Protein 3JR1 (pdb70)

Nearest PDB structures (foldseek):
  3jr1-assembly2_B  TM=1.001E+00  e=1.357E-54  Histophilus somni 129PT
  8ue1-assembly1_A  TM=8.310E-01  e=9.533E-19  Homo sapiens
  9cx8-assembly1_B  TM=8.118E-01  e=1.066E-18  Homo sapiens
  9cxw-assembly1_B  TM=7.838E-01  e=2.459E-18  Homo sapiens
  9cxn-assembly1_B  TM=7.786E-01  e=5.365E-18  Homo sapiens

Organism: Histophilus somni (strain 129Pt) (NCBI:txid205914)

InterPro domains:
  IPR011009 Protein kinase-like domain superfamily [SSF56112] (48-307)
  IPR016477 Fructosamine/Ketosamine-3-kinase [PF03881] (42-330)
  IPR016477 Fructosamine/Ketosamine-3-kinase [PIRSF006221] (42-331)
  IPR016477 Fructosamine/Ketosamine-3-kinase [PTHR12149] (59-331)

Structure (mmCIF, N/CA/C/O backbone):
data_3JR1
#
_entry.id   3JR1
#
_cell.length_a   137.308
_cell.length_b   85.627
_cell.length_c   99.009
_cell.angle_alpha   90.000
_cell.angle_beta   132.920
_cell.angle_gamma   90.000
#
_symmetry.space_group_name_H-M   'C 1 2 1'
#
loop_
_entity.id
_entity.type
_entity.pdbx_description
1 polymer 'Putative fructosamine-3-kinase'
2 non-polymer 'UNKNOWN LIGAND'
3 non-polymer 1,2-ETHANEDIOL
4 water water
#
loop_
_atom_site.group_PDB
_atom_site.id
_atom_site.type_symbol
_atom_site.label_atom_id
_atom_site.label_alt_id
_atom_site.label_comp_id
_atom_site.label_asym_id
_atom_site.label_entity_id
_atom_site.label_seq_id
_atom_site.pdbx_PDB_ins_code
_atom_site.Cartn_x
_atom_site.Cartn_y
_atom_site.Cartn_z
_atom_site.occupancy
_atom_site.B_iso_or_equiv
_atom_site.auth_seq_id
_atom_site.auth_comp_id
_atom_site.auth_asym_id
_atom_site.auth_atom_id
_atom_site.pdbx_PDB_model_num
ATOM 1 N N . ASN A 1 14 ? 79.130 32.099 10.839 1.00 37.51 -5 ASN A N 1
ATOM 2 C CA . ASN A 1 14 ? 77.978 33.044 10.950 1.00 37.61 -5 ASN A CA 1
ATOM 3 C C . ASN A 1 14 ? 77.847 33.580 12.389 1.00 37.78 -5 ASN A C 1
ATOM 4 O O . ASN A 1 14 ? 76.905 33.232 13.110 1.00 37.85 -5 ASN A O 1
ATOM 6 N N . LEU A 1 15 ? 78.799 34.440 12.772 1.00 37.50 -4 LEU A N 1
ATOM 7 C CA . LEU A 1 15 ? 78.905 35.033 14.125 1.00 37.50 -4 LEU A CA 1
ATOM 8 C C . LEU A 1 15 ? 77.602 35.628 14.695 1.00 37.76 -4 LEU A C 1
ATOM 9 O O . LEU A 1 15 ? 77.217 35.314 15.825 1.00 37.85 -4 LEU A O 1
ATOM 14 N N . TYR A 1 16 ? 76.937 36.488 13.921 1.00 38.07 -3 TYR A N 1
ATOM 15 C CA . TYR A 1 16 ? 75.676 37.143 14.356 1.00 38.87 -3 TYR A CA 1
ATOM 16 C C . TYR A 1 16 ? 74.548 36.133 14.551 1.00 38.52 -3 TYR A C 1
ATOM 17 O O . TYR A 1 16 ? 73.667 36.314 15.386 1.00 38.59 -3 TYR A O 1
ATOM 26 N N . PHE A 1 17 ? 74.599 35.059 13.771 1.00 38.83 -2 PHE A N 1
ATOM 27 C CA . PHE A 1 17 ? 73.599 34.009 13.821 1.00 38.70 -2 PHE A CA 1
ATOM 28 C C . PHE A 1 17 ? 73.705 33.289 15.183 1.00 36.21 -2 PHE A C 1
ATOM 29 O O . PHE A 1 17 ? 72.690 32.968 15.805 1.00 36.18 -2 PHE A O 1
ATOM 37 N N . GLN A 1 18 ? 74.931 33.057 15.649 1.00 33.68 -1 GLN A N 1
ATOM 38 C CA . GLN A 1 18 ? 75.127 32.460 16.962 1.00 32.16 -1 GLN A CA 1
ATOM 39 C C . GLN A 1 18 ? 74.546 33.365 18.072 1.00 30.13 -1 GLN A C 1
ATOM 40 O O . GLN A 1 18 ? 73.892 32.878 18.992 1.00 29.23 -1 GLN A O 1
ATOM 43 N N . GLY A 1 19 ? 74.735 34.678 17.955 1.00 28.51 0 GLY A N 1
ATOM 44 C CA . GLY A 1 19 ? 74.202 35.624 18.944 1.00 26.96 0 GLY A CA 1
ATOM 45 C C . GLY A 1 19 ? 72.694 35.588 18.987 1.00 27.40 0 GLY A C 1
ATOM 46 O O . GLY A 1 19 ? 72.059 35.712 20.057 1.00 27.69 0 GLY A O 1
ATOM 55 N N . TRP A 1 21 ? 70.744 32.973 18.267 1.00 22.75 2 TRP A N 1
ATOM 56 C CA . TRP A 1 21 ? 70.234 31.784 18.975 1.00 21.26 2 TRP A CA 1
ATOM 57 C C . TRP A 1 21 ? 70.322 31.974 20.491 1.00 20.60 2 TRP A C 1
ATOM 58 O O . TRP A 1 21 ? 69.381 31.588 21.223 1.00 21.15 2 TRP A O 1
ATOM 69 N N . LYS A 1 22 ? 71.407 32.610 20.948 1.00 19.12 3 LYS A N 1
ATOM 70 C CA . LYS A 1 22 ? 71.607 32.894 22.385 1.00 19.66 3 LYS A CA 1
ATOM 71 C C . LYS A 1 22 ? 70.484 33.776 22.935 1.00 17.79 3 LYS A C 1
ATOM 72 O O . LYS A 1 22 ? 69.904 33.465 23.985 1.00 15.87 3 LYS A O 1
ATOM 78 N N . SER A 1 23 ? 70.144 34.839 22.198 1.00 17.48 4 SER A N 1
ATOM 79 C CA . SER A 1 23 ? 69.061 35.735 22.611 1.00 17.20 4 SER A CA 1
ATOM 80 C C . SER A 1 23 ? 67.716 34.998 22.665 1.00 17.64 4 SER A C 1
ATOM 81 O O . SER A 1 23 ? 66.904 35.245 23.573 1.00 16.74 4 SER A O 1
ATOM 84 N N . ILE A 1 24 ? 67.483 34.100 21.695 1.00 18.64 5 ILE A N 1
ATOM 85 C CA . ILE A 1 24 ? 66.246 33.290 21.650 1.00 18.81 5 ILE A CA 1
ATOM 86 C C . ILE A 1 24 ? 66.199 32.361 22.875 1.00 18.08 5 ILE A C 1
ATOM 87 O O . ILE A 1 24 ? 65.173 32.279 23.570 1.00 16.93 5 ILE A O 1
ATOM 92 N N . SER A 1 25 ? 67.315 31.694 23.175 1.00 18.43 6 SER A N 1
ATOM 93 C CA . SER A 1 25 ? 67.360 30.841 24.364 1.00 19.41 6 SER A CA 1
ATOM 94 C C . SER A 1 25 ? 67.003 31.638 25.633 1.00 20.14 6 SER A C 1
ATOM 95 O O . SER A 1 25 ? 66.211 31.186 26.485 1.00 20.69 6 SER A O 1
ATOM 98 N N . GLN A 1 26 ? 67.561 32.842 25.726 1.00 19.87 7 GLN A N 1
ATOM 99 C CA . GLN A 1 26 ? 67.309 33.736 26.839 1.00 20.91 7 GLN A CA 1
ATOM 100 C C . GLN A 1 26 ? 65.863 34.147 26.972 1.00 22.61 7 GLN A C 1
ATOM 101 O O . GLN A 1 26 ? 65.332 34.152 28.093 1.00 23.36 7 GLN A O 1
ATOM 107 N N . VAL A 1 27 ? 65.211 34.506 25.854 1.00 22.21 8 VAL A N 1
ATOM 108 C CA . VAL A 1 27 ? 63.784 34.881 25.910 1.00 20.97 8 VAL A CA 1
ATOM 109 C C . VAL A 1 27 ? 62.945 33.662 26.290 1.00 20.80 8 VAL A C 1
ATOM 110 O O . VAL A 1 27 ? 61.986 33.765 27.071 1.00 20.84 8 VAL A O 1
ATOM 114 N N . LEU A 1 28 ? 63.313 32.503 25.751 1.00 21.20 9 LEU A N 1
ATOM 115 C CA . LEU A 1 28 ? 62.590 31.259 26.060 1.00 21.60 9 LEU A CA 1
ATOM 116 C C . LEU A 1 28 ? 62.807 30.835 27.523 1.00 22.63 9 LEU A C 1
ATOM 117 O O . LEU A 1 28 ? 61.911 30.265 28.143 1.00 22.22 9 LEU A O 1
ATOM 122 N N . ALA A 1 29 ? 63.982 31.145 28.079 1.00 23.83 10 ALA A N 1
ATOM 123 C CA . ALA A 1 29 ? 64.273 30.824 29.476 1.00 24.52 10 ALA A CA 1
ATOM 124 C C . ALA A 1 29 ? 63.359 31.601 30.407 1.00 25.60 10 ALA A C 1
ATOM 125 O O . ALA A 1 29 ? 62.813 31.030 31.341 1.00 26.35 10 ALA A O 1
ATOM 127 N N . GLU A 1 30 ? 63.203 32.895 30.145 1.00 27.39 11 GLU A N 1
ATOM 128 C CA A GLU A 1 30 ? 62.336 33.763 30.950 0.50 28.48 11 GLU A CA 1
ATOM 129 C CA B GLU A 1 30 ? 62.329 33.757 30.953 0.50 28.59 11 GLU A CA 1
ATOM 130 C C . GLU A 1 30 ? 60.913 33.209 30.885 1.00 28.88 11 GLU A C 1
ATOM 131 O O . GLU A 1 30 ? 60.235 33.123 31.889 1.00 30.60 11 GLU A O 1
ATOM 142 N N . GLN A 1 31 ? 60.481 32.839 29.681 1.00 30.00 12 GLN A N 1
ATOM 143 C CA . GLN A 1 31 ? 59.129 32.330 29.447 1.00 30.55 12 GLN A CA 1
ATOM 144 C C . GLN A 1 31 ? 58.826 31.039 30.175 1.00 29.94 12 GLN A C 1
ATOM 145 O O . GLN A 1 31 ? 57.842 30.959 30.893 1.00 29.74 12 GLN A O 1
ATOM 151 N N . PHE A 1 32 ? 59.659 30.030 29.974 1.00 29.72 13 PHE A N 1
ATOM 152 C CA . PHE A 1 32 ? 59.392 28.732 30.568 1.00 30.71 13 PHE A CA 1
ATOM 153 C C . PHE A 1 32 ? 59.912 28.548 32.001 1.00 32.28 13 PHE A C 1
ATOM 154 O O . PHE A 1 32 ? 59.484 27.635 32.702 1.00 32.44 13 PHE A O 1
ATOM 162 N N . GLY A 1 33 ? 60.836 29.397 32.436 1.00 33.28 14 GLY A N 1
ATOM 163 C CA . GLY A 1 33 ? 61.368 29.291 33.793 1.00 33.75 14 GLY A CA 1
ATOM 164 C C . GLY A 1 33 ? 62.727 28.628 33.855 1.00 32.88 14 GLY A C 1
ATOM 165 O O . GLY A 1 33 ? 63.570 29.033 34.639 1.00 34.20 14 GLY A O 1
ATOM 166 N N . ALA A 1 34 ? 62.941 27.607 33.046 1.00 31.67 15 ALA A N 1
ATOM 167 C CA . ALA A 1 34 ? 64.234 26.947 32.994 1.00 31.04 15 ALA A CA 1
ATOM 168 C C . ALA A 1 34 ? 64.868 27.377 31.697 1.00 30.10 15 ALA A C 1
ATOM 169 O O . ALA A 1 34 ? 64.162 27.721 30.761 1.00 31.84 15 ALA A O 1
ATOM 171 N N . TYR A 1 35 ? 66.193 27.384 31.643 1.00 28.18 16 TYR A N 1
ATOM 172 C CA . TYR A 1 35 ? 66.900 27.749 30.436 1.00 26.78 16 TYR A CA 1
ATOM 173 C C . TYR A 1 35 ? 66.550 26.768 29.316 1.00 26.36 16 TYR A C 1
ATOM 174 O O . TYR A 1 35 ? 66.376 25.566 29.558 1.00 25.87 16 TYR A O 1
ATOM 183 N N . TYR A 1 36 ? 66.473 27.301 28.099 1.00 25.48 17 TYR A N 1
ATOM 184 C CA . TYR A 1 36 ? 66.121 26.558 26.895 1.00 24.61 17 TYR A CA 1
ATOM 185 C C . TYR A 1 36 ? 67.362 26.168 26.101 1.00 25.12 17 TYR A C 1
ATOM 186 O O . TYR A 1 36 ? 67.903 26.977 25.343 1.00 25.23 17 TYR A O 1
ATOM 195 N N . PHE A 1 37 ? 67.827 24.936 26.291 1.00 25.32 18 PHE A N 1
ATOM 196 C CA . PHE A 1 37 ? 68.967 24.430 25.546 1.00 25.47 18 PHE A CA 1
ATOM 197 C C . PHE A 1 37 ? 68.487 23.897 24.183 1.00 25.32 18 PHE A C 1
ATOM 198 O O . PHE A 1 37 ? 67.850 22.844 24.107 1.00 25.78 18 PHE A O 1
ATOM 206 N N . ILE A 1 38 ? 68.798 24.630 23.119 1.00 24.78 19 ILE A N 1
ATOM 207 C CA . ILE A 1 38 ? 68.431 24.256 21.755 1.00 24.37 19 ILE A CA 1
ATOM 208 C C . ILE A 1 38 ? 69.154 22.974 21.336 1.00 25.75 19 ILE A C 1
ATOM 209 O O . ILE A 1 38 ? 70.379 22.941 21.292 1.00 26.50 19 ILE A O 1
ATOM 214 N N . LYS A 1 39 ? 68.407 21.920 21.021 1.00 26.79 20 LYS A N 1
ATOM 215 C CA . LYS A 1 39 ? 69.025 20.645 20.607 1.00 26.56 20 LYS A CA 1
ATOM 216 C C . LYS A 1 39 ? 68.900 20.344 19.110 1.00 25.89 20 LYS A C 1
ATOM 217 O O . LYS A 1 39 ? 69.782 19.713 18.541 1.00 25.27 20 LYS A O 1
ATOM 223 N N . HIS A 1 40 ? 67.809 20.775 18.478 1.00 25.96 21 HIS A N 1
ATOM 224 C CA A HIS A 1 40 ? 67.611 20.581 17.037 0.50 25.51 21 HIS A CA 1
ATOM 225 C CA B HIS A 1 40 ? 67.653 20.611 17.031 0.50 26.01 21 HIS A CA 1
ATOM 226 C C . HIS A 1 40 ? 67.044 21.878 16.436 1.00 25.85 21 HIS A C 1
ATOM 227 O O . HIS A 1 40 ? 66.226 22.554 17.063 1.00 24.25 21 HIS A O 1
ATOM 240 N N . LYS A 1 41 ? 67.480 22.218 15.230 1.00 27.90 22 LYS A N 1
ATOM 241 C CA . LYS A 1 41 ? 66.990 23.400 14.542 1.00 30.10 22 LYS A CA 1
ATOM 242 C C . LYS A 1 41 ? 66.850 23.084 13.044 1.00 30.76 22 LYS A C 1
ATOM 243 O O . LYS A 1 41 ? 67.734 22.455 12.465 1.00 30.39 22 LYS A O 1
ATOM 249 N N . GLU A 1 42 ? 65.703 23.475 12.464 1.00 31.04 23 GLU A N 1
ATOM 250 C CA . GLU A 1 42 ? 65.363 23.240 11.045 1.00 31.36 23 GLU A CA 1
ATOM 251 C C . GLU A 1 42 ? 64.775 24.498 10.382 1.00 30.26 23 GLU A C 1
ATOM 252 O O . GLU A 1 42 ? 63.778 25.041 10.848 1.00 28.93 23 GLU A O 1
ATOM 258 N N . LYS A 1 43 ? 65.382 24.925 9.283 1.00 30.31 24 LYS A N 1
ATOM 259 C CA . LYS A 1 43 ? 64.910 26.072 8.504 1.00 31.60 24 LYS A CA 1
ATOM 260 C C . LYS A 1 43 ? 63.849 25.637 7.481 1.00 32.27 24 LYS A C 1
ATOM 261 O O . LYS A 1 43 ? 64.137 24.848 6.604 1.00 32.23 24 LYS A O 1
ATOM 267 N N . LEU A 1 44 ? 62.630 26.153 7.600 1.00 34.03 25 LEU A N 1
ATOM 268 C CA . LEU A 1 44 ? 61.545 25.837 6.671 1.00 34.98 25 LEU A CA 1
ATOM 269 C C . LEU A 1 44 ? 61.560 26.815 5.505 1.00 37.24 25 LEU A C 1
ATOM 270 O O . LEU A 1 44 ? 62.089 27.914 5.621 1.00 37.89 25 LEU A O 1
ATOM 275 N N . TYR A 1 45 ? 60.977 26.417 4.376 1.00 40.41 26 TYR A N 1
ATOM 276 C CA . TYR A 1 45 ? 60.901 27.297 3.199 1.00 42.39 26 TYR A CA 1
ATOM 277 C C . TYR A 1 45 ? 59.904 28.446 3.430 1.00 42.70 26 TYR A C 1
ATOM 278 O O . TYR A 1 45 ? 58.902 28.283 4.130 1.00 41.68 26 TYR A O 1
ATOM 287 N N . SER A 1 46 ? 60.216 29.604 2.844 1.00 44.05 27 SER A N 1
ATOM 288 C CA . SER A 1 46 ? 59.346 30.790 2.876 1.00 45.25 27 SER A CA 1
ATOM 289 C C . SER A 1 46 ? 59.570 31.647 1.623 1.00 45.90 27 SER A C 1
ATOM 290 O O . SER A 1 46 ? 60.715 31.896 1.219 1.00 45.62 27 SER A O 1
ATOM 293 N N . GLY A 1 47 ? 58.475 32.068 0.996 1.00 46.71 28 GLY A N 1
ATOM 294 C CA . GLY A 1 47 ? 58.546 33.015 -0.122 1.00 46.76 28 GLY A CA 1
ATOM 295 C C . GLY A 1 47 ? 58.644 34.396 0.504 1.00 46.72 28 GLY A C 1
ATOM 296 O O . GLY A 1 47 ? 59.239 35.322 -0.058 1.00 46.93 28 GLY A O 1
ATOM 297 N N . GLU A 1 48 ? 58.086 34.488 1.710 1.00 45.94 29 GLU A N 1
ATOM 298 C CA . GLU A 1 48 ? 58.020 35.705 2.508 1.00 45.40 29 GLU A CA 1
ATOM 299 C C . GLU A 1 48 ? 59.401 36.304 2.864 1.00 44.40 29 GLU A C 1
ATOM 300 O O . GLU A 1 48 ? 60.444 35.637 2.742 1.00 45.84 29 GLU A O 1
ATOM 319 N N . ASN A 1 50 ? 60.505 37.070 5.778 1.00 35.38 31 ASN A N 1
ATOM 320 C CA . ASN A 1 50 ? 60.996 36.442 7.000 1.00 32.45 31 ASN A CA 1
ATOM 321 C C . ASN A 1 50 ? 61.530 35.040 6.785 1.00 31.03 31 ASN A C 1
ATOM 322 O O . ASN A 1 50 ? 61.022 34.309 5.927 1.00 31.60 31 ASN A O 1
ATOM 327 N N . GLU A 1 51 ? 62.566 34.685 7.550 1.00 29.49 32 GLU A N 1
ATOM 328 C CA . GLU A 1 51 ? 63.094 33.315 7.592 1.00 27.81 32 GLU A CA 1
ATOM 329 C C . GLU A 1 51 ? 62.258 32.624 8.635 1.00 26.06 32 GLU A C 1
ATOM 330 O O . GLU A 1 51 ? 61.885 33.239 9.637 1.00 24.52 32 GLU A O 1
ATOM 336 N N . ILE A 1 52 ? 61.987 31.346 8.405 1.00 24.98 33 ILE A N 1
ATOM 337 C CA . ILE A 1 52 ? 61.167 30.550 9.300 1.00 24.94 33 ILE A CA 1
ATOM 338 C C . ILE A 1 52 ? 61.957 29.321 9.729 1.00 24.19 33 ILE A C 1
ATOM 339 O O . ILE A 1 52 ? 62.580 28.640 8.888 1.00 22.86 33 ILE A O 1
ATOM 344 N N . TRP A 1 53 ? 61.950 29.071 11.045 1.00 23.75 34 TRP A N 1
ATOM 345 C CA . TRP A 1 53 ? 62.642 27.922 11.630 1.00 22.84 34 TRP A CA 1
ATOM 346 C C . TRP A 1 53 ? 61.782 27.199 12.656 1.00 21.60 34 TRP A C 1
ATOM 347 O O . TRP A 1 53 ? 60.878 27.778 13.259 1.00 19.96 34 TRP A O 1
ATOM 358 N N . LEU A 1 54 ? 62.069 25.912 12.816 1.00 22.96 35 LEU A N 1
ATOM 359 C CA . LEU A 1 54 ? 61.490 25.090 13.884 1.00 23.63 35 LEU A CA 1
ATOM 360 C C . LEU A 1 54 ? 62.693 24.699 14.723 1.00 21.87 35 LEU A C 1
ATOM 361 O O . LEU A 1 54 ? 63.746 24.350 14.172 1.00 22.98 35 LEU A O 1
ATOM 366 N N . ILE A 1 55 ? 62.554 24.789 16.040 1.00 19.92 36 ILE A N 1
ATOM 367 C CA . ILE A 1 55 ? 63.626 24.403 16.944 1.00 18.63 36 ILE A CA 1
ATOM 368 C C . ILE A 1 55 ? 63.021 23.683 18.107 1.00 18.62 36 ILE A C 1
ATOM 369 O O . ILE A 1 55 ? 61.853 23.909 18.445 1.00 17.65 36 ILE A O 1
ATOM 374 N N . ASN A 1 56 ? 63.805 22.808 18.726 1.00 20.01 37 ASN A N 1
ATOM 375 C CA . ASN A 1 56 ? 63.364 22.209 19.971 1.00 20.89 37 ASN A CA 1
ATOM 376 C C . ASN A 1 56 ? 64.531 21.828 20.910 1.00 20.91 37 ASN A C 1
ATOM 377 O O . ASN A 1 56 ? 65.706 21.765 20.500 1.00 17.41 37 ASN A O 1
ATOM 382 N N . ASP A 1 57 ? 64.144 21.577 22.167 1.00 22.34 38 ASP A N 1
ATOM 383 C CA . ASP A 1 57 ? 65.031 21.216 23.268 1.00 23.88 38 ASP A CA 1
ATOM 384 C C . ASP A 1 57 ? 64.791 19.775 23.765 1.00 25.97 38 ASP A C 1
ATOM 385 O O . ASP A 1 57 ? 65.124 19.454 24.925 1.00 26.13 38 ASP A O 1
ATOM 390 N N . GLU A 1 58 ? 64.193 18.938 22.902 1.00 27.58 39 GLU A N 1
ATOM 391 C CA . GLU A 1 58 ? 63.819 17.521 23.187 1.00 28.60 39 GLU A CA 1
ATOM 392 C C . GLU A 1 58 ? 62.475 17.359 23.916 1.00 29.87 39 GLU A C 1
ATOM 393 O O . GLU A 1 58 ? 62.054 16.258 24.219 1.00 31.75 39 GLU A O 1
ATOM 399 N N . VAL A 1 59 ? 61.790 18.450 24.196 1.00 30.91 40 VAL A N 1
ATOM 400 C CA . VAL A 1 59 ? 60.463 18.373 24.803 1.00 31.54 40 VAL A CA 1
ATOM 401 C C . VAL A 1 59 ? 59.506 19.387 24.165 1.00 32.22 40 VAL A C 1
ATOM 402 O O . VAL A 1 59 ? 58.456 18.999 23.683 1.00 32.92 40 VAL A O 1
ATOM 406 N N . GLN A 1 60 ? 59.897 20.664 24.145 1.00 31.77 41 GLN A N 1
ATOM 407 C CA . GLN A 1 60 ? 59.074 21.764 23.638 1.00 31.59 41 GLN A CA 1
ATOM 408 C C . GLN A 1 60 ? 59.576 22.260 22.264 1.00 28.96 41 GLN A C 1
ATOM 409 O O . GLN A 1 60 ? 60.737 22.674 22.135 1.00 28.36 41 GLN A O 1
ATOM 415 N N . THR A 1 61 ? 58.718 22.209 21.241 1.00 26.34 42 THR A N 1
ATOM 416 C CA . THR A 1 61 ? 59.074 22.724 19.916 1.00 24.03 42 THR A CA 1
ATOM 417 C C . THR A 1 61 ? 58.619 24.162 19.823 1.00 21.17 42 THR A C 1
ATOM 418 O O . THR A 1 61 ? 57.573 24.528 20.377 1.00 19.91 42 THR A O 1
ATOM 422 N N . VAL A 1 62 ? 59.418 24.982 19.158 1.00 19.56 43 VAL A N 1
ATOM 423 C CA . VAL A 1 62 ? 59.082 26.387 18.982 1.00 19.95 43 VAL A CA 1
ATOM 424 C C . VAL A 1 62 ? 59.206 26.793 17.505 1.00 19.92 43 VAL A C 1
ATOM 425 O O . VAL A 1 62 ? 60.155 26.380 16.809 1.00 18.90 43 VAL A O 1
ATOM 429 N N . PHE A 1 63 ? 58.232 27.601 17.063 1.00 20.04 44 PHE A N 1
ATOM 430 C CA . PHE A 1 63 ? 58.138 28.156 15.706 1.00 20.17 44 PHE A CA 1
ATOM 431 C C . PHE A 1 63 ? 58.710 29.561 15.777 1.00 18.73 44 PHE A C 1
ATOM 432 O O . PHE A 1 63 ? 58.223 30.384 16.542 1.00 17.41 4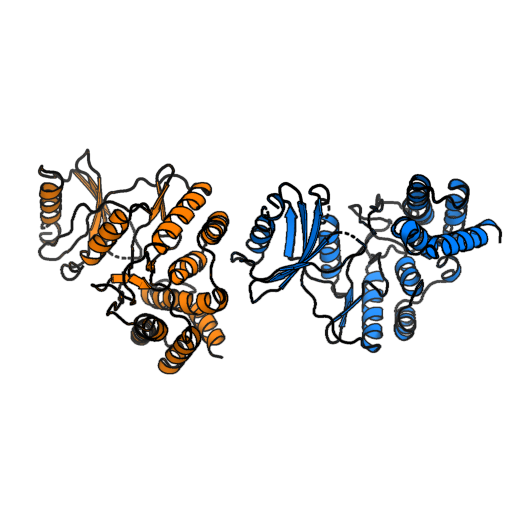4 PHE A O 1
ATOM 440 N N . VAL A 1 64 ? 59.702 29.826 14.939 1.00 19.16 45 VAL A N 1
ATOM 441 C CA . VAL A 1 64 ? 60.467 31.049 14.969 1.00 20.00 45 VAL A CA 1
ATOM 442 C C . VAL A 1 64 ? 60.449 31.842 13.663 1.00 20.83 45 VAL A C 1
ATOM 443 O O . VAL A 1 64 ? 60.873 31.322 12.625 1.00 20.85 45 VAL A O 1
ATOM 447 N N . LYS A 1 65 ? 59.982 33.091 13.713 1.00 20.90 46 LYS A N 1
ATOM 448 C CA . LYS A 1 65 ? 60.090 34.006 12.563 1.00 21.16 46 LYS A CA 1
ATOM 449 C C . LYS A 1 65 ? 61.262 34.934 12.869 1.00 20.69 46 LYS A C 1
ATOM 450 O O . LYS A 1 65 ? 61.342 35.491 13.967 1.00 20.31 46 LYS A O 1
ATOM 456 N N . ILE A 1 66 ? 62.134 35.120 11.885 1.00 20.99 47 ILE A N 1
ATOM 457 C CA . ILE A 1 66 ? 63.352 35.913 12.000 1.00 21.28 47 ILE A CA 1
ATOM 458 C C . ILE A 1 66 ? 63.477 36.952 10.872 1.00 22.31 47 ILE A C 1
ATOM 459 O O . ILE A 1 66 ? 63.023 36.710 9.760 1.00 23.07 47 ILE A O 1
ATOM 464 N N . ASN A 1 67 ? 64.089 38.100 11.156 1.00 22.29 48 ASN A N 1
ATOM 465 C CA . ASN A 1 67 ? 64.373 39.117 10.129 1.00 22.48 48 ASN A CA 1
ATOM 466 C C . ASN A 1 67 ? 65.477 40.000 10.712 1.00 22.68 48 ASN A C 1
ATOM 467 O O . ASN A 1 67 ? 66.036 39.634 11.756 1.00 21.71 48 ASN A O 1
ATOM 472 N N . GLU A 1 68 ? 65.806 41.131 10.066 1.00 23.89 49 GLU A N 1
ATOM 473 C CA . GLU A 1 68 ? 66.842 42.058 10.569 1.00 23.88 49 GLU A CA 1
ATOM 474 C C . GLU A 1 68 ? 66.421 42.672 11.910 1.00 24.46 49 GLU A C 1
ATOM 475 O O . GLU A 1 68 ? 65.258 42.570 12.321 1.00 24.29 49 GLU A O 1
ATOM 478 N N . ARG A 1 69 ? 67.366 43.291 12.610 1.00 25.65 50 ARG A N 1
ATOM 479 C CA . ARG A 1 69 ? 67.080 43.837 13.953 1.00 25.25 50 ARG A CA 1
ATOM 480 C C . ARG A 1 69 ? 65.965 44.877 13.972 1.00 24.05 50 ARG A C 1
ATOM 481 O O . ARG A 1 69 ? 65.130 44.893 14.882 1.00 23.06 50 ARG A O 1
ATOM 489 N N . SER A 1 70 ? 65.941 45.742 12.966 1.00 24.09 51 SER A N 1
ATOM 490 C CA . SER A 1 70 ? 64.924 46.798 12.916 1.00 25.15 51 SER A CA 1
ATOM 491 C C . SER A 1 70 ? 63.460 46.331 12.793 1.00 24.77 51 SER A C 1
ATOM 492 O O . SER A 1 70 ? 62.547 47.141 13.014 1.00 25.01 51 SER A O 1
ATOM 495 N N . TYR A 1 71 ? 63.227 45.043 12.493 1.00 23.83 52 TYR A N 1
ATOM 496 C CA . TYR A 1 71 ? 61.849 44.495 12.419 1.00 23.27 52 TYR A CA 1
ATOM 497 C C . TYR A 1 71 ? 61.258 44.097 13.779 1.00 21.73 52 TYR A C 1
ATOM 498 O O . TYR A 1 71 ? 60.229 43.435 13.838 1.00 20.62 52 TYR A O 1
ATOM 507 N N . ARG A 1 72 ? 61.888 44.510 14.872 1.00 22.19 53 ARG A N 1
ATOM 508 C CA . ARG A 1 72 ? 61.395 44.160 16.203 1.00 22.27 53 ARG A CA 1
ATOM 509 C C . ARG A 1 72 ? 60.025 44.772 16.440 1.00 21.99 53 ARG A C 1
ATOM 510 O O . ARG A 1 72 ? 59.150 44.155 17.045 1.00 20.90 53 ARG A O 1
ATOM 518 N N . SER A 1 73 ? 59.833 45.997 15.975 1.00 22.28 54 SER A N 1
ATOM 519 C CA . SER A 1 73 ? 58.529 46.631 16.138 1.00 22.71 54 SER A CA 1
ATOM 520 C C . SER A 1 73 ? 57.399 45.840 15.421 1.00 20.70 54 SER A C 1
ATOM 521 O O . SER A 1 73 ? 56.314 45.646 15.980 1.00 19.22 54 SER A O 1
ATOM 532 N N . PHE A 1 75 ? 57.404 42.603 14.747 1.00 16.86 56 PHE A N 1
ATOM 533 C CA . PHE A 1 75 ? 57.197 41.383 15.550 1.00 15.93 56 PHE A CA 1
ATOM 534 C C . PHE A 1 75 ? 56.450 41.687 16.843 1.00 15.46 56 PHE A C 1
ATOM 535 O O . PHE A 1 75 ? 55.580 40.934 17.246 1.00 15.85 56 PHE A O 1
ATOM 543 N N . ARG A 1 76 ? 56.731 42.826 17.451 1.00 17.23 57 ARG A N 1
ATOM 544 C CA . ARG A 1 76 ? 55.962 43.235 18.614 1.00 17.09 57 ARG A CA 1
ATOM 545 C C . ARG A 1 76 ? 54.484 43.363 18.228 1.00 18.78 57 ARG A C 1
ATOM 546 O O . ARG A 1 76 ? 53.610 42.808 18.913 1.00 21.96 57 ARG A O 1
ATOM 554 N N . ALA A 1 77 ? 54.193 44.096 17.155 1.00 18.80 58 ALA A N 1
ATOM 555 C CA . ALA A 1 77 ? 52.801 44.273 16.698 1.00 19.68 58 ALA A CA 1
ATOM 556 C C . ALA A 1 77 ? 52.093 42.920 16.454 1.00 19.47 58 ALA A C 1
ATOM 557 O O . ALA A 1 77 ? 50.950 42.714 16.893 1.00 18.85 58 ALA A O 1
ATOM 559 N N . GLU A 1 78 ? 52.793 41.994 15.808 1.00 19.13 59 GLU A N 1
ATOM 560 C CA . GLU A 1 78 ? 52.232 40.689 15.525 1.00 21.02 59 GLU A CA 1
ATOM 561 C C . GLU A 1 78 ? 51.863 39.963 16.815 1.00 22.40 59 GLU A C 1
ATOM 562 O O . GLU A 1 78 ? 50.797 39.364 16.899 1.00 22.79 59 GLU A O 1
ATOM 568 N N . ALA A 1 79 ? 52.733 40.050 17.825 1.00 23.48 60 ALA A N 1
ATOM 569 C CA . ALA A 1 79 ? 52.495 39.403 19.117 1.00 22.76 60 ALA A CA 1
ATOM 570 C C . ALA A 1 79 ? 51.293 40.022 19.845 1.00 22.59 60 ALA A C 1
ATOM 571 O O . ALA A 1 79 ? 50.474 39.298 20.447 1.00 24.09 60 ALA A O 1
ATOM 573 N N . ASP A 1 80 ? 51.181 41.349 19.797 1.00 21.16 61 ASP A N 1
ATOM 574 C CA . ASP A 1 80 ? 50.045 42.029 20.434 1.00 21.50 61 ASP A CA 1
ATOM 575 C C . ASP A 1 80 ? 48.728 41.643 19.759 1.00 20.69 61 ASP A C 1
ATOM 576 O O . ASP A 1 80 ? 47.704 41.540 20.414 1.00 21.84 61 ASP A O 1
ATOM 581 N N . GLN A 1 81 ? 48.760 41.416 18.451 1.00 20.79 62 GLN A N 1
ATOM 582 C CA . GLN A 1 81 ? 47.544 40.993 17.709 1.00 20.24 62 GLN A CA 1
ATOM 583 C C . GLN A 1 81 ? 47.126 39.596 18.145 1.00 19.12 62 GLN A C 1
ATOM 584 O O . GLN A 1 81 ? 45.947 39.392 18.496 1.00 18.53 62 GLN A O 1
ATOM 590 N N . LEU A 1 82 ? 48.082 38.646 18.158 1.00 18.22 63 LEU A N 1
ATOM 591 C CA . LEU A 1 82 ? 47.793 37.266 18.606 1.00 17.74 63 LEU A CA 1
ATOM 592 C C . LEU A 1 82 ? 47.224 37.289 20.017 1.00 19.28 63 LEU A C 1
ATOM 593 O O . LEU A 1 82 ? 46.265 36.572 20.304 1.00 20.36 63 LEU A O 1
ATOM 598 N N . ALA A 1 83 ? 47.788 38.144 20.884 1.00 20.55 64 ALA A N 1
ATOM 599 C CA . ALA A 1 83 ? 47.314 38.281 22.261 1.00 21.54 64 ALA A CA 1
ATOM 600 C C . ALA A 1 83 ? 45.887 38.784 22.331 1.00 22.69 64 ALA A C 1
ATOM 601 O O . ALA A 1 83 ? 45.054 38.162 22.985 1.00 23.44 64 ALA A O 1
ATOM 603 N N . LEU A 1 84 ? 45.596 39.904 21.657 1.00 23.15 65 LEU A N 1
ATOM 604 C CA . LEU A 1 84 ? 44.242 40.474 21.711 1.00 23.56 65 LEU A CA 1
ATOM 605 C C . LEU A 1 84 ? 43.213 39.510 21.081 1.00 23.52 65 LEU A C 1
ATOM 606 O O . LEU A 1 84 ? 42.088 39.382 21.579 1.00 23.47 65 LEU A O 1
ATOM 611 N N . LEU A 1 85 ? 43.607 38.819 20.007 1.00 23.72 66 LEU A N 1
ATOM 612 C CA . LEU A 1 85 ? 42.718 37.819 19.367 1.00 23.10 66 LEU A CA 1
ATOM 613 C C . LEU A 1 85 ? 42.465 36.656 20.344 1.00 24.11 66 LEU A C 1
ATOM 614 O O . LEU A 1 85 ? 41.312 36.276 20.568 1.00 25.50 66 LEU A O 1
ATOM 619 N N . ALA A 1 86 ? 43.525 36.121 20.952 1.00 24.11 67 ALA A N 1
ATOM 620 C CA . ALA A 1 86 ? 43.358 35.048 21.951 1.00 24.64 67 ALA A CA 1
ATOM 621 C C . ALA A 1 86 ? 42.437 35.489 23.069 1.00 25.17 67 ALA A C 1
ATOM 622 O O . ALA A 1 86 ? 41.559 34.742 23.457 1.00 25.22 67 ALA A O 1
ATOM 624 N N . LYS A 1 87 ? 42.600 36.707 23.576 1.00 26.77 68 LYS A N 1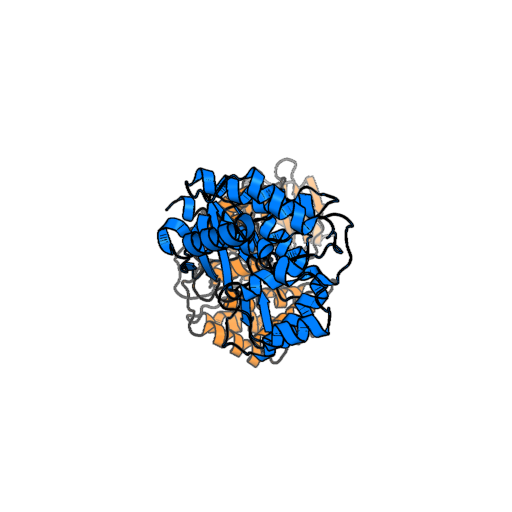
ATOM 625 C CA . LYS A 1 87 ? 41.710 37.170 24.670 1.00 29.08 68 LYS A CA 1
ATOM 626 C C . LYS A 1 87 ? 40.204 37.248 24.344 1.00 28.26 68 LYS A C 1
ATOM 627 O O . LYS A 1 87 ? 39.407 37.280 25.270 1.00 29.33 68 LYS A O 1
ATOM 631 N N . THR A 1 88 ? 39.801 37.288 23.070 1.00 27.86 69 THR A N 1
ATOM 632 C CA . THR A 1 88 ? 38.346 37.350 22.752 1.00 26.94 69 THR A CA 1
ATOM 633 C C . THR A 1 88 ? 37.606 36.017 22.979 1.00 27.00 69 THR A C 1
ATOM 634 O O . THR A 1 88 ? 36.385 36.003 22.966 1.00 28.27 69 THR A O 1
ATOM 638 N N . ASN A 1 89 ? 38.345 34.928 23.207 1.00 26.17 70 ASN A N 1
ATOM 639 C CA A ASN A 1 89 ? 37.761 33.605 23.447 0.50 26.65 70 ASN A CA 1
ATOM 640 C CA B ASN A 1 89 ? 37.766 33.603 23.436 0.50 26.91 70 ASN A CA 1
ATOM 641 C C . ASN A 1 89 ? 36.833 33.176 22.303 1.00 26.68 70 ASN A C 1
ATOM 642 O O . ASN A 1 89 ? 35.733 32.648 22.539 1.00 24.80 70 ASN A O 1
ATOM 651 N N . SER A 1 90 ? 37.298 33.419 21.074 1.00 25.95 71 SER A N 1
ATOM 652 C CA . SER A 1 90 ? 36.556 33.096 19.858 1.00 25.31 71 SER A CA 1
ATOM 653 C C . SER A 1 90 ? 37.451 32.256 18.966 1.00 23.72 71 SER A C 1
ATOM 654 O O . SER A 1 90 ? 37.471 31.049 19.110 1.00 24.87 71 SER A O 1
ATOM 657 N N . ILE A 1 91 ? 38.210 32.865 18.070 1.00 22.55 72 ILE A N 1
ATOM 658 C CA . ILE A 1 91 ? 39.017 32.052 17.160 1.00 22.65 72 ILE A CA 1
ATOM 659 C C . ILE A 1 91 ? 40.245 31.468 17.834 1.00 22.97 72 ILE A C 1
ATOM 660 O O . ILE A 1 91 ? 40.752 32.035 18.804 1.00 23.67 72 ILE A O 1
ATOM 665 N N . ASN A 1 92 ? 40.716 30.344 17.298 1.00 22.27 73 ASN A N 1
ATOM 666 C CA . ASN A 1 92 ? 41.898 29.669 17.789 1.00 21.78 73 ASN A CA 1
ATOM 667 C C . ASN A 1 92 ? 43.129 30.308 17.151 1.00 22.69 73 ASN A C 1
ATOM 668 O O . ASN A 1 92 ? 43.252 30.336 15.930 1.00 22.38 73 ASN A O 1
ATOM 673 N N . VAL A 1 93 ? 44.028 30.845 17.972 1.00 23.66 74 VAL A N 1
ATOM 674 C CA . VAL A 1 93 ? 45.282 31.420 17.460 1.00 23.58 74 VAL A CA 1
ATOM 675 C C . VAL A 1 93 ? 46.474 30.765 18.170 1.00 22.41 74 VAL A C 1
ATOM 676 O O . VAL A 1 93 ? 46.315 30.182 19.241 1.00 22.09 74 VAL A O 1
ATOM 680 N N . PRO A 1 94 ? 47.651 30.775 17.533 1.00 22.44 75 PRO A N 1
ATOM 681 C CA . PRO A 1 94 ? 48.817 30.196 18.198 1.00 23.44 75 PRO A CA 1
ATOM 682 C C . PRO A 1 94 ? 49.297 31.056 19.380 1.00 23.79 75 PRO A C 1
ATOM 683 O O . PRO A 1 94 ? 49.198 32.293 19.326 1.00 23.89 75 PRO A O 1
ATOM 687 N N . LEU A 1 95 ? 49.766 30.399 20.445 1.00 23.67 76 LEU A N 1
ATOM 688 C CA . LEU A 1 95 ? 50.305 31.112 21.615 1.00 23.01 76 LEU A CA 1
ATOM 689 C C . LEU A 1 95 ? 51.626 31.797 21.247 1.00 21.92 76 LEU A C 1
ATOM 690 O O . LEU A 1 95 ? 52.335 31.363 20.310 1.00 20.38 76 LEU A O 1
ATOM 695 N N . VAL A 1 96 ? 51.916 32.892 21.961 1.00 21.75 77 VAL A N 1
ATOM 696 C CA . VAL A 1 96 ? 53.160 33.643 21.796 1.00 20.43 77 VAL A CA 1
ATOM 697 C C . VAL A 1 96 ? 54.087 33.304 22.959 1.00 19.73 77 VAL A C 1
ATOM 698 O O . VAL A 1 96 ? 53.666 33.360 24.113 1.00 19.00 77 VAL A O 1
ATOM 702 N N . TYR A 1 97 ? 55.330 32.933 22.657 1.00 19.40 78 TYR A N 1
ATOM 703 C CA . TYR A 1 97 ? 56.341 32.675 23.698 1.00 21.30 78 TYR A CA 1
ATOM 704 C C . TYR A 1 97 ? 57.181 33.939 23.952 1.00 23.26 78 TYR A C 1
ATOM 705 O O . TYR A 1 97 ? 57.709 34.126 25.062 1.00 23.61 78 TYR A O 1
ATOM 714 N N . GLY A 1 98 ? 57.278 34.813 22.947 1.00 23.19 79 GLY A N 1
ATOM 715 C CA . GLY A 1 98 ? 57.917 36.119 23.131 1.00 22.74 79 GLY A CA 1
ATOM 716 C C . GLY A 1 98 ? 58.485 36.732 21.877 1.00 21.96 79 GLY A C 1
ATOM 717 O O . GLY A 1 98 ? 58.326 36.187 20.768 1.00 21.03 79 GLY A O 1
ATOM 718 N N . ILE A 1 99 ? 59.112 37.894 22.065 1.00 21.06 80 ILE A N 1
ATOM 719 C CA . ILE A 1 99 ? 59.826 38.588 20.997 1.00 21.15 80 ILE A CA 1
ATOM 720 C C . ILE A 1 99 ? 61.197 38.955 21.528 1.00 20.77 80 ILE A C 1
ATOM 721 O O . ILE A 1 99 ? 61.466 38.811 22.714 1.00 19.90 80 ILE A O 1
ATOM 726 N N . GLY A 1 100 ? 62.070 39.430 20.653 1.00 21.07 81 GLY A N 1
ATOM 727 C CA . GLY A 1 100 ? 63.388 39.828 21.092 1.00 21.21 81 GLY A CA 1
ATOM 728 C C . GLY A 1 100 ? 64.239 40.184 19.915 1.00 22.03 81 GLY A C 1
ATOM 729 O O . GLY A 1 100 ? 63.759 40.224 18.782 1.00 23.80 81 GLY A O 1
ATOM 730 N N . ASN A 1 101 ? 65.503 40.477 20.187 1.00 21.21 82 ASN A N 1
ATOM 731 C CA . ASN A 1 101 ? 66.444 40.775 19.148 1.00 20.16 82 ASN A CA 1
ATOM 732 C C . ASN A 1 101 ? 67.851 40.452 19.614 1.00 20.21 82 ASN A C 1
ATOM 733 O O . ASN A 1 101 ? 68.068 40.096 20.744 1.00 20.85 82 ASN A O 1
ATOM 738 N N . SER A 1 102 ? 68.790 40.569 18.696 1.00 20.95 83 SER A N 1
ATOM 739 C CA . SER A 1 102 ? 70.179 40.319 18.932 1.00 20.93 83 SER A CA 1
ATOM 740 C C . SER A 1 102 ? 70.871 41.433 18.176 1.00 20.58 83 SER A C 1
ATOM 741 O O . SER A 1 102 ? 70.209 42.362 17.720 1.00 19.91 83 SER A O 1
ATOM 744 N N . GLN A 1 103 ? 72.187 41.351 18.043 1.00 21.18 84 GLN A N 1
ATOM 745 C CA . GLN A 1 103 ? 72.933 42.386 17.358 1.00 21.75 84 GLN A CA 1
ATOM 746 C C . GLN A 1 103 ? 72.343 42.615 15.965 1.00 24.00 84 GLN A C 1
ATOM 747 O O . GLN A 1 103 ? 71.908 43.726 15.659 1.00 24.55 84 GLN A O 1
ATOM 753 N N . GLY A 1 104 ? 72.280 41.555 15.156 1.00 24.43 85 GLY A N 1
ATOM 754 C CA . GLY A 1 104 ? 71.790 41.664 13.776 1.00 23.90 85 GLY A CA 1
ATOM 755 C C . GLY A 1 104 ? 70.412 41.119 13.419 1.00 23.48 85 GLY A C 1
ATOM 756 O O . GLY A 1 104 ? 70.066 41.106 12.243 1.00 24.90 85 GLY A O 1
ATOM 757 N N . HIS A 1 105 ? 69.610 40.688 14.394 1.00 21.98 86 HIS A N 1
ATOM 758 C CA . HIS A 1 105 ? 68.292 40.104 14.084 1.00 20.94 86 HIS A CA 1
ATOM 759 C C . HIS A 1 105 ? 67.250 40.422 15.135 1.00 21.19 86 HIS A C 1
ATOM 760 O O . HIS A 1 105 ? 67.604 40.811 16.257 1.00 22.43 86 HIS A O 1
ATOM 767 N N . SER A 1 106 ? 65.979 40.278 14.737 1.00 19.12 87 SER A N 1
ATOM 768 C CA . SER A 1 106 ? 64.810 40.382 15.609 1.00 17.86 87 SER A CA 1
ATOM 769 C C . SER A 1 106 ? 64.009 39.131 15.317 1.00 16.29 87 SER A C 1
ATOM 770 O O . SER A 1 106 ? 64.231 38.507 14.292 1.00 15.51 87 SER A O 1
ATOM 773 N N . PHE A 1 107 ? 63.062 38.772 16.181 1.00 16.21 88 PHE A N 1
ATOM 774 C CA . PHE A 1 107 ? 62.341 37.534 15.989 1.00 17.13 88 PHE A CA 1
ATOM 775 C C . PHE A 1 107 ? 61.048 37.456 16.767 1.00 17.74 88 PHE A C 1
ATOM 776 O O . PHE A 1 107 ? 60.848 38.205 17.699 1.00 19.68 88 PHE A O 1
ATOM 784 N N . LEU A 1 108 ? 60.182 36.521 16.375 1.00 17.78 89 LEU A N 1
ATOM 785 C CA . LEU A 1 108 ? 58.917 36.236 17.060 1.00 17.18 89 LEU A CA 1
ATOM 786 C C . LEU A 1 108 ? 58.945 34.730 17.326 1.00 17.16 89 LEU A C 1
ATOM 787 O O . LEU A 1 108 ? 59.388 33.963 16.484 1.00 16.36 89 LEU A O 1
ATOM 792 N N . LEU A 1 109 ? 58.481 34.317 18.499 1.00 19.15 90 LEU A N 1
ATOM 793 C CA . LEU A 1 109 ? 58.548 32.922 18.919 1.00 19.81 90 LEU A CA 1
ATOM 794 C C . LEU A 1 109 ? 57.167 32.481 19.276 1.00 19.76 90 LEU A C 1
ATOM 795 O O . LEU A 1 109 ? 56.556 33.031 20.180 1.00 18.78 90 LEU A O 1
ATOM 800 N N . LEU A 1 110 ? 56.681 31.459 18.578 1.00 20.88 91 LEU A N 1
ATOM 801 C CA . LEU A 1 110 ? 55.320 31.012 18.767 1.00 20.70 91 LEU A CA 1
ATOM 802 C C . LEU A 1 110 ? 55.225 29.517 18.963 1.00 21.30 91 LEU A C 1
ATOM 803 O O . LEU A 1 110 ? 56.164 28.764 18.661 1.00 20.29 91 LEU A O 1
ATOM 808 N N . GLU A 1 111 ? 54.053 29.120 19.452 1.00 21.90 92 GLU A N 1
ATOM 809 C CA . GLU A 1 111 ? 53.657 27.727 19.565 1.00 23.02 92 GLU A CA 1
ATOM 810 C C . GLU A 1 111 ? 53.823 27.068 18.208 1.00 23.84 92 GLU A C 1
ATOM 811 O O . GLU A 1 111 ? 53.466 27.676 17.184 1.00 25.66 92 GLU A O 1
ATOM 817 N N . ALA A 1 112 ? 54.395 25.863 18.182 1.00 23.79 93 ALA A N 1
ATOM 818 C CA . ALA A 1 112 ? 54.515 25.086 16.938 1.00 25.23 93 ALA A CA 1
ATOM 819 C C . ALA A 1 112 ? 53.275 24.193 16.829 1.00 25.83 93 ALA A C 1
ATOM 820 O O . ALA A 1 112 ? 53.145 23.214 17.549 1.00 26.61 93 ALA A O 1
ATOM 822 N N . LEU A 1 113 ? 52.354 24.544 15.945 1.00 27.01 94 LEU A N 1
ATOM 823 C CA . LEU A 1 113 ? 51.107 23.781 15.778 1.00 27.28 94 LEU A CA 1
ATOM 824 C C . LEU A 1 113 ? 51.306 22.526 14.916 1.00 27.39 94 LEU A C 1
ATOM 825 O O . LEU A 1 113 ? 52.016 22.576 13.913 1.00 26.51 94 LEU A O 1
ATOM 830 N N . ASN A 1 114 ? 50.696 21.404 15.308 1.00 28.75 95 ASN A N 1
ATOM 831 C CA . ASN A 1 114 ? 50.784 20.167 14.499 1.00 31.14 95 ASN A CA 1
ATOM 832 C C . ASN A 1 114 ? 49.660 20.101 13.447 1.00 30.52 95 ASN A C 1
ATOM 833 O O . ASN A 1 114 ? 48.505 19.896 13.794 1.00 29.37 95 ASN A O 1
ATOM 838 N N . LYS A 1 115 ? 50.021 20.298 12.176 1.00 31.51 96 LYS A N 1
ATOM 839 C CA . LYS A 1 115 ? 49.061 20.330 11.076 1.00 32.84 96 LYS A CA 1
ATOM 840 C C . LYS A 1 115 ? 48.589 18.931 10.737 1.00 33.29 96 LYS A C 1
ATOM 841 O O . LYS A 1 115 ? 49.415 18.097 10.391 1.00 33.26 96 LYS A O 1
ATOM 843 N N . SER A 1 116 ? 47.277 18.680 10.839 1.00 33.99 97 SER A N 1
ATOM 844 C CA . SER A 1 116 ? 46.683 17.371 10.479 1.00 34.06 97 SER A CA 1
ATOM 845 C C . SER A 1 116 ? 45.768 17.500 9.252 1.00 34.17 97 SER A C 1
ATOM 846 O O . SER A 1 116 ? 45.488 18.614 8.800 1.00 35.00 97 SER A O 1
ATOM 849 N N . LYS A 1 117 ? 45.348 16.358 8.697 1.00 33.84 98 LYS A N 1
ATOM 850 C CA . LYS A 1 117 ? 44.497 16.325 7.503 1.00 32.85 98 LYS A CA 1
ATOM 851 C C . LYS A 1 117 ? 43.228 17.174 7.660 1.00 31.87 98 LYS A C 1
ATOM 852 O O . LYS A 1 117 ? 42.527 17.071 8.657 1.00 31.32 98 LYS A O 1
ATOM 854 N N . ASN A 1 118 ? 42.935 17.990 6.656 1.00 32.03 99 ASN A N 1
ATOM 855 C CA . ASN A 1 118 ? 41.750 18.872 6.663 1.00 32.14 99 ASN A CA 1
ATOM 856 C C . ASN A 1 118 ? 40.367 18.197 6.837 1.00 30.84 99 ASN A C 1
ATOM 857 O O . ASN A 1 118 ? 40.140 17.072 6.354 1.00 31.55 99 ASN A O 1
ATOM 862 N N . LYS A 1 119 ? 39.492 18.870 7.599 1.00 28.44 100 LYS A N 1
ATOM 863 C CA . LYS A 1 119 ? 38.113 18.428 7.872 1.00 26.86 100 LYS A CA 1
ATOM 864 C C . LYS A 1 119 ? 37.188 19.577 7.485 1.00 25.78 100 LYS A C 1
ATOM 865 O O . LYS A 1 119 ? 37.230 20.657 8.079 1.00 25.73 100 LYS A O 1
ATOM 869 N N . GLN A 1 120 ? 36.352 19.336 6.486 1.00 24.34 101 GLN A N 1
ATOM 870 C CA . GLN A 1 120 ? 35.430 20.337 5.992 1.00 22.78 101 GLN A CA 1
ATOM 871 C C . GLN A 1 120 ? 34.530 20.853 7.099 1.00 21.60 101 GLN A C 1
ATOM 872 O O . GLN A 1 120 ? 34.244 22.046 7.143 1.00 21.15 101 GLN A O 1
ATOM 878 N N . SER A 1 121 ? 34.082 19.959 7.978 1.00 20.84 102 SER A N 1
ATOM 879 C CA . SER A 1 121 ? 33.197 20.332 9.081 1.00 21.29 102 SER A CA 1
ATOM 880 C C . SER A 1 121 ? 33.857 21.290 10.074 1.00 21.59 102 SER A C 1
ATOM 881 O O . SER A 1 121 ? 33.162 22.010 10.776 1.00 20.71 102 SER A O 1
ATOM 884 N N . SER A 1 122 ? 35.190 21.301 10.146 1.00 22.45 103 SER A N 1
ATOM 885 C CA . SER A 1 122 ? 35.862 22.250 11.039 1.00 23.74 103 SER A CA 1
ATOM 886 C C . SER A 1 122 ? 35.542 23.696 10.617 1.00 23.84 103 SER A C 1
ATOM 887 O O . SER A 1 122 ? 35.569 24.605 11.452 1.00 24.47 103 SER A O 1
ATOM 890 N N . PHE A 1 123 ? 35.210 23.905 9.342 1.00 23.00 104 PHE A N 1
ATOM 891 C CA . PHE A 1 123 ? 34.814 25.235 8.886 1.00 23.21 104 PHE A CA 1
ATOM 892 C C . PHE A 1 123 ? 33.423 25.714 9.343 1.00 22.92 104 PHE A C 1
ATOM 893 O O . PHE A 1 123 ? 33.163 26.905 9.289 1.00 23.73 104 PHE A O 1
ATOM 901 N N . THR A 1 124 ? 32.532 24.821 9.771 1.00 22.24 105 THR A N 1
ATOM 902 C CA . THR A 1 124 ? 31.230 25.251 10.291 1.00 22.00 105 THR A CA 1
ATOM 903 C C . THR A 1 124 ? 31.456 25.939 11.626 1.00 22.14 105 THR A C 1
ATOM 904 O O . THR A 1 124 ? 30.913 27.014 11.882 1.00 21.92 105 THR A O 1
ATOM 908 N N . ILE A 1 125 ? 32.285 25.312 12.459 1.00 22.71 106 ILE A N 1
ATOM 909 C CA . ILE A 1 125 ? 32.639 25.841 13.776 1.00 22.57 106 ILE A CA 1
ATOM 910 C C . ILE A 1 125 ? 33.432 27.148 13.626 1.00 22.79 106 ILE A C 1
ATOM 911 O O . ILE A 1 125 ? 33.151 28.115 14.316 1.00 23.57 106 ILE A O 1
ATOM 916 N N . PHE A 1 126 ? 34.375 27.176 12.691 1.00 22.46 107 PHE A N 1
ATOM 917 C CA . PHE A 1 126 ? 35.194 28.357 12.414 1.00 23.15 107 PHE A CA 1
ATOM 918 C C . PHE A 1 126 ? 34.335 29.578 12.064 1.00 24.09 107 PHE A C 1
ATOM 919 O O . PHE A 1 126 ? 34.616 30.696 12.541 1.00 23.74 107 PHE A O 1
ATOM 927 N N . ALA A 1 127 ? 33.289 29.361 11.257 1.00 24.13 108 ALA A N 1
ATOM 928 C CA . ALA A 1 127 ? 32.346 30.436 10.884 1.00 24.15 108 ALA 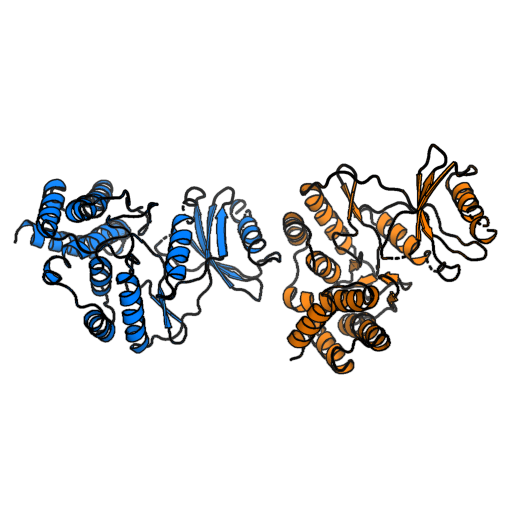A CA 1
ATOM 929 C C . ALA A 1 127 ? 31.630 30.944 12.117 1.00 24.13 108 ALA A C 1
ATOM 930 O O . ALA A 1 127 ? 31.351 32.129 12.203 1.00 25.02 108 ALA A O 1
ATOM 932 N N . GLU A 1 128 ? 31.337 30.058 13.069 1.00 24.06 109 GLU A N 1
ATOM 933 C CA . GLU A 1 128 ? 30.714 30.486 14.337 1.00 24.74 109 GLU A CA 1
ATOM 934 C C . GLU A 1 128 ? 31.692 31.346 15.149 1.00 23.14 109 GLU A C 1
ATOM 935 O O . GLU A 1 128 ? 31.285 32.307 15.798 1.00 22.84 109 GLU A O 1
ATOM 941 N N . LYS A 1 129 ? 32.975 31.011 15.101 1.00 22.46 110 LYS A N 1
ATOM 942 C CA . LYS A 1 129 ? 33.967 31.800 15.827 1.00 23.38 110 LYS A CA 1
ATOM 943 C C . LYS A 1 129 ? 34.227 33.124 15.109 1.00 22.33 110 LYS A C 1
ATOM 944 O O . LYS A 1 129 ? 34.309 34.171 15.777 1.00 23.38 110 LYS A O 1
ATOM 950 N N . ILE A 1 130 ? 34.365 33.094 13.779 1.00 20.29 111 ILE A N 1
ATOM 951 C CA . ILE A 1 130 ? 34.543 34.346 13.027 1.00 20.34 111 ILE A CA 1
ATOM 952 C C . ILE A 1 130 ? 33.368 35.278 13.280 1.00 20.68 111 ILE A C 1
ATOM 953 O O . ILE A 1 130 ? 33.579 36.461 13.546 1.00 19.99 111 ILE A O 1
ATOM 958 N N . ALA A 1 131 ? 32.152 34.729 13.269 1.00 21.54 112 ALA A N 1
ATOM 959 C CA . ALA A 1 131 ? 30.948 35.506 13.583 1.00 21.64 112 ALA A CA 1
ATOM 960 C C . ALA A 1 131 ? 31.066 36.166 14.955 1.00 22.40 112 ALA A C 1
ATOM 961 O O . ALA A 1 131 ? 30.928 37.394 15.078 1.00 23.78 112 ALA A O 1
ATOM 963 N N . GLN A 1 132 ? 31.317 35.346 15.973 1.00 22.14 113 GLN A N 1
ATOM 964 C CA . GLN A 1 132 ? 31.470 35.812 17.351 1.00 20.89 113 GLN A CA 1
ATOM 965 C C . GLN A 1 132 ? 32.479 36.954 17.436 1.00 20.03 113 GLN A C 1
ATOM 966 O O . GLN A 1 132 ? 32.192 37.969 18.080 1.00 18.56 113 GLN A O 1
ATOM 972 N N . LEU A 1 133 ? 33.639 36.777 16.792 1.00 20.21 114 LEU A N 1
ATOM 973 C CA . LEU A 1 133 ? 34.678 37.814 16.709 1.00 20.51 114 LEU A CA 1
ATOM 974 C C . LEU A 1 133 ? 34.123 39.138 16.140 1.00 22.53 114 LEU A C 1
ATOM 975 O O . LEU A 1 133 ? 34.334 40.203 16.719 1.00 23.42 114 LEU A O 1
ATOM 980 N N . HIS A 1 134 ? 33.415 39.060 15.011 1.00 22.97 115 HIS A N 1
ATOM 981 C CA . HIS A 1 134 ? 32.848 40.244 14.370 1.00 22.76 115 HIS A CA 1
ATOM 982 C C . HIS A 1 134 ? 31.698 40.890 15.174 1.00 24.17 115 HIS A C 1
ATOM 983 O O . HIS A 1 134 ? 31.420 42.085 15.014 1.00 24.01 115 HIS A O 1
ATOM 990 N N . GLN A 1 135 ? 31.028 40.102 16.014 1.00 25.01 116 GLN A N 1
ATOM 991 C CA . GLN A 1 135 ? 29.929 40.603 16.849 1.00 25.61 116 GLN A CA 1
ATOM 992 C C . GLN A 1 135 ? 30.395 41.434 18.051 1.00 26.19 116 GLN A C 1
ATOM 993 O O . GLN A 1 135 ? 29.638 42.239 18.567 1.00 26.38 116 GLN A O 1
ATOM 999 N N . ILE A 1 136 ? 31.636 41.259 18.480 1.00 28.00 117 ILE A N 1
ATOM 1000 C CA . ILE A 1 136 ? 32.183 42.020 19.621 1.00 29.13 117 ILE A CA 1
ATOM 1001 C C . ILE A 1 136 ? 32.026 43.545 19.394 1.00 31.00 117 ILE A C 1
ATOM 1002 O O . ILE A 1 136 ? 32.492 44.073 18.372 1.00 31.95 117 ILE A O 1
ATOM 1007 N N . GLN A 1 137 ? 31.341 44.221 20.317 1.00 30.94 118 GLN A N 1
ATOM 1008 C CA . GLN A 1 137 ? 31.185 45.667 20.262 1.00 32.61 118 GLN A CA 1
ATOM 1009 C C . GLN A 1 137 ? 32.367 46.328 20.961 1.00 32.70 118 GLN A C 1
ATOM 1010 O O . GLN A 1 137 ? 32.683 45.977 22.097 1.00 32.79 118 GLN A O 1
ATOM 1016 N N . GLY A 1 138 ? 33.011 47.281 20.297 1.00 31.84 119 GLY A N 1
ATOM 1017 C CA . GLY A 1 138 ? 34.129 48.012 20.898 1.00 30.75 119 GLY A CA 1
ATOM 1018 C C . GLY A 1 138 ? 34.035 49.503 20.626 1.00 29.48 119 GLY A C 1
ATOM 1019 O O . GLY A 1 138 ? 33.052 50.140 20.985 1.00 29.71 119 GLY A O 1
ATOM 1020 N N . PRO A 1 139 ? 35.043 50.069 19.965 1.00 29.26 120 PRO A N 1
ATOM 1021 C CA . PRO A 1 139 ? 35.029 51.498 19.686 1.00 29.29 120 PRO A CA 1
ATOM 1022 C C . PRO A 1 139 ? 33.995 51.919 18.632 1.00 30.07 120 PRO A C 1
ATOM 1023 O O . PRO A 1 139 ? 33.415 51.069 17.958 1.00 29.97 120 PRO A O 1
ATOM 1027 N N . ASP A 1 140 ? 33.764 53.224 18.518 1.00 30.57 121 ASP A N 1
ATOM 1028 C CA . ASP A 1 140 ? 32.851 53.785 17.512 1.00 30.88 121 ASP A CA 1
ATOM 1029 C C . ASP A 1 140 ? 33.637 54.411 16.342 1.00 29.93 121 ASP A C 1
ATOM 1030 O O . ASP A 1 140 ? 33.095 55.193 15.581 1.00 31.92 121 ASP A O 1
ATOM 1035 N N . LYS A 1 141 ? 34.907 54.048 16.207 1.00 28.18 122 LYS A N 1
ATOM 1036 C CA . LYS A 1 141 ? 35.753 54.536 15.134 1.00 28.05 122 LYS A CA 1
ATOM 1037 C C . LYS A 1 141 ? 36.491 53.370 14.522 1.00 25.35 122 LYS A C 1
ATOM 1038 O O . LYS A 1 141 ? 36.572 52.304 15.108 1.00 24.64 122 LYS A O 1
ATOM 1044 N N . TYR A 1 142 ? 37.042 53.597 13.347 1.00 24.82 123 TYR A N 1
ATOM 1045 C CA . TYR A 1 142 ? 37.768 52.568 12.607 1.00 24.94 123 TYR A CA 1
ATOM 1046 C C . TYR A 1 142 ? 39.249 52.808 12.796 1.00 25.29 123 TYR A C 1
ATOM 1047 O O . TYR A 1 142 ? 39.673 53.967 12.844 1.00 26.52 123 TYR A O 1
ATOM 1056 N N . GLY A 1 143 ? 40.006 51.707 12.910 1.00 24.45 124 GLY A N 1
ATOM 1057 C CA . GLY A 1 143 ? 41.457 51.705 13.124 1.00 24.13 124 GLY A CA 1
ATOM 1058 C C . GLY A 1 143 ? 41.892 50.798 14.285 1.00 23.76 124 GLY A C 1
ATOM 1059 O O . GLY A 1 143 ? 41.233 49.791 14.580 1.00 22.84 124 GLY A O 1
ATOM 1060 N N . LEU A 1 144 ? 43.004 51.169 14.934 1.00 23.01 125 LEU A N 1
ATOM 1061 C CA . LEU A 1 144 ? 43.586 50.431 16.060 1.00 22.39 125 LEU A CA 1
ATOM 1062 C C . LEU A 1 144 ? 44.662 51.341 16.698 1.00 23.92 125 LEU A C 1
ATOM 1063 O O . LEU A 1 144 ? 45.245 52.197 16.019 1.00 23.74 125 LEU A O 1
ATOM 1068 N N . ASP A 1 145 ? 44.976 51.097 17.973 1.00 25.03 126 ASP A N 1
ATOM 1069 C CA . ASP A 1 145 ? 45.998 51.882 18.710 1.00 23.71 126 ASP A CA 1
ATOM 1070 C C . ASP A 1 145 ? 47.399 51.761 18.139 1.00 22.36 126 ASP A C 1
ATOM 1071 O O . ASP A 1 145 ? 48.224 52.625 18.401 1.00 23.95 126 ASP A O 1
ATOM 1076 N N . PHE A 1 146 ? 47.685 50.708 17.380 1.00 20.24 127 PHE A N 1
ATOM 1077 C CA . PHE A 1 146 ? 48.993 50.597 16.721 1.00 19.43 127 PHE A CA 1
ATOM 1078 C C . PHE A 1 146 ? 48.830 50.170 15.279 1.00 18.52 127 PHE A C 1
ATOM 1079 O O . PHE A 1 146 ? 47.793 49.674 14.894 1.00 18.97 127 PHE A O 1
ATOM 1087 N N . ASP A 1 147 ? 49.878 50.356 14.503 1.00 19.64 128 ASP A N 1
ATOM 1088 C CA . ASP A 1 147 ? 49.889 49.986 13.112 1.00 21.87 128 ASP A CA 1
ATOM 1089 C C . ASP A 1 147 ? 50.243 48.520 12.965 1.00 24.22 128 ASP A C 1
ATOM 1090 O O . ASP A 1 147 ? 51.239 48.084 13.522 1.00 25.95 128 ASP A O 1
ATOM 1095 N N . THR A 1 148 ? 49.401 47.772 12.231 1.00 25.02 129 THR A N 1
ATOM 1096 C CA . THR A 1 148 ? 49.586 46.343 11.954 1.00 24.43 129 THR A CA 1
ATOM 1097 C C . THR A 1 148 ? 50.114 46.129 10.529 1.00 24.00 129 THR A C 1
ATOM 1098 O O . THR A 1 148 ? 50.016 47.010 9.673 1.00 23.90 129 THR A O 1
ATOM 1102 N N . TRP A 1 149 ? 50.641 44.943 10.267 1.00 23.31 130 TRP A N 1
ATOM 1103 C CA . TRP A 1 149 ? 51.283 44.659 8.978 1.00 24.22 130 TRP A CA 1
ATOM 1104 C C . TRP A 1 149 ? 50.545 43.611 8.155 1.00 24.25 130 TRP A C 1
ATOM 1105 O O . TRP A 1 149 ? 49.911 42.721 8.712 1.00 24.54 130 TRP A O 1
ATOM 1116 N N . LEU A 1 150 ? 50.622 43.757 6.837 1.00 23.63 131 LEU A N 1
ATOM 1117 C CA . LEU A 1 150 ? 50.052 42.813 5.875 1.00 23.98 131 LEU A CA 1
ATOM 1118 C C . LEU A 1 150 ? 51.173 42.612 4.882 1.00 24.30 131 LEU A C 1
ATOM 1119 O O . LEU A 1 150 ? 51.384 43.427 3.989 1.00 23.43 131 LEU A O 1
ATOM 1124 N N . GLY A 1 151 ? 51.921 41.532 5.065 1.00 25.45 132 GLY A N 1
ATOM 1125 C CA . GLY A 1 151 ? 53.090 41.271 4.241 1.00 25.26 132 GLY A CA 1
ATOM 1126 C C . GLY A 1 151 ? 54.129 42.275 4.677 1.00 25.85 132 GLY A C 1
ATOM 1127 O O . GLY A 1 151 ? 54.121 42.698 5.836 1.00 25.25 132 GLY A O 1
ATOM 1128 N N . PRO A 1 152 ? 54.989 42.721 3.746 1.00 27.07 133 PRO A N 1
ATOM 1129 C CA . PRO A 1 152 ? 56.029 43.675 4.082 1.00 28.06 133 PRO A CA 1
ATOM 1130 C C . PRO A 1 152 ? 55.588 45.135 4.228 1.00 30.24 133 PRO A C 1
ATOM 1131 O O . PRO A 1 152 ? 56.449 46.000 4.388 1.00 32.31 133 PRO A O 1
ATOM 1135 N N . ILE A 1 153 ? 54.287 45.426 4.228 1.00 31.10 134 ILE A N 1
ATOM 1136 C CA . ILE A 1 153 ? 53.833 46.817 4.331 1.00 31.61 134 ILE A CA 1
ATOM 1137 C C . ILE A 1 153 ? 52.963 47.005 5.589 1.00 29.72 134 ILE A C 1
ATOM 1138 O O . ILE A 1 153 ? 52.075 46.191 5.866 1.00 30.73 134 ILE A O 1
ATOM 1143 N N . TYR A 1 154 ? 53.225 48.052 6.364 1.00 27.26 135 TYR A N 1
ATOM 1144 C CA . TYR A 1 154 ? 52.375 48.330 7.529 1.00 25.56 135 TYR A CA 1
ATOM 1145 C C . TYR A 1 154 ? 51.103 49.059 7.084 1.00 23.99 135 TYR A C 1
ATOM 1146 O O . TYR A 1 154 ? 51.093 49.708 6.058 1.00 23.25 135 TYR A O 1
ATOM 1155 N N . GLN A 1 155 ? 50.038 48.898 7.859 1.00 22.67 136 GLN A N 1
ATOM 1156 C CA . GLN A 1 155 ? 48.725 49.446 7.561 1.00 22.03 136 GLN A CA 1
ATOM 1157 C C . GLN A 1 155 ? 48.467 50.641 8.474 1.00 21.62 136 GLN A C 1
ATOM 1158 O O . GLN A 1 155 ? 48.456 50.483 9.685 1.00 19.71 136 GLN A O 1
ATOM 1164 N N . PRO A 1 156 ? 48.270 51.844 7.904 1.00 22.41 137 PRO A N 1
ATOM 1165 C CA . PRO A 1 156 ? 47.971 52.953 8.818 1.00 21.06 137 PRO A CA 1
ATOM 1166 C C . PRO A 1 156 ? 46.656 52.717 9.541 1.00 20.70 137 PRO A C 1
ATOM 1167 O O . PRO A 1 156 ? 45.647 52.424 8.915 1.00 20.92 137 PRO A O 1
ATOM 1171 N N . ASN A 1 157 ? 46.687 52.822 10.856 1.00 20.34 138 ASN A N 1
ATOM 1172 C CA . ASN A 1 157 ? 45.525 52.582 11.684 1.00 20.77 138 ASN A CA 1
ATOM 1173 C C . ASN A 1 157 ? 45.039 53.782 12.514 1.00 20.07 138 ASN A C 1
ATOM 1174 O O . ASN A 1 157 ? 44.225 53.599 13.417 1.00 19.50 138 ASN A O 1
ATOM 1179 N N . ASP A 1 158 ? 45.506 54.996 12.206 1.00 20.41 139 ASP A N 1
ATOM 1180 C CA . ASP A 1 158 ? 45.019 56.209 12.937 1.00 21.30 139 ASP A CA 1
ATOM 1181 C C . ASP A 1 158 ? 43.496 56.233 12.907 1.00 21.21 139 ASP A C 1
ATOM 1182 O O . ASP A 1 158 ? 42.891 56.029 11.853 1.00 21.48 139 ASP A O 1
ATOM 1187 N N . TRP A 1 159 ? 42.881 56.463 14.061 1.00 20.65 140 TRP A N 1
ATOM 1188 C CA . TRP A 1 159 ? 41.418 56.371 14.175 1.00 21.85 140 TRP A CA 1
ATOM 1189 C C . TRP A 1 159 ? 40.645 57.388 13.321 1.00 22.53 140 TRP A C 1
ATOM 1190 O O . TRP A 1 159 ? 41.037 58.525 13.226 1.00 22.63 140 TRP A O 1
ATOM 1201 N N . GLN A 1 160 ? 39.548 56.950 12.706 1.00 24.55 141 GLN A N 1
ATOM 1202 C CA . GLN A 1 160 ? 38.712 57.782 11.801 1.00 24.78 141 GLN A CA 1
ATOM 1203 C C . GLN A 1 160 ? 37.253 57.463 12.058 1.00 24.11 141 GLN A C 1
ATOM 1204 O O . GLN A 1 160 ? 36.915 56.275 12.245 1.00 24.32 141 GLN A O 1
ATOM 1210 N N . THR A 1 161 ? 36.386 58.478 12.057 1.00 22.93 142 THR A N 1
ATOM 1211 C CA . THR A 1 161 ? 34.941 58.221 12.241 1.00 23.20 142 THR A CA 1
ATOM 1212 C C . THR A 1 161 ? 34.272 57.758 10.923 1.00 21.55 142 THR A C 1
ATOM 1213 O O . THR A 1 161 ? 33.295 57.030 10.958 1.00 19.92 142 THR A O 1
ATOM 1217 N N . SER A 1 162 ? 34.814 58.185 9.781 1.00 21.62 143 SER A N 1
ATOM 1218 C CA . SER A 1 162 ? 34.295 57.822 8.458 1.00 21.62 143 SER A CA 1
ATOM 1219 C C . SER A 1 162 ? 35.009 56.610 7.813 1.00 21.23 143 SER A C 1
ATOM 1220 O O . SER A 1 162 ? 36.190 56.695 7.454 1.00 19.89 143 SER A O 1
ATOM 1223 N N . TRP A 1 163 ? 34.284 55.501 7.665 1.00 21.09 144 TRP A N 1
ATOM 1224 C CA . TRP A 1 163 ? 34.816 54.285 6.998 1.00 20.83 144 TRP A CA 1
ATOM 1225 C C . TRP A 1 163 ? 35.215 54.588 5.553 1.00 19.53 144 TRP A C 1
ATOM 1226 O O . TRP A 1 163 ? 36.259 54.173 5.078 1.00 19.85 144 TRP A O 1
ATOM 1237 N N . ALA A 1 164 ? 34.363 55.343 4.875 1.00 19.37 145 ALA A N 1
ATOM 1238 C CA . ALA A 1 164 ? 34.592 55.779 3.518 1.00 18.33 145 ALA A CA 1
ATOM 1239 C C . ALA A 1 164 ? 35.997 56.324 3.392 1.00 18.26 145 ALA A C 1
ATOM 1240 O O . ALA A 1 164 ? 36.749 55.898 2.553 1.00 18.87 145 ALA A O 1
ATOM 1242 N N . LYS A 1 165 ? 36.345 57.251 4.266 1.00 18.41 146 LYS A N 1
ATOM 1243 C CA . LYS A 1 165 ? 37.665 57.854 4.290 1.00 19.03 146 LYS A CA 1
ATOM 1244 C C . LYS A 1 165 ? 38.775 56.883 4.692 1.00 18.43 146 LYS A C 1
ATOM 1245 O O . LYS A 1 165 ? 39.850 56.855 4.057 1.00 15.39 146 LYS A O 1
ATOM 1251 N N . PHE A 1 166 ? 38.519 56.137 5.775 1.00 18.60 147 PHE A N 1
ATOM 1252 C CA . PHE A 1 166 ? 39.488 55.196 6.293 1.00 19.54 147 PHE A CA 1
AT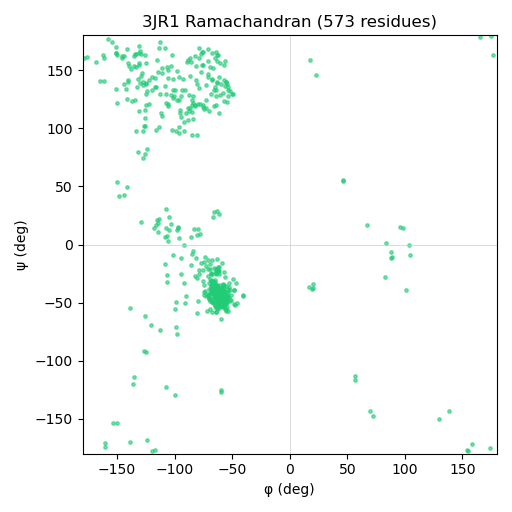OM 1253 C C . PHE A 1 166 ? 39.871 54.167 5.215 1.00 21.37 147 PHE A C 1
ATOM 1254 O O . PHE A 1 166 ? 41.059 54.016 4.922 1.00 22.54 147 PHE A O 1
ATOM 1262 N N . PHE A 1 167 ? 38.898 53.502 4.591 1.00 20.91 148 PHE A N 1
ATOM 1263 C CA . PHE A 1 167 ? 39.257 52.466 3.613 1.00 20.82 148 PHE A CA 1
ATOM 1264 C C . PHE A 1 167 ? 39.845 53.039 2.319 1.00 20.79 148 PHE A C 1
ATOM 1265 O O . PHE A 1 167 ? 40.814 52.526 1.772 1.00 20.14 148 PHE A O 1
ATOM 1273 N N . SER A 1 168 ? 39.214 54.101 1.847 1.00 20.68 149 SER A N 1
ATOM 1274 C CA . SER A 1 168 ? 39.601 54.838 0.661 1.00 20.37 149 SER A CA 1
ATOM 1275 C C . SER A 1 168 ? 41.069 55.263 0.675 1.00 19.39 149 SER A C 1
ATOM 1276 O O . SER A 1 168 ? 41.793 55.046 -0.292 1.00 19.56 149 SER A O 1
ATOM 1279 N N . GLU A 1 169 ? 41.508 55.852 1.784 1.00 19.00 150 GLU A N 1
ATOM 1280 C CA . GLU A 1 169 ? 42.880 56.418 1.902 1.00 19.10 150 GLU A CA 1
ATOM 1281 C C . GLU A 1 169 ? 43.913 55.529 2.618 1.00 18.05 150 GLU A C 1
ATOM 1282 O O . GLU A 1 169 ? 45.022 55.336 2.103 1.00 16.93 150 GLU A O 1
ATOM 1288 N N . ASN A 1 170 ? 43.555 55.006 3.792 1.00 18.87 151 ASN A N 1
ATOM 1289 C CA . ASN A 1 170 ? 44.468 54.143 4.587 1.00 20.63 151 ASN A CA 1
ATOM 1290 C C . ASN A 1 170 ? 44.652 52.734 4.047 1.00 21.62 151 ASN A C 1
ATOM 1291 O O . ASN A 1 170 ? 45.574 52.034 4.473 1.00 21.72 151 ASN A O 1
ATOM 1296 N N . ARG A 1 171 ? 43.771 52.311 3.137 1.00 21.49 152 ARG A N 1
ATOM 1297 C CA . ARG A 1 171 ? 43.895 50.993 2.511 1.00 20.49 152 ARG A CA 1
ATOM 1298 C C . ARG A 1 171 ? 44.218 51.108 1.034 1.00 18.85 152 ARG A C 1
ATOM 1299 O O . ARG A 1 171 ? 45.363 50.897 0.631 1.00 16.83 152 ARG A O 1
ATOM 1307 N N . ILE A 1 172 ? 43.224 51.508 0.245 1.00 20.01 153 ILE A N 1
ATOM 1308 C CA . ILE A 1 172 ? 43.372 51.616 -1.220 1.00 19.66 153 ILE A CA 1
ATOM 1309 C C . ILE A 1 172 ? 44.429 52.626 -1.635 1.00 19.02 153 ILE A C 1
ATOM 1310 O O . ILE A 1 172 ? 45.379 52.276 -2.347 1.00 20.76 153 ILE A O 1
ATOM 1315 N N . GLY A 1 173 ? 44.302 53.867 -1.185 1.00 17.61 154 GLY A N 1
ATOM 1316 C CA . GLY A 1 173 ? 45.275 54.883 -1.591 1.00 16.56 154 GLY A CA 1
ATOM 1317 C C . GLY A 1 173 ? 46.682 54.535 -1.154 1.00 16.32 154 GLY A C 1
ATOM 1318 O O . GLY A 1 173 ? 47.636 54.725 -1.909 1.00 16.46 154 GLY A O 1
ATOM 1319 N N . TRP A 1 174 ? 46.810 54.039 0.081 1.00 16.00 155 TRP A N 1
ATOM 1320 C CA . TRP A 1 174 ? 48.105 53.660 0.646 1.00 16.66 155 TRP A CA 1
ATOM 1321 C C . TRP A 1 174 ? 48.734 52.592 -0.231 1.00 17.76 155 TRP A C 1
ATOM 1322 O O . TRP A 1 174 ? 49.857 52.783 -0.730 1.00 16.50 155 TRP A O 1
ATOM 1333 N N . GLN A 1 175 ? 48.007 51.497 -0.484 1.00 17.49 156 GLN A N 1
ATOM 1334 C CA . GLN A 1 175 ? 48.565 50.449 -1.350 1.00 18.74 156 GLN A CA 1
ATOM 1335 C C . GLN A 1 175 ? 48.865 50.885 -2.779 1.00 18.20 156 GLN A C 1
ATOM 1336 O O . GLN A 1 175 ? 49.849 50.419 -3.362 1.00 17.81 156 GLN A O 1
ATOM 1342 N N . LEU A 1 176 ? 48.014 51.734 -3.361 1.00 18.17 157 LEU A N 1
ATOM 1343 C CA . LEU A 1 176 ? 48.255 52.229 -4.739 1.00 17.76 157 LEU A CA 1
ATOM 1344 C C . LEU A 1 176 ? 49.588 52.972 -4.831 1.00 17.20 157 LEU A C 1
ATOM 1345 O O . LEU A 1 176 ? 50.359 52.782 -5.767 1.00 16.81 157 LEU A O 1
ATOM 1350 N N . GLN A 1 177 ? 49.865 53.788 -3.821 1.00 17.54 158 GLN A N 1
ATOM 1351 C CA . GLN A 1 177 ? 51.113 54.537 -3.747 1.00 17.34 158 GLN A CA 1
ATOM 1352 C C . GLN A 1 177 ? 52.317 53.624 -3.625 1.00 17.75 158 GLN A C 1
ATOM 1353 O O . GLN A 1 177 ? 53.334 53.813 -4.326 1.00 18.27 158 GLN A O 1
ATOM 1359 N N . ILE A 1 178 ? 52.208 52.621 -2.758 1.00 17.05 159 ILE A N 1
ATOM 1360 C CA . ILE A 1 178 ? 53.277 51.640 -2.615 1.00 18.05 159 ILE A CA 1
ATOM 1361 C C . ILE A 1 178 ? 53.512 50.937 -3.967 1.00 19.23 159 ILE A C 1
ATOM 1362 O O . ILE A 1 178 ? 54.645 50.812 -4.424 1.00 20.05 159 ILE A O 1
ATOM 1367 N N . CYS A 1 179 ? 52.440 50.511 -4.628 1.00 19.97 160 CYS A N 1
ATOM 1368 C CA . CYS A 1 179 ? 52.577 49.902 -5.942 1.00 20.20 160 CYS A CA 1
ATOM 1369 C C . CYS A 1 179 ? 53.243 50.860 -6.935 1.00 19.93 160 CYS A C 1
ATOM 1370 O O . CYS A 1 179 ? 54.129 50.444 -7.669 1.00 17.32 160 CYS A O 1
ATOM 1373 N N . LYS A 1 180 ? 52.844 52.134 -6.944 1.00 20.62 161 LYS A N 1
ATOM 1374 C CA . LYS A 1 180 ? 53.431 53.086 -7.903 1.00 22.13 161 LYS A CA 1
ATOM 1375 C C . LYS A 1 180 ? 54.941 53.132 -7.736 1.00 24.15 161 LYS A C 1
ATOM 1376 O O . LYS A 1 180 ? 55.677 53.106 -8.730 1.00 23.77 161 LYS A O 1
ATOM 1380 N N . GLU A 1 181 ? 55.400 53.141 -6.483 1.00 27.02 162 GLU A N 1
ATOM 1381 C CA . GLU A 1 181 ? 56.831 53.190 -6.195 1.00 28.84 162 GLU A CA 1
ATOM 1382 C C . GLU A 1 181 ? 57.570 52.012 -6.826 1.00 29.18 162 GLU A C 1
ATOM 1383 O O . GLU A 1 181 ? 58.713 52.170 -7.239 1.00 29.03 162 GLU A O 1
ATOM 1389 N N . LYS A 1 182 ? 56.927 50.845 -6.903 1.00 29.83 163 LYS A N 1
ATOM 1390 C CA . LYS A 1 182 ? 57.533 49.683 -7.576 1.00 30.14 163 LYS A CA 1
ATOM 1391 C C . LYS A 1 182 ? 57.316 49.669 -9.091 1.00 29.24 163 LYS A C 1
ATOM 1392 O O . LYS A 1 182 ? 57.911 48.853 -9.792 1.00 29.10 163 LYS A O 1
ATOM 1396 N N . GLY A 1 183 ? 56.495 50.581 -9.605 1.00 28.18 164 GLY A N 1
ATOM 1397 C CA . GLY A 1 183 ? 56.236 50.646 -11.041 1.00 28.06 164 GLY A CA 1
ATOM 1398 C C . GLY A 1 183 ? 54.985 49.921 -11.488 1.00 26.92 164 GLY A C 1
ATOM 1399 O O . GLY A 1 183 ? 54.805 49.674 -12.681 1.00 27.88 164 GLY A O 1
ATOM 1400 N N . LEU A 1 184 ? 54.122 49.586 -10.538 1.00 24.64 165 LEU A N 1
ATOM 1401 C CA . LEU A 1 184 ? 52.856 48.955 -10.833 1.00 23.71 165 LEU A CA 1
ATOM 1402 C C . LEU A 1 184 ? 51.824 50.082 -10.881 1.00 23.86 165 LEU A C 1
ATOM 1403 O O . LEU A 1 184 ? 51.334 50.538 -9.835 1.00 23.42 165 LEU A O 1
ATOM 1408 N N . ILE A 1 185 ? 51.540 50.570 -12.094 1.00 23.91 166 ILE A N 1
ATOM 1409 C CA . ILE A 1 185 ? 50.597 51.676 -12.294 1.00 23.88 166 ILE A CA 1
ATOM 1410 C C . ILE A 1 185 ? 49.311 51.163 -12.917 1.00 23.81 166 ILE A C 1
ATOM 1411 O O . ILE A 1 185 ? 49.332 50.573 -13.986 1.00 22.24 166 ILE A O 1
ATOM 1416 N N . PHE A 1 186 ? 48.192 51.389 -12.236 1.00 24.35 167 PHE A N 1
ATOM 1417 C CA . PHE A 1 186 ? 46.888 50.921 -12.705 1.00 25.10 167 PHE A CA 1
ATOM 1418 C C . PHE A 1 186 ? 45.943 52.007 -13.215 1.00 24.90 167 PHE A C 1
ATOM 1419 O O . PHE A 1 186 ? 44.988 51.696 -13.916 1.00 25.04 167 PHE A O 1
ATOM 1427 N N . GLY A 1 187 ? 46.227 53.267 -12.881 1.00 24.66 168 GLY A N 1
ATOM 1428 C CA . GLY A 1 187 ? 45.377 54.407 -13.239 1.00 24.43 168 GLY A CA 1
ATOM 1429 C C . GLY A 1 187 ? 45.637 55.595 -12.313 1.00 23.86 168 GLY A C 1
ATOM 1430 O O . GLY A 1 187 ? 46.575 55.574 -11.538 1.00 24.29 168 GLY A O 1
ATOM 1431 N N . ASN A 1 188 ? 44.815 56.633 -12.412 1.00 22.70 169 ASN A N 1
ATOM 1432 C CA . ASN A 1 188 ? 44.937 57.835 -11.580 1.00 21.54 169 ASN A CA 1
ATOM 1433 C C . ASN A 1 188 ? 44.478 57.452 -10.192 1.00 20.72 169 ASN A C 1
ATOM 1434 O O . ASN A 1 188 ? 43.349 56.977 -10.021 1.00 20.17 169 ASN A O 1
ATOM 1439 N N . ILE A 1 189 ? 45.356 57.675 -9.210 1.00 19.97 170 ILE A N 1
ATOM 1440 C CA . ILE A 1 189 ? 45.132 57.276 -7.819 1.00 18.25 170 ILE A CA 1
ATOM 1441 C C . ILE A 1 189 ? 44.007 58.035 -7.138 1.00 18.81 170 ILE A C 1
ATOM 1442 O O . ILE A 1 189 ? 43.203 57.442 -6.416 1.00 18.91 170 ILE A O 1
ATOM 1447 N N . ASP A 1 190 ? 43.928 59.334 -7.385 1.00 19.93 171 ASP A N 1
ATOM 1448 C CA . ASP A 1 190 ? 42.847 60.149 -6.821 1.00 21.44 171 ASP A CA 1
ATOM 1449 C C . ASP A 1 190 ? 41.488 59.685 -7.319 1.00 21.16 171 ASP A C 1
ATOM 1450 O O . ASP A 1 190 ? 40.528 59.585 -6.546 1.00 21.53 171 ASP A O 1
ATOM 1455 N N . LEU A 1 191 ? 41.412 59.389 -8.608 1.00 20.83 172 LEU A N 1
ATOM 1456 C CA . LEU A 1 191 ? 40.180 58.906 -9.205 1.00 20.72 172 LEU A CA 1
ATOM 1457 C C . LEU A 1 191 ? 39.776 57.612 -8.530 1.00 19.85 172 LEU A C 1
ATOM 1458 O O . LEU A 1 191 ? 38.656 57.496 -8.032 1.00 20.44 172 LEU A O 1
ATOM 1463 N N . ILE A 1 192 ? 40.704 56.660 -8.424 1.00 18.52 173 ILE A N 1
ATOM 1464 C CA . ILE A 1 192 ? 40.370 55.384 -7.780 1.00 17.19 173 ILE A CA 1
ATOM 1465 C C . ILE A 1 192 ? 39.909 55.575 -6.333 1.00 16.81 173 ILE A C 1
ATOM 1466 O O . ILE A 1 192 ? 38.908 54.989 -5.921 1.00 17.26 173 ILE A O 1
ATOM 1471 N N . VAL A 1 193 ? 40.645 56.393 -5.574 1.00 17.34 174 VAL A N 1
ATOM 1472 C CA . VAL A 1 193 ? 40.328 56.696 -4.167 1.00 17.11 174 VAL A CA 1
ATOM 1473 C C . VAL A 1 193 ? 38.908 57.300 -4.030 1.00 17.36 174 VAL A C 1
ATOM 1474 O O . VAL A 1 193 ? 38.079 56.819 -3.250 1.00 18.69 174 VAL A O 1
ATOM 1478 N N . GLN A 1 194 ? 38.625 58.313 -4.839 1.00 17.15 175 GLN A N 1
ATOM 1479 C CA . GLN A 1 194 ? 37.294 58.950 -4.903 1.00 17.31 175 GLN A CA 1
ATOM 1480 C C . GLN A 1 194 ? 36.167 57.953 -5.292 1.00 17.32 175 GLN A C 1
ATOM 1481 O O . GLN A 1 194 ? 35.098 57.914 -4.649 1.00 15.14 175 GLN A O 1
ATOM 1487 N N . ILE A 1 195 ? 36.414 57.120 -6.309 1.00 18.06 176 ILE A N 1
ATOM 1488 C CA . ILE A 1 195 ? 35.411 56.117 -6.716 1.00 19.47 176 ILE A CA 1
ATOM 1489 C C . ILE A 1 195 ? 35.139 55.138 -5.562 1.00 19.65 176 ILE A C 1
ATOM 1490 O O . ILE A 1 195 ? 33.973 54.858 -5.247 1.00 19.34 176 ILE A O 1
ATOM 1495 N N . VAL A 1 196 ? 36.209 54.682 -4.888 1.00 19.61 177 VAL A N 1
ATOM 1496 C CA . VAL A 1 196 ? 36.061 53.769 -3.743 1.00 17.48 177 VAL A CA 1
ATOM 1497 C C . VAL A 1 196 ? 35.347 54.501 -2.601 1.00 17.31 177 VAL A C 1
ATOM 1498 O O . VAL A 1 196 ? 34.474 53.923 -1.935 1.00 18.14 177 VAL A O 1
ATOM 1502 N N . ALA A 1 197 ? 35.683 55.777 -2.403 1.00 16.26 178 ALA A N 1
ATOM 1503 C CA . ALA A 1 197 ? 35.024 56.586 -1.368 1.00 16.31 178 ALA A CA 1
ATOM 1504 C C . ALA A 1 197 ? 33.531 56.791 -1.688 1.00 16.58 178 ALA A C 1
ATOM 1505 O O . ALA A 1 197 ? 32.690 56.663 -0.805 1.00 17.62 178 ALA A O 1
ATOM 1507 N N . ASP A 1 198 ? 33.186 57.089 -2.942 1.00 18.61 179 ASP A N 1
ATOM 1508 C CA . ASP A 1 198 ? 31.753 57.193 -3.337 1.00 19.42 179 ASP A CA 1
ATOM 1509 C C . ASP A 1 198 ? 30.983 55.903 -2.984 1.00 18.94 179 ASP A C 1
ATOM 1510 O O . ASP A 1 198 ? 29.926 55.945 -2.355 1.00 17.85 179 ASP A O 1
ATOM 1515 N N . THR A 1 199 ? 31.533 54.751 -3.345 1.00 19.44 180 THR A N 1
ATOM 1516 C CA . THR A 1 199 ? 30.850 53.487 -3.068 1.00 20.45 180 THR A CA 1
ATOM 1517 C C . THR A 1 199 ? 30.553 53.281 -1.570 1.00 21.88 180 THR A C 1
ATOM 1518 O O . THR A 1 199 ? 29.501 52.734 -1.197 1.00 22.44 180 THR A O 1
ATOM 1522 N N . LEU A 1 200 ? 31.474 53.723 -0.711 1.00 22.45 181 LEU A N 1
ATOM 1523 C CA . LEU A 1 200 ? 31.315 53.583 0.756 1.00 22.33 181 LEU A CA 1
ATOM 1524 C C . LEU A 1 200 ? 30.656 54.782 1.436 1.00 22.32 181 LEU A C 1
ATOM 1525 O O . LEU A 1 200 ? 30.427 54.768 2.653 1.00 20.77 181 LEU A O 1
ATOM 1530 N N . SER A 1 201 ? 30.333 55.785 0.625 1.00 22.97 182 SER A N 1
ATOM 1531 C CA . SER A 1 201 ? 29.686 57.030 1.030 1.00 24.04 182 SER A CA 1
ATOM 1532 C C . SER A 1 201 ? 28.557 56.952 2.073 1.00 23.11 182 SER A C 1
ATOM 1533 O O . SER A 1 201 ? 28.488 57.784 2.969 1.00 23.86 182 SER A O 1
ATOM 1536 N N . LYS A 1 202 ? 27.655 55.993 1.946 1.00 22.69 183 LYS A N 1
ATOM 1537 C CA . LYS A 1 202 ? 26.566 55.830 2.931 1.00 23.21 183 LYS A CA 1
ATOM 1538 C C . LYS A 1 202 ? 26.797 54.591 3.817 1.00 23.62 183 LYS A C 1
ATOM 1539 O O . LYS A 1 202 ? 25.899 54.142 4.531 1.00 24.32 183 LYS A O 1
ATOM 1542 N N . HIS A 1 203 ? 28.010 54.049 3.798 1.00 23.30 184 HIS A N 1
ATOM 1543 C CA . HIS A 1 203 ? 28.288 52.845 4.551 1.00 22.78 184 HIS A CA 1
ATOM 1544 C C . HIS A 1 203 ? 29.269 53.097 5.704 1.00 21.84 184 HIS A C 1
ATOM 1545 O O . HIS A 1 203 ? 30.476 53.235 5.476 1.00 20.32 184 HIS A O 1
ATOM 1552 N N . ASN A 1 204 ? 28.709 53.205 6.921 1.00 21.01 185 ASN A N 1
ATOM 1553 C CA . ASN A 1 204 ? 29.460 53.330 8.190 1.00 21.16 185 ASN A CA 1
ATOM 1554 C C . ASN A 1 204 ? 28.996 52.228 9.140 1.00 20.44 185 ASN A C 1
ATOM 1555 O O . ASN A 1 204 ? 28.222 52.468 10.067 1.00 21.04 185 ASN A O 1
ATOM 1560 N N . PRO A 1 205 ? 29.479 51.010 8.918 1.00 19.74 186 PRO A N 1
ATOM 1561 C CA . PRO A 1 205 ? 29.019 49.881 9.727 1.00 19.93 186 PRO A CA 1
ATOM 1562 C C . PRO A 1 205 ? 29.620 49.854 11.122 1.00 20.58 186 PRO A C 1
ATOM 1563 O O . PRO A 1 205 ? 30.593 50.569 11.374 1.00 20.76 186 PRO A O 1
ATOM 1567 N N . LYS A 1 206 ? 29.034 49.035 12.004 1.00 21.88 187 LYS A N 1
ATOM 1568 C CA . LYS A 1 206 ? 29.563 48.799 13.345 1.00 23.75 187 LYS A CA 1
ATOM 1569 C C . LYS A 1 206 ? 31.009 48.371 13.174 1.00 24.12 187 LYS A C 1
ATOM 1570 O O . LYS A 1 206 ? 31.288 47.473 12.384 1.00 22.97 187 LYS A O 1
ATOM 1576 N N . PRO A 1 207 ? 31.935 49.033 13.878 1.00 24.75 188 PRO A N 1
ATOM 1577 C CA . PRO A 1 207 ? 33.311 48.562 13.718 1.00 24.56 188 PRO A CA 1
ATOM 1578 C C . PRO A 1 207 ? 33.489 47.146 14.287 1.00 24.17 188 PRO A C 1
ATOM 1579 O O . PRO A 1 207 ? 33.040 46.839 15.382 1.00 24.14 188 PRO A O 1
ATOM 1583 N N . SER A 1 208 ? 34.125 46.280 13.521 1.00 23.85 189 SER A N 1
ATOM 1584 C CA . SER A 1 208 ? 34.370 44.926 13.962 1.00 23.06 189 SER A CA 1
ATOM 1585 C C . SER A 1 208 ? 35.848 44.666 14.011 1.00 21.39 189 SER A C 1
ATOM 1586 O O . SER A 1 208 ? 36.576 45.150 13.170 1.00 20.67 189 SER A O 1
ATOM 1589 N N . ILE A 1 209 ? 36.288 43.883 14.984 1.00 20.74 190 ILE A N 1
ATOM 1590 C CA . ILE A 1 209 ? 37.685 43.505 15.031 1.00 21.14 190 ILE A CA 1
ATOM 1591 C C . ILE A 1 209 ? 37.912 42.439 13.943 1.00 21.86 190 ILE A C 1
ATOM 1592 O O . ILE A 1 209 ? 37.298 41.383 13.940 1.00 23.18 190 ILE A O 1
ATOM 1597 N N . LEU A 1 210 ? 38.774 42.765 12.997 1.00 21.42 191 LEU A N 1
ATOM 1598 C CA A LEU A 1 210 ? 39.081 41.902 11.871 0.50 20.88 191 LEU A CA 1
ATOM 1599 C CA B LEU A 1 210 ? 39.064 41.900 11.886 0.50 20.25 191 LEU A CA 1
ATOM 1600 C C . LEU A 1 210 ? 40.345 41.105 12.104 1.00 21.07 191 LEU A C 1
ATOM 1601 O O . LEU A 1 210 ? 41.285 41.599 12.713 1.00 21.35 191 LEU A O 1
ATOM 1610 N N . HIS A 1 211 ? 40.379 39.872 11.600 1.00 20.41 192 HIS A N 1
ATOM 1611 C CA . HIS A 1 211 ? 41.610 39.126 11.610 1.00 19.90 192 HIS A CA 1
ATOM 1612 C C . HIS A 1 211 ? 42.504 39.947 10.685 1.00 19.92 192 HIS A C 1
ATOM 1613 O O . HIS A 1 211 ? 43.684 40.164 10.966 1.00 22.02 192 HIS A O 1
ATOM 1620 N N . GLY A 1 212 ? 41.946 40.385 9.558 1.00 19.54 193 GLY A N 1
ATOM 1621 C CA . GLY A 1 212 ? 42.693 41.200 8.588 1.00 19.06 193 GLY A CA 1
ATOM 1622 C C . GLY A 1 212 ? 43.505 40.483 7.509 1.00 18.58 193 GLY A C 1
ATOM 1623 O O . GLY A 1 212 ? 43.965 41.120 6.568 1.00 18.31 193 GLY A O 1
ATOM 1624 N N . ASN A 1 213 ? 43.702 39.174 7.632 1.00 18.50 194 ASN A N 1
ATOM 1625 C CA . ASN A 1 213 ? 44.454 38.422 6.634 1.00 19.05 194 ASN A CA 1
ATOM 1626 C C . ASN A 1 213 ? 43.802 37.039 6.495 1.00 20.40 194 ASN A C 1
ATOM 1627 O O . ASN A 1 213 ? 44.477 36.016 6.371 1.00 20.63 194 ASN A O 1
ATOM 1632 N N . LEU A 1 214 ? 42.470 37.037 6.478 1.00 20.69 195 LEU A N 1
ATOM 1633 C CA . LEU A 1 214 ? 41.689 35.807 6.494 1.00 21.91 195 LEU A CA 1
ATOM 1634 C C . LEU A 1 214 ? 41.546 35.120 5.144 1.00 23.86 195 LEU A C 1
ATOM 1635 O O . LEU A 1 214 ? 40.672 35.465 4.345 1.00 23.72 195 LEU A O 1
ATOM 1640 N N . TRP A 1 215 ? 42.433 34.170 4.880 1.00 24.01 196 TRP A N 1
ATOM 1641 C CA . TRP A 1 215 ? 42.309 33.340 3.705 1.00 23.89 196 TRP A CA 1
ATOM 1642 C C . TRP A 1 215 ? 42.932 31.982 3.970 1.00 23.92 196 TRP A C 1
ATOM 1643 O O . TRP A 1 215 ? 43.697 31.810 4.924 1.00 23.98 196 TRP A O 1
ATOM 1654 N N . ILE A 1 216 ? 42.602 31.037 3.102 1.00 22.63 197 ILE A N 1
ATOM 1655 C CA . ILE A 1 216 ? 42.953 29.639 3.296 1.00 22.07 197 ILE A CA 1
ATOM 1656 C C . ILE A 1 216 ? 44.421 29.362 3.672 1.00 22.91 197 ILE A C 1
ATOM 1657 O O . ILE A 1 216 ? 44.672 28.521 4.525 1.00 21.64 197 ILE A O 1
ATOM 1662 N N . GLU A 1 217 ? 45.374 30.077 3.084 1.00 24.61 198 GLU A N 1
ATOM 1663 C CA . GLU A 1 217 ? 46.780 29.829 3.419 1.00 26.42 198 GLU A CA 1
ATOM 1664 C C . GLU A 1 217 ? 47.151 30.138 4.880 1.00 25.80 198 GLU A C 1
ATOM 1665 O O . GLU A 1 217 ? 48.136 29.602 5.364 1.00 27.28 198 GLU A O 1
ATOM 1671 N N . ASN A 1 218 ? 46.377 30.976 5.568 1.00 22.81 199 ASN A N 1
ATOM 1672 C CA . ASN A 1 218 ? 46.620 31.265 6.967 1.00 21.49 199 ASN A CA 1
ATOM 1673 C C . ASN A 1 218 ? 45.751 30.413 7.883 1.00 21.55 199 ASN A C 1
ATOM 1674 O O . ASN A 1 218 ? 45.604 30.719 9.058 1.00 21.99 199 ASN A O 1
ATOM 1679 N N . CYS A 1 219 ? 45.144 29.360 7.369 1.00 21.22 200 CYS A N 1
ATOM 1680 C CA . CYS A 1 219 ? 44.399 28.473 8.246 1.00 21.51 200 CYS A CA 1
ATOM 1681 C C . CYS A 1 219 ? 45.223 27.222 8.422 1.00 21.13 200 CYS A C 1
ATOM 1682 O O . CYS A 1 219 ? 46.012 26.883 7.560 1.00 20.33 200 CYS A O 1
ATOM 1685 N N . ILE A 1 220 ? 45.088 26.584 9.575 1.00 22.45 201 ILE A N 1
ATOM 1686 C CA . ILE A 1 220 ? 45.784 25.336 9.857 1.00 23.34 201 ILE A CA 1
ATOM 1687 C C . ILE A 1 220 ? 44.846 24.455 10.630 1.00 21.66 201 ILE A C 1
ATOM 1688 O O . ILE A 1 220 ? 44.312 24.862 11.665 1.00 20.05 201 ILE A O 1
ATOM 1693 N N . GLN A 1 221 ? 44.640 23.251 10.103 1.00 21.69 202 GLN A N 1
ATOM 1694 C CA . GLN A 1 221 ? 43.824 22.253 10.755 1.00 21.90 202 GLN A CA 1
ATOM 1695 C C . GLN A 1 221 ? 44.681 21.591 11.849 1.00 22.87 202 GLN A C 1
ATOM 1696 O O . GLN A 1 221 ? 45.752 21.016 11.552 1.00 22.64 202 GLN A O 1
ATOM 1702 N N . VAL A 1 222 ? 44.216 21.675 13.096 1.00 23.78 203 VAL A N 1
ATOM 1703 C CA . VAL A 1 222 ? 44.890 21.039 14.244 1.00 24.25 203 VAL A CA 1
ATOM 1704 C C . VAL A 1 222 ? 43.879 20.176 14.977 1.00 24.91 203 VAL A C 1
ATOM 1705 O O . VAL A 1 222 ? 43.038 20.675 15.727 1.00 23.72 203 VAL A O 1
ATOM 1709 N N . ASP A 1 223 ? 43.975 18.872 14.743 1.00 27.51 204 ASP A N 1
ATOM 1710 C CA . ASP A 1 223 ? 43.011 17.912 15.256 1.00 29.01 204 ASP A CA 1
ATOM 1711 C C . ASP A 1 223 ? 41.591 18.305 14.781 1.00 28.14 204 ASP A C 1
ATOM 1712 O O . ASP A 1 223 ? 41.378 18.338 13.581 1.00 27.74 204 ASP A O 1
ATOM 1717 N N . ASP A 1 224 ? 40.658 18.652 15.671 1.00 28.34 205 ASP A N 1
ATOM 1718 C CA . ASP A 1 224 ? 39.284 18.952 15.256 1.00 29.75 205 ASP A CA 1
ATOM 1719 C C . ASP A 1 224 ? 38.973 20.456 15.100 1.00 29.01 205 ASP A C 1
ATOM 1720 O O . ASP A 1 224 ? 37.816 20.839 14.965 1.00 29.21 205 ASP A O 1
ATOM 1725 N N . LYS A 1 225 ? 39.989 21.311 15.092 1.00 27.88 206 LYS A N 1
ATOM 1726 C CA . LYS A 1 225 ? 39.767 22.744 15.021 1.00 26.51 206 LYS A CA 1
ATOM 1727 C C . LYS A 1 225 ? 40.673 23.413 13.996 1.00 25.13 206 LYS A C 1
ATOM 1728 O O . LYS A 1 225 ? 41.771 22.929 13.701 1.00 23.37 206 LYS A O 1
ATOM 1734 N N . ILE A 1 226 ? 40.191 24.535 13.466 1.00 24.21 207 ILE A N 1
ATOM 1735 C CA . ILE A 1 226 ? 40.960 25.376 12.566 1.00 23.04 207 ILE A CA 1
ATOM 1736 C C . ILE A 1 226 ? 41.639 26.464 13.419 1.00 22.60 207 ILE A C 1
ATOM 1737 O O . ILE A 1 226 ? 41.024 27.063 14.306 1.00 21.17 207 ILE A O 1
ATOM 1742 N N . PHE A 1 227 ? 42.923 26.670 13.173 1.00 22.51 208 PHE A N 1
ATOM 1743 C CA . PHE A 1 227 ? 43.680 27.745 13.811 1.00 23.69 208 PHE A CA 1
ATOM 1744 C C . PHE A 1 227 ? 44.001 28.739 12.707 1.00 23.78 208 PHE A C 1
ATOM 1745 O O . PHE A 1 227 ? 44.190 28.321 11.546 1.00 22.62 208 PHE A O 1
ATOM 1753 N N . VAL A 1 228 ? 44.077 30.028 13.041 1.00 23.33 209 VAL A N 1
ATOM 1754 C CA . VAL A 1 228 ? 44.431 31.035 12.025 1.00 23.73 209 VAL A CA 1
ATOM 1755 C C . VAL A 1 228 ? 45.645 31.847 12.491 1.00 23.42 209 VAL A C 1
ATOM 1756 O O . VAL A 1 228 ? 45.722 32.200 13.660 1.00 25.52 209 VAL A O 1
ATOM 1760 N N . CYS A 1 229 ? 46.573 32.117 11.571 1.00 23.53 210 CYS A N 1
ATOM 1761 C CA . CYS A 1 229 ? 47.861 32.802 11.811 1.00 25.56 210 CYS A CA 1
ATOM 1762 C C . CYS A 1 229 ? 48.015 34.101 11.008 1.00 24.53 210 CYS A C 1
ATOM 1763 O O . CYS A 1 229 ? 47.122 34.474 10.249 1.00 23.78 210 CYS A O 1
ATOM 1766 N N . ASN A 1 230 ? 49.188 34.732 11.154 1.00 23.45 211 ASN A N 1
ATOM 1767 C CA . ASN A 1 230 ? 49.598 35.941 10.425 1.00 22.91 211 ASN A CA 1
ATOM 1768 C C . ASN A 1 230 ? 48.550 37.068 10.351 1.00 20.56 211 ASN A C 1
ATOM 1769 O O . ASN A 1 230 ? 48.209 37.535 9.280 1.00 20.07 211 ASN A O 1
ATOM 1774 N N . PRO A 1 231 ? 48.047 37.516 11.500 1.00 19.67 212 PRO A N 1
ATOM 1775 C CA . PRO A 1 231 ? 47.039 38.576 11.525 1.00 19.36 212 PRO A CA 1
ATOM 1776 C C . PRO A 1 231 ? 47.485 39.955 10.981 1.00 18.36 212 PRO A C 1
ATOM 1777 O O . PRO A 1 231 ? 48.676 40.245 10.865 1.00 16.41 212 PRO A O 1
ATOM 1781 N N . ALA A 1 232 ? 46.495 40.747 10.575 1.00 19.02 213 ALA A N 1
ATOM 1782 C CA . ALA A 1 232 ? 46.708 42.113 10.084 1.00 19.39 213 ALA A CA 1
ATOM 1783 C C . ALA A 1 232 ? 45.549 42.924 10.632 1.00 20.89 213 ALA A C 1
ATOM 1784 O O . ALA A 1 232 ? 44.898 43.672 9.901 1.00 22.70 213 ALA A O 1
ATOM 1786 N N . CYS A 1 233 ? 45.312 42.780 11.936 1.00 20.21 214 CYS A N 1
ATOM 1787 C CA . CYS A 1 233 ? 44.166 43.368 12.585 1.00 21.67 214 CYS A CA 1
ATOM 1788 C C . CYS A 1 233 ? 43.946 44.880 12.476 1.00 21.11 214 CYS A C 1
ATOM 1789 O O . CYS A 1 233 ? 44.865 45.668 12.233 1.00 20.20 214 CYS A O 1
ATOM 1792 N N . TYR A 1 234 ? 42.675 45.216 12.682 1.00 21.03 215 TYR A N 1
ATOM 1793 C CA . TYR A 1 234 ? 42.167 46.555 12.812 1.00 22.22 215 TYR A CA 1
ATOM 1794 C C . TYR A 1 234 ? 40.673 46.464 12.957 1.00 22.51 215 TYR A C 1
ATOM 1795 O O . TYR A 1 234 ? 40.078 45.423 12.674 1.00 23.12 215 TYR A O 1
ATOM 1804 N N . TRP A 1 235 ? 40.092 47.558 13.438 1.00 22.18 216 TRP A N 1
ATOM 1805 C CA . TRP A 1 235 ? 38.660 47.675 13.596 1.00 22.46 216 TRP A CA 1
ATOM 1806 C C . TRP A 1 235 ? 38.138 48.262 12.269 1.00 22.63 216 TRP A C 1
ATOM 1807 O O . TRP A 1 235 ? 38.451 49.407 11.908 1.00 19.97 216 TRP A O 1
ATOM 1818 N N . GLY A 1 236 ? 37.367 47.463 11.532 1.00 24.10 217 GLY A N 1
ATOM 1819 C CA . GLY A 1 236 ? 36.825 47.884 10.213 1.00 24.73 217 GLY A CA 1
ATOM 1820 C C . GLY A 1 236 ? 35.486 47.221 9.894 1.00 24.66 217 GLY A C 1
ATOM 1821 O O . GLY A 1 236 ? 34.724 46.882 10.809 1.00 24.22 217 GLY A O 1
ATOM 1822 N N . ASP A 1 237 ? 35.193 47.077 8.596 1.00 24.04 218 ASP A N 1
ATOM 1823 C CA . ASP A 1 237 ? 33.972 46.413 8.117 1.00 23.58 218 ASP A CA 1
ATOM 1824 C C . ASP A 1 237 ? 34.268 44.905 8.104 1.00 22.35 218 ASP A C 1
ATOM 1825 O O . ASP A 1 237 ? 35.234 44.448 7.463 1.00 21.81 218 ASP A O 1
ATOM 1830 N N . ARG A 1 238 ? 33.453 44.155 8.839 1.00 20.47 219 ARG A N 1
ATOM 1831 C CA . ARG A 1 238 ? 33.565 42.695 8.886 1.00 21.20 219 ARG A CA 1
ATOM 1832 C C . ARG A 1 238 ? 33.641 42.061 7.509 1.00 21.45 219 ARG A C 1
ATOM 1833 O O . ARG A 1 238 ? 34.283 41.029 7.347 1.00 21.27 219 ARG A O 1
ATOM 1841 N N . GLU A 1 239 ? 33.010 42.713 6.525 1.00 21.19 220 GLU A N 1
ATOM 1842 C CA . GLU A 1 239 ? 32.929 42.232 5.152 1.00 20.05 220 GLU A CA 1
ATOM 1843 C C . GLU A 1 239 ? 34.280 42.105 4.469 1.00 19.34 220 GLU A C 1
ATOM 1844 O O . GLU A 1 239 ? 34.400 41.352 3.507 1.00 18.35 220 GLU A O 1
ATOM 1850 N N . CYS A 1 240 ? 35.291 42.829 4.952 1.00 19.35 221 CYS A N 1
ATOM 1851 C CA . CYS A 1 240 ? 36.641 42.721 4.391 1.00 19.91 221 CYS A CA 1
ATOM 1852 C C . CYS A 1 240 ? 37.234 41.336 4.601 1.00 19.42 221 CYS A C 1
ATOM 1853 O O . CYS A 1 240 ? 37.931 40.815 3.706 1.00 18.92 221 CYS A O 1
ATOM 1856 N N . ASP A 1 241 ? 36.985 40.776 5.792 1.00 19.18 222 ASP A N 1
ATOM 1857 C CA . ASP A 1 241 ? 37.424 39.416 6.145 1.00 20.40 222 ASP A CA 1
ATOM 1858 C C . ASP A 1 241 ? 36.698 38.425 5.214 1.00 19.93 222 ASP A C 1
ATOM 1859 O O . ASP A 1 241 ? 37.343 37.602 4.535 1.00 19.74 222 ASP A O 1
ATOM 1864 N N . ILE A 1 242 ? 35.366 38.514 5.187 1.00 18.05 223 ILE A N 1
ATOM 1865 C CA . ILE A 1 242 ? 34.576 37.613 4.362 1.00 17.96 223 ILE A CA 1
ATOM 1866 C C . ILE A 1 242 ? 35.021 37.697 2.897 1.00 17.68 223 ILE A C 1
ATOM 1867 O O . ILE A 1 242 ? 35.286 36.669 2.268 1.00 16.47 223 ILE A O 1
ATOM 1872 N N . ALA A 1 243 ? 35.159 38.926 2.402 1.00 17.55 224 ALA A N 1
ATOM 1873 C CA . ALA A 1 243 ? 35.586 39.191 1.029 1.00 17.97 224 ALA A CA 1
ATOM 1874 C C . ALA A 1 243 ? 36.902 38.537 0.675 1.00 18.60 224 ALA A C 1
ATOM 1875 O O . ALA A 1 243 ? 37.023 37.880 -0.363 1.00 19.98 224 ALA A O 1
ATOM 1877 N N . PHE A 1 244 ? 37.903 38.731 1.519 1.00 19.04 225 PHE A N 1
ATOM 1878 C CA . PHE A 1 244 ? 39.218 38.179 1.233 1.00 18.90 225 PHE A CA 1
ATOM 1879 C C . PHE A 1 244 ? 39.208 36.645 1.220 1.00 17.42 225 PHE A C 1
ATOM 1880 O O . PHE A 1 244 ? 39.887 36.034 0.378 1.00 15.39 225 PHE A O 1
ATOM 1888 N N . SER A 1 245 ? 38.417 36.040 2.111 1.00 17.14 226 SER A N 1
ATOM 1889 C CA . SER A 1 245 ? 38.356 34.570 2.224 1.00 18.35 226 SER A CA 1
ATOM 1890 C C . SER A 1 245 ? 37.844 33.873 0.970 1.00 20.41 226 SER A C 1
ATOM 1891 O O . SER A 1 245 ? 38.106 32.676 0.787 1.00 20.43 226 SER A O 1
ATOM 1894 N N . SER A 1 246 ? 37.107 34.603 0.124 1.00 21.26 227 SER A N 1
ATOM 1895 C CA . SER A 1 246 ? 36.578 34.039 -1.129 1.00 22.17 227 SER A CA 1
ATOM 1896 C C . SER A 1 246 ? 37.335 34.541 -2.363 1.00 22.05 227 SER A C 1
ATOM 1897 O O . SER A 1 246 ? 36.991 34.166 -3.467 1.00 22.02 227 SER A O 1
ATOM 1900 N N . LEU A 1 247 ? 38.381 35.348 -2.181 1.00 22.08 228 LEU A N 1
ATOM 1901 C CA . LEU A 1 247 ? 39.100 35.926 -3.317 1.00 22.44 228 LEU A CA 1
ATOM 1902 C C . LEU A 1 247 ? 39.780 34.888 -4.173 1.00 23.37 228 LEU A C 1
ATOM 1903 O O . LEU A 1 247 ? 39.490 34.808 -5.363 1.00 24.71 228 LEU A O 1
ATOM 1908 N N . PHE A 1 248 ? 40.670 34.095 -3.587 1.00 24.34 229 PHE A N 1
ATOM 1909 C CA . PHE A 1 248 ? 41.367 33.044 -4.334 1.00 25.09 229 PHE A CA 1
ATOM 1910 C C . PHE A 1 248 ? 40.673 31.708 -4.042 1.00 26.05 229 PHE A C 1
ATOM 1911 O O . PHE A 1 248 ? 39.466 31.649 -4.218 1.00 27.71 229 PHE A O 1
ATOM 1919 N N . GLU A 1 249 ? 41.382 30.645 -3.655 1.00 25.87 230 GLU A N 1
ATOM 1920 C CA . GLU A 1 249 ? 40.716 29.392 -3.293 1.00 26.46 230 GLU A CA 1
ATOM 1921 C C . GLU A 1 249 ? 39.839 29.740 -2.103 1.00 24.97 230 GLU A C 1
ATOM 1922 O O . GLU A 1 249 ? 40.357 30.052 -1.040 1.00 25.71 230 GLU A O 1
ATOM 1928 N N . PRO A 1 250 ? 38.517 29.688 -2.265 1.00 23.63 231 PRO A N 1
ATOM 1929 C CA . PRO A 1 250 ? 37.663 30.090 -1.159 1.00 23.56 231 PRO A CA 1
ATOM 1930 C C . PRO A 1 250 ? 37.516 29.042 -0.091 1.00 23.26 231 PRO A C 1
ATOM 1931 O O . PRO A 1 250 ? 37.891 27.910 -0.293 1.00 24.15 231 PRO A O 1
ATOM 1935 N N . PHE A 1 251 ? 36.945 29.434 1.037 1.00 23.91 232 PHE A N 1
ATOM 1936 C CA . PHE A 1 251 ? 36.638 28.506 2.106 1.00 23.78 232 PHE A CA 1
ATOM 1937 C C . PHE A 1 251 ? 35.494 27.674 1.590 1.00 23.25 232 PHE A C 1
ATOM 1938 O O . PHE A 1 251 ? 34.779 28.112 0.725 1.00 22.79 232 PHE A O 1
ATOM 1946 N N . PRO A 1 252 ? 35.291 26.481 2.147 1.00 23.98 233 PRO A N 1
ATOM 1947 C CA . PRO A 1 252 ? 34.145 25.722 1.676 1.00 23.50 233 PRO A CA 1
ATOM 1948 C C . PRO A 1 252 ? 32.807 26.429 1.939 1.00 22.09 233 PRO A C 1
ATOM 1949 O O . PRO A 1 252 ? 32.715 27.336 2.762 1.00 22.67 233 PRO A O 1
ATOM 1953 N N . THR A 1 253 ? 31.796 25.953 1.235 1.00 19.78 234 THR A N 1
ATOM 1954 C CA . THR A 1 253 ? 30.433 26.451 1.286 1.00 19.77 234 THR A CA 1
ATOM 1955 C C . THR A 1 253 ? 29.778 26.534 2.663 1.00 18.97 234 THR A C 1
ATOM 1956 O O . THR A 1 253 ? 29.039 27.493 2.921 1.00 18.04 234 THR A O 1
ATOM 1960 N N . ASN A 1 254 ? 30.012 25.534 3.518 1.00 17.38 235 ASN A N 1
ATOM 1961 C CA . ASN A 1 254 ? 29.394 25.522 4.842 1.00 17.71 235 ASN A CA 1
ATOM 1962 C C . ASN A 1 254 ? 29.845 26.697 5.736 1.00 19.33 235 ASN A C 1
ATOM 1963 O O . ASN A 1 254 ? 29.091 27.130 6.618 1.00 20.68 235 ASN A O 1
ATOM 1968 N N . PHE A 1 255 ? 31.027 27.254 5.468 1.00 19.14 236 PHE A N 1
ATOM 1969 C CA . PHE A 1 255 ? 31.490 28.423 6.200 1.00 20.57 236 PHE A CA 1
ATOM 1970 C C . PHE A 1 255 ? 30.577 29.613 5.919 1.00 19.88 236 PHE A C 1
ATOM 1971 O O . PHE A 1 255 ? 30.055 30.231 6.847 1.00 20.15 236 PHE A O 1
ATOM 1979 N N . TYR A 1 256 ? 30.363 29.908 4.639 1.00 19.51 237 TYR A N 1
ATOM 1980 C CA . TYR A 1 256 ? 29.559 31.075 4.251 1.00 18.27 237 TYR A CA 1
ATOM 1981 C C . TYR A 1 256 ? 28.120 30.897 4.667 1.00 19.38 237 TYR A C 1
ATOM 1982 O O . TYR A 1 256 ? 27.505 31.829 5.172 1.00 18.82 237 TYR A O 1
ATOM 1991 N N . GLN A 1 257 ? 27.608 29.684 4.501 1.00 20.99 238 GLN A N 1
ATOM 1992 C CA . GLN A 1 257 ? 26.246 29.359 4.912 1.00 23.16 238 GLN A CA 1
ATOM 1993 C C . GLN A 1 257 ? 26.048 29.693 6.376 1.00 22.53 238 GLN A C 1
ATOM 1994 O O . GLN A 1 257 ? 25.192 30.488 6.723 1.00 23.75 238 GLN A O 1
ATOM 2000 N N . ARG A 1 258 ? 26.869 29.101 7.227 1.00 23.18 239 ARG A N 1
ATOM 2001 C CA . ARG A 1 258 ? 26.729 29.266 8.671 1.00 23.43 239 ARG A CA 1
ATOM 2002 C C . ARG A 1 258 ? 27.027 30.701 9.153 1.00 23.99 239 ARG A C 1
ATOM 2003 O O . ARG A 1 258 ? 26.354 31.209 10.058 1.00 24.26 239 ARG A O 1
ATOM 2011 N N . TYR A 1 259 ? 28.002 31.366 8.544 1.00 24.02 240 TYR A N 1
ATOM 2012 C CA . TYR A 1 259 ? 28.306 32.741 8.936 1.00 25.34 240 TYR A CA 1
ATOM 2013 C C . TYR A 1 259 ? 27.120 33.657 8.693 1.00 26.97 240 TYR A C 1
ATOM 2014 O O . TYR A 1 259 ? 26.728 34.419 9.583 1.00 27.83 240 TYR A O 1
ATOM 2023 N N . ASN A 1 260 ? 26.557 33.576 7.488 1.00 27.98 241 ASN A N 1
ATOM 2024 C CA . ASN A 1 260 ? 25.406 34.373 7.108 1.00 29.06 241 ASN A CA 1
ATOM 2025 C C . ASN A 1 260 ? 24.145 34.044 7.931 1.00 30.16 241 ASN A C 1
ATOM 2026 O O . ASN A 1 260 ? 23.245 34.875 8.093 1.00 30.41 241 ASN A O 1
ATOM 2031 N N . GLU A 1 261 ? 24.080 32.825 8.445 1.00 30.25 242 GLU A N 1
ATOM 2032 C CA . GLU A 1 261 ? 22.967 32.405 9.267 1.00 31.16 242 GLU A CA 1
ATOM 2033 C C . GLU A 1 261 ? 23.059 33.064 10.654 1.00 31.29 242 GLU A C 1
ATOM 2034 O O . GLU A 1 261 ? 22.051 33.486 11.218 1.00 30.30 242 GLU A O 1
ATOM 2040 N N . ILE A 1 262 ? 24.274 33.157 11.198 1.00 31.08 243 ILE A N 1
ATOM 2041 C CA . ILE A 1 262 ? 24.470 33.762 12.516 1.00 29.72 243 ILE A CA 1
ATOM 2042 C C . ILE A 1 262 ? 24.467 35.280 12.445 1.00 29.56 243 ILE A C 1
ATOM 2043 O O . ILE A 1 262 ? 23.796 35.913 13.237 1.00 29.45 243 ILE A O 1
ATOM 2048 N N . TYR A 1 263 ? 25.229 35.844 11.504 1.00 29.69 244 TYR A N 1
ATOM 2049 C CA . TYR A 1 263 ? 25.362 37.300 11.338 1.00 29.69 244 TYR A CA 1
ATOM 2050 C C . TYR A 1 263 ? 25.062 37.723 9.877 1.00 28.81 244 TYR A C 1
ATOM 2051 O O . TYR A 1 263 ? 25.971 38.084 9.132 1.00 27.14 244 TYR A O 1
ATOM 2060 N N . PRO A 1 264 ? 23.782 37.723 9.480 1.00 29.33 245 PRO A N 1
ATOM 2061 C CA . PRO A 1 264 ? 23.459 37.988 8.080 1.00 29.24 245 PRO A CA 1
ATOM 2062 C C . PRO A 1 264 ? 24.131 39.212 7.488 1.00 29.97 245 PRO A C 1
ATOM 2063 O O . PRO A 1 264 ? 24.110 40.285 8.099 1.00 30.98 245 PRO A O 1
ATOM 2067 N N . LEU A 1 265 ? 24.761 39.023 6.330 1.00 29.34 246 LEU A N 1
ATOM 2068 C CA . LEU A 1 265 ? 25.397 40.094 5.587 1.00 29.70 246 LEU A CA 1
ATOM 2069 C C . LEU A 1 265 ? 24.354 41.126 5.127 1.00 30.31 246 LEU A C 1
ATOM 2070 O O . LEU A 1 265 ? 23.273 40.759 4.699 1.00 30.68 246 LEU A O 1
ATOM 2075 N N . GLU A 1 266 ? 24.700 42.408 5.218 1.00 31.51 247 GLU A N 1
ATOM 2076 C CA . GLU A 1 266 ? 23.791 43.519 4.889 1.00 31.95 247 GLU A CA 1
ATOM 2077 C C . GLU A 1 266 ? 23.734 43.816 3.412 1.00 31.75 247 GLU A C 1
ATOM 2078 O O . GLU A 1 266 ? 24.631 43.447 2.655 1.00 32.52 247 GLU A O 1
ATOM 2084 N N . GLU A 1 267 ? 22.687 44.537 3.020 1.00 31.16 248 GLU A N 1
ATOM 2085 C CA . GLU A 1 267 ? 22.487 44.922 1.635 1.00 29.69 248 GLU A CA 1
ATOM 2086 C C . GLU A 1 267 ? 23.690 45.749 1.177 1.00 28.73 248 GLU A C 1
ATOM 2087 O O . GLU A 1 267 ? 24.183 46.586 1.931 1.00 27.80 248 GLU A O 1
ATOM 2089 N N . GLY A 1 268 ? 24.152 45.478 -0.050 1.00 27.98 249 GLY A N 1
ATOM 2090 C CA . GLY A 1 268 ? 25.295 46.147 -0.668 1.00 27.11 249 GLY A CA 1
ATOM 2091 C C . GLY A 1 268 ? 26.570 45.308 -0.694 1.00 27.30 249 GLY A C 1
ATOM 2092 O O . GLY A 1 268 ? 27.544 45.687 -1.353 1.00 25.72 249 GLY A O 1
ATOM 2093 N N . TYR A 1 269 ? 26.565 44.164 0.002 1.00 28.49 250 TYR A N 1
ATOM 2094 C CA . TYR A 1 269 ? 27.750 43.299 0.092 1.00 29.17 250 TYR A CA 1
ATOM 2095 C C . TYR A 1 269 ? 28.510 43.018 -1.220 1.00 28.94 250 TYR A C 1
ATOM 2096 O O . TYR A 1 269 ? 29.730 43.212 -1.254 1.00 29.46 250 TYR A O 1
ATOM 2105 N N . LEU A 1 270 ? 27.829 42.600 -2.293 1.00 28.56 251 LEU A N 1
ATOM 2106 C CA . LEU A 1 270 ? 28.544 42.243 -3.542 1.00 28.36 251 LEU A CA 1
ATOM 2107 C C . LEU A 1 270 ? 29.257 43.397 -4.231 1.00 27.92 251 LEU A C 1
ATOM 2108 O O . LEU A 1 270 ? 30.291 43.195 -4.886 1.00 28.37 251 LEU A O 1
ATOM 2113 N N . GLU A 1 271 ? 28.705 44.594 -4.116 1.00 27.31 252 GLU A N 1
ATOM 2114 C CA . GLU A 1 271 ? 29.351 45.750 -4.711 1.00 28.03 252 GLU A CA 1
ATOM 2115 C C . GLU A 1 271 ? 30.596 46.094 -3.880 1.00 27.38 252 GLU A C 1
ATOM 2116 O O . GLU A 1 271 ? 31.686 46.359 -4.424 1.00 27.10 252 GLU A O 1
ATOM 2122 N N . ARG A 1 272 ? 30.439 46.072 -2.561 1.00 26.45 253 ARG A N 1
ATOM 2123 C CA . ARG A 1 272 ? 31.562 46.361 -1.672 1.00 25.31 253 ARG A CA 1
ATOM 2124 C C . ARG A 1 272 ? 32.631 45.279 -1.743 1.00 24.89 253 ARG A C 1
ATOM 2125 O O . ARG A 1 272 ? 33.821 45.603 -1.672 1.00 24.13 253 ARG A O 1
ATOM 2133 N N . LYS A 1 273 ? 32.216 44.016 -1.925 1.00 24.27 254 LYS A N 1
ATOM 2134 C CA A LYS A 1 273 ? 33.186 42.916 -1.995 0.50 24.50 254 LYS A CA 1
ATOM 2135 C CA B LYS A 1 273 ? 33.151 42.887 -2.047 0.50 24.47 254 LYS A CA 1
ATOM 2136 C C . LYS A 1 273 ? 34.277 43.212 -3.015 1.00 24.35 254 LYS A C 1
ATOM 2137 O O . LYS A 1 273 ? 35.442 42.919 -2.755 1.00 24.87 254 LYS A O 1
ATOM 2148 N N . LEU A 1 274 ? 33.925 43.817 -4.147 1.00 24.50 255 LEU A N 1
ATOM 2149 C CA . LEU A 1 274 ? 34.941 44.125 -5.174 1.00 25.06 255 LEU A CA 1
ATOM 2150 C C . LEU A 1 274 ? 36.015 45.119 -4.714 1.00 24.34 255 LEU A C 1
ATOM 2151 O O . LEU A 1 274 ? 37.189 44.927 -4.996 1.00 24.71 255 LEU A O 1
ATOM 2156 N N . ILE A 1 275 ? 35.627 46.192 -4.037 1.00 23.56 256 ILE A N 1
ATOM 2157 C CA . ILE A 1 275 ? 36.626 47.167 -3.582 1.00 23.41 256 ILE A CA 1
ATOM 2158 C C . ILE A 1 275 ? 37.416 46.641 -2.375 1.00 22.61 256 ILE A C 1
ATOM 2159 O O . ILE A 1 275 ? 38.597 46.994 -2.197 1.00 23.05 256 ILE A O 1
ATOM 2164 N N . TYR A 1 276 ? 36.773 45.822 -1.542 1.00 19.96 257 TYR A N 1
ATOM 2165 C CA . TYR A 1 276 ? 37.486 45.210 -0.440 1.00 18.95 257 TYR A CA 1
ATOM 2166 C C . TYR A 1 276 ? 38.529 44.264 -1.021 1.00 18.93 257 TYR A C 1
ATOM 2167 O O . TYR A 1 276 ? 39.680 44.319 -0.612 1.00 19.74 257 TYR A O 1
ATOM 2176 N N . GLN A 1 277 ? 38.146 43.453 -2.009 1.00 18.23 258 GLN A N 1
ATOM 2177 C CA . GLN A 1 277 ? 39.083 42.527 -2.671 1.00 18.07 258 GLN A CA 1
ATOM 2178 C C . GLN A 1 277 ? 40.220 43.234 -3.386 1.00 18.09 258 GLN A C 1
ATOM 2179 O O . GLN A 1 277 ? 41.359 42.764 -3.369 1.00 19.01 258 GLN A O 1
ATOM 2185 N N . LEU A 1 278 ? 39.927 44.374 -3.994 1.00 18.83 259 LEU A N 1
ATOM 2186 C CA . LEU A 1 278 ? 40.954 45.184 -4.661 1.00 19.55 259 LEU A CA 1
ATOM 2187 C C . LEU A 1 278 ? 42.137 45.498 -3.765 1.00 19.70 259 LEU A C 1
ATOM 2188 O O . LEU A 1 278 ? 43.286 45.554 -4.235 1.00 20.41 259 LEU A O 1
ATOM 2193 N N . TYR A 1 279 ? 41.870 45.725 -2.482 1.00 20.81 260 TYR A N 1
ATOM 2194 C CA . TYR A 1 279 ? 42.959 46.002 -1.520 1.00 21.24 260 TYR A CA 1
ATOM 2195 C C . TYR A 1 279 ? 43.943 44.843 -1.473 1.00 20.86 260 TYR A C 1
ATOM 2196 O O . TYR A 1 279 ? 45.146 45.042 -1.640 1.00 21.09 260 TYR A O 1
ATOM 2205 N N . TYR A 1 280 ? 43.436 43.628 -1.313 1.00 20.29 261 TYR A N 1
ATOM 2206 C CA . TYR A 1 280 ? 44.339 42.474 -1.230 1.00 21.17 261 TYR A CA 1
ATOM 2207 C C . TYR A 1 280 ? 45.080 42.229 -2.532 1.00 20.60 261 TYR A C 1
ATOM 2208 O O . TYR A 1 280 ? 46.260 41.943 -2.498 1.00 21.73 261 TYR A O 1
ATOM 2217 N N . LEU A 1 281 ? 44.411 42.372 -3.671 1.00 20.67 262 LEU A N 1
ATOM 2218 C CA . LEU A 1 281 ? 45.084 42.222 -4.975 1.00 20.39 262 LEU A CA 1
ATOM 2219 C C . LEU A 1 281 ? 46.237 43.226 -5.171 1.00 20.59 262 LEU A C 1
ATOM 2220 O O . LEU A 1 281 ? 47.283 42.873 -5.722 1.00 20.89 262 LEU A O 1
ATOM 2225 N N . LEU A 1 282 ? 46.043 44.473 -4.744 1.00 20.78 263 LEU A N 1
ATOM 2226 C CA . LEU A 1 282 ? 47.131 45.484 -4.778 1.00 20.59 263 LEU A CA 1
ATOM 2227 C C . LEU A 1 282 ? 48.303 45.024 -3.888 1.00 19.92 263 LEU A C 1
ATOM 2228 O O . LEU A 1 282 ? 49.473 45.084 -4.266 1.00 19.20 263 LEU A O 1
ATOM 2233 N N . ASN A 1 283 ? 47.973 44.532 -2.709 1.00 20.52 264 ASN A N 1
ATOM 2234 C CA . ASN A 1 283 ? 48.984 44.008 -1.802 1.00 21.93 264 ASN A CA 1
ATOM 2235 C C . ASN A 1 283 ? 49.722 42.828 -2.453 1.00 22.21 264 ASN A C 1
ATOM 2236 O O . ASN A 1 283 ? 50.947 42.824 -2.542 1.00 22.82 264 ASN A O 1
ATOM 2241 N N . PHE A 1 284 ? 48.965 41.847 -2.936 1.00 22.34 265 PHE A N 1
ATOM 2242 C CA . PHE A 1 284 ? 49.549 40.686 -3.594 1.00 22.15 265 PHE A CA 1
ATOM 2243 C C . PHE A 1 284 ? 50.354 41.098 -4.804 1.00 22.80 265 PHE A C 1
ATOM 2244 O O . PHE A 1 284 ? 51.438 40.589 -4.997 1.00 23.30 265 PHE A O 1
ATOM 2252 N N . SER A 1 285 ? 49.851 42.043 -5.593 1.00 23.88 266 SER A N 1
ATOM 2253 C CA . SER A 1 285 ? 50.577 42.530 -6.774 1.00 24.25 266 SER A CA 1
ATOM 2254 C C . SER A 1 285 ? 51.950 43.081 -6.412 1.00 24.04 266 SER A C 1
ATOM 2255 O O . SER A 1 285 ? 52.934 42.779 -7.071 1.00 22.70 266 SER A O 1
ATOM 2258 N N . TYR A 1 286 ? 51.992 43.900 -5.366 1.00 25.26 267 TYR A N 1
ATOM 2259 C CA . TYR A 1 286 ? 53.224 44.472 -4.875 1.00 26.28 267 TYR A CA 1
ATOM 2260 C C . TYR A 1 286 ? 54.199 43.393 -4.430 1.00 28.05 267 TYR A C 1
ATOM 2261 O O . TYR A 1 286 ? 55.367 43.398 -4.817 1.00 27.80 267 TYR A O 1
ATOM 2270 N N . ARG A 1 287 ? 53.705 42.466 -3.617 1.00 29.68 268 ARG A N 1
ATOM 2271 C CA . ARG A 1 287 ? 54.531 41.388 -3.066 1.00 31.51 268 ARG A CA 1
ATOM 2272 C C . ARG A 1 287 ? 55.036 40.376 -4.081 1.00 32.69 268 ARG A C 1
ATOM 2273 O O . ARG A 1 287 ? 56.128 39.843 -3.910 1.00 33.36 268 ARG A O 1
ATOM 2281 N N . TYR A 1 288 ? 54.271 40.127 -5.142 1.00 33.89 269 TYR A N 1
ATOM 2282 C CA . TYR A 1 288 ? 54.605 39.045 -6.076 1.00 34.62 269 TYR A CA 1
ATOM 2283 C C . TYR A 1 288 ? 54.661 39.363 -7.584 1.00 37.11 269 TYR A C 1
ATOM 2284 O O . TYR A 1 288 ? 54.589 38.440 -8.402 1.00 36.98 269 TYR A O 1
ATOM 2293 N N . TYR A 1 289 ? 54.790 40.635 -7.970 1.00 40.06 270 TYR A N 1
ATOM 2294 C CA . TYR A 1 289 ? 54.856 40.988 -9.409 1.00 42.12 270 TYR A CA 1
ATOM 2295 C C . TYR A 1 289 ? 55.977 40.236 -10.149 1.00 43.81 270 TYR A C 1
ATOM 2296 O O . TYR A 1 289 ? 55.818 39.867 -11.313 1.00 43.91 270 TYR A O 1
ATOM 2305 N N . ASN A 1 290 ? 57.101 40.010 -9.467 1.00 45.83 271 ASN A N 1
ATOM 2306 C CA . ASN A 1 290 ? 58.228 39.281 -10.062 1.00 47.39 271 ASN A CA 1
ATOM 2307 C C . ASN A 1 290 ? 57.963 37.781 -10.250 1.00 47.47 271 ASN A C 1
ATOM 2308 O O . ASN A 1 290 ? 58.537 37.180 -11.161 1.00 48.22 271 ASN A O 1
ATOM 2313 N N . LYS A 1 291 ? 57.081 37.196 -9.426 1.00 47.11 272 LYS A N 1
ATOM 2314 C CA . LYS A 1 291 ? 56.802 35.740 -9.463 1.00 46.56 272 LYS A CA 1
ATOM 2315 C C . LYS A 1 291 ? 55.541 35.294 -10.232 1.00 46.83 272 LYS A C 1
ATOM 2316 O O . LYS A 1 291 ? 55.653 34.697 -11.312 1.00 47.21 272 LYS A O 1
ATOM 2319 N N . LYS A 1 292 ? 54.359 35.584 -9.685 1.00 46.33 273 LYS A N 1
ATOM 2320 C CA . LYS A 1 292 ? 53.081 35.132 -10.273 1.00 46.03 273 LYS A CA 1
ATOM 2321 C C . LYS A 1 292 ? 52.636 35.814 -11.570 1.00 46.18 273 LYS A C 1
ATOM 2322 O O . LYS A 1 292 ? 52.368 35.116 -12.557 1.00 47.51 273 LYS A O 1
ATOM 2324 N N . GLN A 1 293 ? 52.490 37.147 -11.557 1.00 44.84 274 GLN A N 1
ATOM 2325 C CA . GLN A 1 293 ? 52.078 37.937 -12.761 1.00 43.48 274 GLN A CA 1
ATOM 2326 C C . GLN A 1 293 ? 50.566 37.985 -13.042 1.00 42.04 274 GLN A C 1
ATOM 2327 O O . GLN A 1 293 ? 50.077 38.948 -13.655 1.00 41.69 274 GLN A O 1
ATOM 2329 N N . SER A 1 294 ? 49.829 36.953 -12.628 1.00 39.93 275 SER A N 1
ATOM 2330 C CA . SER A 1 294 ? 48.380 36.971 -12.777 1.00 37.96 275 SER A CA 1
ATOM 2331 C C . SER A 1 294 ? 47.749 37.993 -11.797 1.00 35.95 275 SER A C 1
ATOM 2332 O O . SER A 1 294 ? 46.611 38.450 -12.014 1.00 36.58 275 SER A O 1
ATOM 2335 N N . TYR A 1 295 ? 48.466 38.358 -10.730 1.00 33.08 276 TYR A N 1
ATOM 2336 C CA . TYR A 1 295 ? 47.917 39.312 -9.765 1.00 31.73 276 TYR A CA 1
ATOM 2337 C C . TYR A 1 295 ? 47.749 40.698 -10.394 1.00 30.20 276 TYR A C 1
ATOM 2338 O O . TYR A 1 295 ? 46.724 41.328 -10.201 1.00 29.68 276 TYR A O 1
ATOM 2347 N N . VAL A 1 296 ? 48.734 41.153 -11.163 1.00 29.78 277 VAL A N 1
ATOM 2348 C CA . VAL A 1 296 ? 48.639 42.451 -11.825 1.00 29.27 277 VAL A CA 1
ATOM 2349 C C . VAL A 1 296 ? 47.446 42.479 -12.796 1.00 29.81 277 VAL A C 1
ATOM 2350 O O . VAL A 1 296 ? 46.603 43.388 -12.734 1.00 30.32 277 VAL A O 1
ATOM 2354 N N . SER A 1 297 ? 47.377 41.466 -13.664 1.00 28.77 278 SER A N 1
ATOM 2355 C CA . SER A 1 297 ? 46.288 41.317 -14.620 1.00 28.06 278 SER A CA 1
ATOM 2356 C C . SER A 1 297 ? 44.919 41.330 -13.972 1.00 26.95 278 SER A C 1
ATOM 2357 O O . SER A 1 297 ? 44.040 42.011 -14.466 1.00 27.26 278 SER A O 1
ATOM 2360 N N . LEU A 1 298 ? 44.726 40.576 -12.891 1.00 26.68 279 LEU A N 1
ATOM 2361 C CA . LEU A 1 298 ? 43.427 40.583 -12.196 1.00 26.38 279 LEU A CA 1
ATOM 2362 C C . LEU A 1 298 ? 43.144 41.967 -11.594 1.00 26.55 279 LEU A C 1
ATOM 2363 O O . LEU A 1 298 ? 42.005 42.443 -11.655 1.00 27.28 279 LEU A O 1
ATOM 2368 N N . THR A 1 299 ? 44.173 42.613 -11.031 1.00 26.12 280 THR A N 1
ATOM 2369 C CA . THR A 1 299 ? 44.011 43.940 -10.411 1.00 25.82 280 THR A CA 1
ATOM 2370 C C . THR A 1 299 ? 43.597 44.971 -11.459 1.00 25.96 280 THR A C 1
ATOM 2371 O O . THR A 1 299 ? 42.637 45.724 -11.245 1.00 24.79 280 THR A O 1
ATOM 2375 N N . GLN A 1 300 ? 44.324 44.989 -12.579 1.00 26.14 281 GLN A N 1
ATOM 2376 C CA . GLN A 1 300 ? 44.034 45.914 -13.665 1.00 27.13 281 GLN A CA 1
ATOM 2377 C C . GLN A 1 300 ? 42.610 45.707 -14.188 1.00 27.75 281 GLN A C 1
ATOM 2378 O O . GLN A 1 300 ? 41.875 46.679 -14.342 1.00 28.12 281 GLN A O 1
ATOM 2384 N N . LYS A 1 301 ? 42.216 44.456 -14.448 1.00 28.09 282 LYS A N 1
ATOM 2385 C CA . LYS A 1 301 ? 40.840 44.169 -14.908 1.00 27.91 282 LYS A CA 1
ATOM 2386 C C . LYS A 1 301 ? 39.818 44.683 -13.897 1.00 27.30 282 LYS A C 1
ATOM 2387 O O . LYS A 1 301 ? 38.848 45.321 -14.273 1.00 26.97 282 LYS A O 1
ATOM 2390 N N . LEU A 1 302 ? 40.042 44.405 -12.619 1.00 27.69 283 LEU A N 1
ATOM 2391 C CA . LEU A 1 302 ? 39.114 44.853 -11.557 1.00 28.87 283 LEU A CA 1
ATOM 2392 C C . LEU A 1 302 ? 38.984 46.389 -11.437 1.00 29.96 283 LEU A C 1
ATOM 2393 O O . LEU A 1 302 ? 37.896 46.917 -11.127 1.00 31.09 283 LEU A O 1
ATOM 2398 N N . ILE A 1 303 ? 40.095 47.088 -11.669 1.00 29.57 284 ILE A N 1
ATOM 2399 C CA . ILE A 1 303 ? 40.130 48.544 -11.653 1.00 29.57 284 ILE A CA 1
ATOM 2400 C C . ILE A 1 303 ? 39.352 49.114 -12.845 1.00 30.58 284 ILE A C 1
ATOM 2401 O O . ILE A 1 303 ? 38.603 50.084 -12.709 1.00 29.36 284 ILE A O 1
ATOM 2406 N N . ASN A 1 304 ? 39.515 48.499 -14.007 1.00 32.31 285 ASN A N 1
ATOM 2407 C CA . ASN A 1 304 ? 38.757 48.916 -15.188 1.00 33.51 285 ASN A CA 1
ATOM 2408 C C . ASN A 1 304 ? 37.251 48.776 -14.959 1.00 34.76 285 ASN A C 1
ATOM 2409 O O . ASN A 1 304 ? 36.489 49.669 -15.312 1.00 35.47 285 ASN A O 1
ATOM 2414 N N . GLN A 1 305 ? 36.820 47.690 -14.332 1.00 36.11 286 GLN A N 1
ATOM 2415 C CA . GLN A 1 305 ? 35.400 47.512 -14.056 1.00 39.06 286 GLN A CA 1
ATOM 2416 C C . GLN A 1 305 ? 34.846 48.630 -13.153 1.00 41.45 286 GLN A C 1
ATOM 2417 O O . GLN A 1 305 ? 33.759 49.172 -13.394 1.00 42.07 286 GLN A O 1
ATOM 2423 N N . ILE A 1 306 ? 35.609 48.960 -12.117 1.00 43.62 287 ILE A N 1
ATOM 2424 C CA . ILE A 1 306 ? 35.229 49.982 -11.139 1.00 44.42 287 ILE A CA 1
ATOM 2425 C C . ILE A 1 306 ? 35.263 51.394 -11.735 1.00 45.07 287 ILE A C 1
ATOM 2426 O O . ILE A 1 306 ? 34.427 52.230 -11.398 1.00 44.24 287 ILE A O 1
ATOM 2431 N N . LEU A 1 307 ? 36.194 51.612 -12.660 1.00 46.64 288 LEU A N 1
ATOM 2432 C CA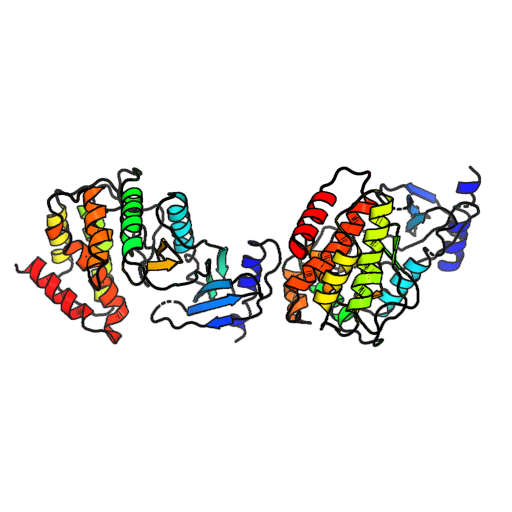 . LEU A 1 307 ? 36.437 52.912 -13.283 1.00 48.57 288 LEU A CA 1
ATOM 2433 C C . LEU A 1 307 ? 35.621 53.132 -14.581 1.00 50.80 288 LEU A C 1
ATOM 2434 O O . LEU A 1 307 ? 34.945 54.153 -14.719 1.00 51.09 288 LEU A O 1
ATOM 2439 N N . HIS A 1 308 ? 35.662 52.183 -15.520 1.00 52.88 289 HIS A N 1
ATOM 2440 C CA . HIS A 1 308 ? 34.941 52.336 -16.804 1.00 54.34 289 HIS A CA 1
ATOM 2441 C C . HIS A 1 308 ? 33.441 52.012 -16.695 1.00 54.55 289 HIS A C 1
ATOM 2442 O O . HIS A 1 308 ? 32.605 52.872 -16.983 1.00 54.35 289 HIS A O 1
ATOM 2449 N N . LYS A 1 309 ? 33.112 50.786 -16.282 1.00 54.94 290 LYS A N 1
ATOM 2450 C CA . LYS A 1 309 ? 31.714 50.349 -16.125 1.00 54.97 290 LYS A CA 1
ATOM 2451 C C . LYS A 1 309 ? 31.200 50.675 -14.719 1.00 54.49 290 LYS A C 1
ATOM 2452 O O . LYS A 1 309 ? 31.145 51.840 -14.327 1.00 53.57 290 LYS A O 1
ATOM 2454 N N . ASN B 1 14 ? 80.347 27.324 82.057 1.00 36.99 -5 ASN B N 1
ATOM 2455 C CA . ASN B 1 14 ? 80.159 25.930 81.526 1.00 36.64 -5 ASN B CA 1
ATOM 2456 C C . ASN B 1 14 ? 81.478 25.352 81.003 1.00 36.07 -5 ASN B C 1
ATOM 2457 O O . ASN B 1 14 ? 82.057 25.860 80.051 1.00 35.55 -5 ASN B O 1
ATOM 2462 N N . LEU B 1 15 ? 81.908 24.252 81.604 1.00 35.98 -4 LEU B N 1
ATOM 2463 C CA . LEU B 1 15 ? 83.205 23.655 81.306 1.00 36.12 -4 LEU B CA 1
ATOM 2464 C C . LEU B 1 15 ? 83.340 23.061 79.897 1.00 36.12 -4 LEU B C 1
ATOM 2465 O O . LEU B 1 15 ? 84.435 23.096 79.324 1.00 35.08 -4 LEU B O 1
ATOM 2470 N N . TYR B 1 16 ? 82.244 22.539 79.341 1.00 36.70 -3 TYR B N 1
ATOM 2471 C CA . TYR B 1 16 ? 82.254 22.023 77.972 1.00 37.58 -3 TYR B CA 1
ATOM 2472 C C . TYR B 1 16 ? 82.551 23.132 76.981 1.00 36.90 -3 TYR B C 1
ATOM 2473 O O . TYR B 1 16 ? 83.386 22.968 76.099 1.00 36.37 -3 TYR B O 1
ATOM 2482 N N . PHE B 1 17 ? 81.854 24.255 77.134 1.00 37.06 -2 PHE B N 1
ATOM 2483 C CA . PHE B 1 17 ? 82.046 25.405 76.256 1.00 36.99 -2 PHE B CA 1
ATOM 2484 C C . PHE B 1 17 ? 83.426 25.997 76.441 1.00 34.82 -2 PHE B C 1
ATOM 2485 O O . PHE B 1 17 ? 84.073 26.367 75.463 1.00 34.61 -2 PHE B O 1
ATOM 2493 N N . GLN B 1 18 ? 83.887 26.096 77.683 1.00 32.88 -1 GLN B N 1
ATOM 2494 C CA . GLN B 1 18 ? 85.234 26.605 77.914 1.00 31.92 -1 GLN B CA 1
ATOM 2495 C C . GLN B 1 18 ? 86.263 25.710 77.226 1.00 30.15 -1 GLN B C 1
ATOM 2496 O O . GLN B 1 18 ? 87.227 26.204 76.634 1.00 30.05 -1 GLN B O 1
ATOM 2502 N N . GLY B 1 19 ? 86.048 24.399 77.291 1.00 28.04 0 GLY B N 1
ATOM 2503 C CA . GLY B 1 19 ? 86.949 23.452 76.649 1.00 26.67 0 GLY B CA 1
ATOM 2504 C C . GLY B 1 19 ? 86.906 23.606 75.147 1.00 26.04 0 GLY B C 1
ATOM 2505 O O . GLY B 1 19 ? 87.932 23.611 74.481 1.00 26.11 0 GLY B O 1
ATOM 2514 N N . TRP B 1 21 ? 86.201 26.277 73.240 1.00 21.54 2 TRP B N 1
ATOM 2515 C CA . TRP B 1 21 ? 86.964 27.464 72.798 1.00 20.52 2 TRP B CA 1
ATOM 2516 C C . TRP B 1 21 ? 88.469 27.284 72.983 1.00 19.98 2 TRP B C 1
ATOM 2517 O O . TRP B 1 21 ? 89.249 27.722 72.119 1.00 19.85 2 TRP B O 1
ATOM 2528 N N . LYS B 1 22 ? 88.863 26.602 74.066 1.00 18.57 3 LYS B N 1
ATOM 2529 C CA . LYS B 1 22 ? 90.277 26.276 74.326 1.00 18.87 3 LYS B CA 1
ATOM 2530 C C . LYS B 1 22 ? 90.827 25.430 73.182 1.00 18.03 3 LYS B C 1
ATOM 2531 O O . LYS B 1 22 ? 91.902 25.725 72.620 1.00 17.49 3 LYS B O 1
ATOM 2534 N N . SER B 1 23 ? 90.074 24.388 72.818 1.00 17.78 4 SER B N 1
ATOM 2535 C CA . SER B 1 23 ? 90.489 23.477 71.749 1.00 17.74 4 SER B CA 1
ATOM 2536 C C . SER B 1 23 ? 90.570 24.237 70.415 1.00 17.85 4 SER B C 1
ATOM 2537 O O . SER B 1 23 ? 91.524 24.074 69.653 1.00 17.03 4 SER B O 1
ATOM 2540 N N . ILE B 1 24 ? 89.599 25.119 70.168 1.00 18.98 5 ILE B N 1
ATOM 2541 C CA . ILE B 1 24 ? 89.602 25.960 68.956 1.00 19.89 5 ILE B CA 1
ATOM 2542 C C . ILE B 1 24 ? 90.809 26.904 68.928 1.00 19.53 5 ILE B C 1
ATOM 2543 O O . ILE B 1 24 ? 91.510 27.018 67.899 1.00 19.13 5 ILE B O 1
ATOM 2548 N N . SER B 1 25 ? 91.086 27.551 70.057 1.00 19.45 6 SER B N 1
ATOM 2549 C CA . SER B 1 25 ? 92.237 28.461 70.114 1.00 20.06 6 SER B CA 1
ATOM 2550 C C . SER B 1 25 ? 93.528 27.711 69.800 1.00 20.22 6 SER B C 1
ATOM 2551 O O . SER B 1 25 ? 94.400 28.205 69.076 1.00 19.95 6 SER B O 1
ATOM 2554 N N . GLN B 1 26 ? 93.626 26.505 70.355 1.00 20.54 7 GLN B N 1
ATOM 2555 C CA . GLN B 1 26 ? 94.794 25.654 70.198 1.00 21.17 7 GLN B CA 1
ATOM 2556 C C . GLN B 1 26 ? 95.037 25.251 68.761 1.00 21.59 7 GLN B C 1
ATOM 2557 O O . GLN B 1 26 ? 96.189 25.220 68.309 1.00 22.02 7 GLN B O 1
ATOM 2563 N N . VAL B 1 27 ? 93.964 24.895 68.045 1.00 21.45 8 VAL B N 1
ATOM 2564 C CA . VAL B 1 27 ? 94.099 24.527 66.627 1.00 20.16 8 VAL B CA 1
ATOM 2565 C C . VAL B 1 27 ? 94.513 25.770 65.798 1.00 19.95 8 VAL B C 1
ATOM 2566 O O . VAL B 1 27 ? 95.367 25.676 64.901 1.00 20.45 8 VAL B O 1
ATOM 2570 N N . LEU B 1 28 ? 93.944 26.932 66.109 1.00 18.95 9 LEU B N 1
ATOM 2571 C CA . LEU B 1 28 ? 94.279 28.140 65.350 1.00 20.62 9 LEU B CA 1
ATOM 2572 C C . LEU B 1 28 ? 95.722 28.564 65.604 1.00 21.80 9 LEU B C 1
ATOM 2573 O O . LEU B 1 28 ? 96.395 29.099 64.707 1.00 21.21 9 LEU B O 1
ATOM 2578 N N . ALA B 1 29 ? 96.208 28.284 66.811 1.00 22.39 10 ALA B N 1
ATOM 2579 C CA . ALA B 1 29 ? 97.587 28.585 67.156 1.00 22.85 10 ALA B CA 1
ATOM 2580 C C . ALA B 1 29 ? 98.544 27.776 66.272 1.00 23.77 10 ALA B C 1
ATOM 2581 O O . ALA B 1 29 ? 99.512 28.320 65.740 1.00 24.13 10 ALA B O 1
ATOM 2583 N N . GLU B 1 30 ? 98.267 26.487 66.103 1.00 25.27 11 GLU B N 1
ATOM 2584 C CA . GLU B 1 30 ? 99.095 25.635 65.247 1.00 27.15 11 GLU B CA 1
ATOM 2585 C C . GLU B 1 30 ? 99.035 26.150 63.809 1.00 28.65 11 GLU B C 1
ATOM 2586 O O . GLU B 1 30 ? 100.052 26.236 63.147 1.00 30.17 11 GLU B O 1
ATOM 2588 N N . GLN B 1 31 ? 97.849 26.536 63.352 1.00 30.03 12 GLN B N 1
ATOM 2589 C CA . GLN B 1 31 ? 97.675 27.074 62.003 1.00 30.85 12 GLN B CA 1
ATOM 2590 C C . GLN B 1 31 ? 98.418 28.403 61.772 1.00 30.42 12 GLN B C 1
ATOM 2591 O O . GLN B 1 31 ? 99.245 28.499 60.880 1.00 29.42 12 GLN B O 1
ATOM 2597 N N . PHE B 1 32 ? 98.126 29.422 62.576 1.00 30.53 13 PHE B N 1
ATOM 2598 C CA . PHE B 1 32 ? 98.734 30.734 62.366 1.00 30.74 13 PHE B CA 1
ATOM 2599 C C . PHE B 1 32 ? 100.114 30.961 63.002 1.00 32.17 13 PHE B C 1
ATOM 2600 O O . PHE B 1 32 ? 100.610 32.083 62.971 1.00 32.78 13 PHE B O 1
ATOM 2608 N N . GLY B 1 33 ? 100.729 29.934 63.585 1.00 32.97 14 GLY B N 1
ATOM 2609 C CA . GLY B 1 33 ? 102.068 30.072 64.185 1.00 33.41 14 GLY B CA 1
ATOM 2610 C C . GLY B 1 33 ? 102.221 30.949 65.429 1.00 32.88 14 GLY B C 1
ATOM 2611 O O . GLY B 1 33 ? 103.340 31.335 65.796 1.00 33.63 14 GLY B O 1
ATOM 2612 N N . ALA B 1 34 ? 101.110 31.252 66.087 1.00 31.57 15 ALA B N 1
ATOM 2613 C CA . ALA B 1 34 ? 101.115 32.088 67.269 1.00 30.31 15 ALA B CA 1
ATOM 2614 C C . ALA B 1 34 ? 99.773 31.881 67.932 1.00 29.43 15 ALA B C 1
ATOM 2615 O O . ALA B 1 34 ? 98.770 31.787 67.243 1.00 29.92 15 ALA B O 1
ATOM 2617 N N . TYR B 1 35 ? 99.746 31.818 69.257 1.00 27.40 16 TYR B N 1
ATOM 2618 C CA . TYR B 1 35 ? 98.507 31.591 69.965 1.00 26.20 16 TYR B CA 1
ATOM 2619 C C . TYR B 1 35 ? 97.433 32.615 69.594 1.00 25.34 16 TYR B C 1
ATOM 2620 O O . TYR B 1 35 ? 97.706 33.802 69.461 1.00 24.77 16 TYR B O 1
ATOM 2629 N N . TYR B 1 36 ? 96.211 32.117 69.466 1.00 24.88 17 TYR B N 1
ATOM 2630 C CA . TYR B 1 36 ? 95.040 32.880 69.042 1.00 24.16 17 TYR B CA 1
ATOM 2631 C C . TYR B 1 36 ? 94.167 33.222 70.240 1.00 23.75 17 TYR B C 1
ATOM 2632 O O . TYR B 1 36 ? 93.380 32.378 70.697 1.00 23.65 17 TYR B O 1
ATOM 2641 N N . PHE B 1 37 ? 94.307 34.445 70.751 1.00 24.13 18 PHE B N 1
ATOM 2642 C CA . PHE B 1 37 ? 93.494 34.921 71.874 1.00 24.53 18 PHE B CA 1
ATOM 2643 C C . PHE B 1 37 ? 92.163 35.465 71.330 1.00 24.87 18 PHE B C 1
ATOM 2644 O O . PHE B 1 37 ? 92.148 36.482 70.632 1.00 24.34 18 PHE B O 1
ATOM 2652 N N . ILE B 1 38 ? 91.058 34.791 71.660 1.00 24.86 19 ILE B N 1
ATOM 2653 C CA . ILE B 1 38 ? 89.716 35.166 71.208 1.00 24.05 19 ILE B CA 1
ATOM 2654 C C . ILE B 1 38 ? 89.210 36.415 71.909 1.00 25.70 19 ILE B C 1
ATOM 2655 O O . ILE B 1 38 ? 89.015 36.399 73.108 1.00 27.62 19 ILE B O 1
ATOM 2660 N N . LYS B 1 39 ? 88.952 37.487 71.169 1.00 26.62 20 LYS B N 1
ATOM 2661 C CA . LYS B 1 39 ? 88.484 38.725 71.791 1.00 26.88 20 LYS B CA 1
ATOM 2662 C C . LYS B 1 39 ? 86.996 39.010 71.544 1.00 27.07 20 LYS B C 1
ATOM 2663 O O . LYS B 1 39 ? 86.355 39.686 72.352 1.00 25.68 20 LYS B O 1
ATOM 2669 N N . HIS B 1 40 ? 86.438 38.497 70.447 1.00 27.88 21 HIS B N 1
ATOM 2670 C CA . HIS B 1 40 ? 85.009 38.672 70.195 1.00 28.82 21 HIS B CA 1
ATOM 2671 C C . HIS B 1 40 ? 84.403 37.386 69.612 1.00 27.65 21 HIS B C 1
ATOM 2672 O O . HIS B 1 40 ? 85.027 36.699 68.809 1.00 26.12 21 HIS B O 1
ATOM 2679 N N . LYS B 1 41 ? 83.185 37.087 70.058 1.00 28.65 22 LYS B N 1
ATOM 2680 C CA . LYS B 1 41 ? 82.408 35.909 69.667 1.00 29.89 22 LYS B CA 1
ATOM 2681 C C . LYS B 1 41 ? 81.009 36.376 69.301 1.00 30.37 22 LYS B C 1
ATOM 2682 O O . LYS B 1 41 ? 80.482 37.292 69.941 1.00 30.27 22 LYS B O 1
ATOM 2688 N N . GLU B 1 42 ? 80.421 35.748 68.275 1.00 30.67 23 GLU B N 1
ATOM 2689 C CA . GLU B 1 42 ? 79.052 36.044 67.825 1.00 30.90 23 GLU B CA 1
ATOM 2690 C C . GLU B 1 42 ? 78.404 34.792 67.213 1.00 30.30 23 GLU B C 1
ATOM 2691 O O . GLU B 1 42 ? 78.925 34.228 66.238 1.00 29.13 23 GLU B O 1
ATOM 2697 N N . LYS B 1 43 ? 77.278 34.371 67.785 1.00 29.91 24 LYS B N 1
ATOM 2698 C CA . LYS B 1 43 ? 76.544 33.211 67.289 1.00 31.35 24 LYS B CA 1
ATOM 2699 C C . LYS B 1 43 ? 75.568 33.657 66.187 1.00 32.12 24 LYS B C 1
ATOM 2700 O O . LYS B 1 43 ? 74.642 34.422 66.454 1.00 32.42 24 LYS B O 1
ATOM 2706 N N . LEU B 1 44 ? 75.784 33.193 64.956 1.00 33.59 25 LEU B N 1
ATOM 2707 C CA . LEU B 1 44 ? 74.910 33.537 63.830 1.00 35.01 25 LEU B CA 1
ATOM 2708 C C . LEU B 1 44 ? 73.729 32.583 63.767 1.00 36.90 25 LEU B C 1
ATOM 2709 O O . LEU B 1 44 ? 73.796 31.475 64.271 1.00 37.27 25 LEU B O 1
ATOM 2714 N N . TYR B 1 45 ? 72.642 33.021 63.143 1.00 40.07 26 TYR B N 1
ATOM 2715 C CA . TYR B 1 45 ? 71.480 32.162 62.943 1.00 41.97 26 TYR B CA 1
ATOM 2716 C C . TYR B 1 45 ? 71.756 31.187 61.793 1.00 41.88 26 TYR B C 1
ATOM 2717 O O . TYR B 1 45 ? 72.505 31.496 60.863 1.00 41.10 26 TYR B O 1
ATOM 2726 N N . SER B 1 46 ? 71.171 29.996 61.892 1.00 43.28 27 SER B N 1
ATOM 2727 C CA . SER B 1 46 ? 71.174 29.017 60.794 1.00 44.18 27 SER B CA 1
ATOM 2728 C C . SER B 1 46 ? 70.051 27.994 61.058 1.00 44.97 27 SER B C 1
ATOM 2729 O O . SER B 1 46 ? 69.802 27.600 62.202 1.00 44.77 27 SER B O 1
ATOM 2732 N N . GLY B 1 47 ? 69.361 27.588 59.998 1.00 45.94 28 GLY B N 1
ATOM 2733 C CA . GLY B 1 47 ? 68.322 26.564 60.106 1.00 46.10 28 GLY B CA 1
ATOM 2734 C C . GLY B 1 47 ? 68.988 25.203 60.169 1.00 45.99 28 GLY B C 1
ATOM 2735 O O . GLY B 1 47 ? 68.409 24.239 60.678 1.00 45.77 28 GLY B O 1
ATOM 2736 N N . GLU B 1 48 ? 70.227 25.154 59.671 1.00 45.79 29 GLU B N 1
ATOM 2737 C CA . GLU B 1 48 ? 71.037 23.935 59.624 1.00 45.22 29 GLU B CA 1
ATOM 2738 C C . GLU B 1 48 ? 71.327 23.291 60.990 1.00 43.93 29 GLU B C 1
ATOM 2739 O O . GLU B 1 48 ? 71.093 23.882 62.058 1.00 44.57 29 GLU B O 1
ATOM 2753 N N . ASN B 1 50 ? 74.211 22.494 62.365 1.00 33.46 31 ASN B N 1
ATOM 2754 C CA . ASN B 1 50 ? 75.345 23.010 63.087 1.00 31.17 31 ASN B CA 1
ATOM 2755 C C . ASN B 1 50 ? 75.087 24.359 63.721 1.00 29.73 31 ASN B C 1
ATOM 2756 O O . ASN B 1 50 ? 74.220 25.118 63.311 1.00 29.45 31 ASN B O 1
ATOM 2761 N N . GLU B 1 51 ? 75.894 24.646 64.724 1.00 28.66 32 GLU B N 1
ATOM 2762 C CA . GLU B 1 51 ? 75.897 25.921 65.409 1.00 28.02 32 GLU B CA 1
ATOM 2763 C C . GLU B 1 51 ? 76.932 26.700 64.610 1.00 25.81 32 GLU B C 1
ATOM 2764 O O . GLU B 1 51 ? 77.987 26.163 64.285 1.00 23.38 32 GLU B O 1
ATOM 2770 N N . ILE B 1 52 ? 76.623 27.928 64.229 1.00 25.04 33 ILE B N 1
ATOM 2771 C CA . ILE B 1 52 ? 77.564 28.725 63.439 1.00 24.88 33 ILE B CA 1
ATOM 2772 C C . ILE B 1 52 ? 77.971 29.949 64.236 1.00 24.03 33 ILE B C 1
ATOM 2773 O O . ILE B 1 52 ? 77.109 30.609 64.833 1.00 23.23 33 ILE B O 1
ATOM 2778 N N . TRP B 1 53 ? 79.277 30.246 64.227 1.00 23.33 34 TRP B N 1
ATOM 2779 C CA . TRP B 1 53 ? 79.835 31.393 64.938 1.00 22.62 34 TRP B CA 1
ATOM 2780 C C . TRP B 1 53 ? 80.898 32.165 64.142 1.00 22.51 34 TRP B C 1
ATOM 2781 O O . TRP B 1 53 ? 81.624 31.590 63.324 1.00 21.11 34 TRP B O 1
ATOM 2792 N N . LEU B 1 54 ? 80.990 33.466 64.423 1.00 22.80 35 LEU B N 1
ATOM 2793 C CA . LEU B 1 54 ? 82.083 34.297 63.930 1.00 23.90 35 LEU B CA 1
ATOM 2794 C C . LEU B 1 54 ? 82.902 34.690 65.158 1.00 22.89 35 LEU B C 1
ATOM 2795 O O . LEU B 1 54 ? 82.342 35.140 66.171 1.00 23.99 35 LEU B O 1
ATOM 2800 N N . ILE B 1 55 ? 84.211 34.484 65.086 1.00 20.96 36 ILE B N 1
ATOM 2801 C CA . ILE B 1 55 ? 85.101 34.860 66.178 1.00 20.13 36 ILE B CA 1
ATOM 2802 C C . ILE B 1 55 ? 86.247 35.646 65.590 1.00 20.20 36 ILE B C 1
ATOM 2803 O O . ILE B 1 55 ? 86.544 35.523 64.389 1.00 18.74 36 ILE B O 1
ATOM 2808 N N . ASN B 1 56 ? 86.842 36.502 66.417 1.00 20.98 37 ASN B N 1
ATOM 2809 C CA . ASN B 1 56 ? 88.067 37.180 66.020 1.00 21.52 37 ASN B CA 1
ATOM 2810 C C . ASN B 1 56 ? 88.981 37.499 67.238 1.00 21.24 37 ASN B C 1
ATOM 2811 O O . ASN B 1 56 ? 88.554 37.443 68.414 1.00 18.84 37 ASN B O 1
ATOM 2816 N N . ASP B 1 57 ? 90.242 37.783 66.913 1.00 22.12 38 ASP B N 1
ATOM 2817 C CA . ASP B 1 57 ? 91.294 38.101 67.876 1.00 23.86 38 ASP B CA 1
ATOM 2818 C C . ASP B 1 57 ? 91.776 39.563 67.722 1.00 26.14 38 ASP B C 1
ATOM 2819 O O . ASP B 1 57 ? 92.876 39.904 68.186 1.00 26.84 38 ASP B O 1
ATOM 2824 N N . GLU B 1 58 ? 90.947 40.391 67.068 1.00 27.76 39 GLU B N 1
ATOM 2825 C CA . GLU B 1 58 ? 91.188 41.826 66.779 1.00 28.97 39 GLU B CA 1
ATOM 2826 C C . GLU B 1 58 ? 91.908 42.039 65.470 1.00 30.00 39 GLU B C 1
ATOM 2827 O O . GLU B 1 58 ? 92.016 43.159 65.022 1.00 32.36 39 GLU B O 1
ATOM 2833 N N . VAL B 1 59 ? 92.416 40.981 64.864 1.00 30.82 40 VAL B N 1
ATOM 2834 C CA . VAL B 1 59 ? 93.043 41.069 63.556 1.00 31.48 40 VAL B CA 1
ATOM 2835 C C . VAL B 1 59 ? 92.385 40.067 62.585 1.00 33.23 40 VAL B C 1
ATOM 2836 O O . VAL B 1 59 ? 91.771 40.469 61.602 1.00 34.73 40 VAL B O 1
ATOM 2840 N N . GLN B 1 60 ? 92.479 38.776 62.908 1.00 33.30 41 GLN B N 1
ATOM 2841 C CA . GLN B 1 60 ? 91.984 37.663 62.080 1.00 32.64 41 GLN B CA 1
ATOM 2842 C C . GLN B 1 60 ? 90.569 37.160 62.476 1.00 30.31 41 GLN B C 1
ATOM 2843 O O . GLN B 1 60 ? 90.336 36.783 63.637 1.00 29.83 41 GLN B O 1
ATOM 2849 N N . THR B 1 61 ? 89.634 37.145 61.520 1.00 27.61 42 THR B N 1
ATOM 2850 C CA . THR B 1 61 ? 88.286 36.616 61.773 1.00 25.26 42 THR B CA 1
ATOM 2851 C C . THR B 1 61 ? 88.210 35.158 61.305 1.00 22.64 42 THR B C 1
ATOM 2852 O O . THR B 1 61 ? 88.844 34.783 60.326 1.00 22.22 42 THR B O 1
ATOM 2856 N N . VAL B 1 62 ? 87.466 34.338 62.035 1.00 21.19 43 VAL B N 1
ATOM 2857 C CA . VAL B 1 62 ? 87.300 32.915 61.699 1.00 20.71 43 VAL B CA 1
ATOM 2858 C C . VAL B 1 62 ? 85.826 32.523 61.760 1.00 20.35 43 VAL B C 1
ATOM 2859 O O . VAL B 1 62 ? 85.101 32.908 62.703 1.00 19.21 43 VAL B O 1
ATOM 2863 N N . PHE B 1 63 ? 85.397 31.767 60.745 1.00 20.39 44 PHE B N 1
ATOM 2864 C CA . PHE B 1 63 ? 84.025 31.254 60.631 1.00 20.29 44 PHE B CA 1
ATOM 2865 C C . PHE B 1 63 ? 84.059 29.848 61.232 1.00 19.31 44 PHE B C 1
ATOM 2866 O O . PHE B 1 63 ? 84.885 29.010 60.845 1.00 17.39 44 PHE B O 1
ATOM 2874 N N . VAL B 1 64 ? 83.164 29.581 62.169 1.00 19.12 45 VAL B N 1
ATOM 2875 C CA . VAL B 1 64 ? 83.193 28.317 62.877 1.00 19.30 45 VAL B CA 1
ATOM 2876 C C . VAL B 1 64 ? 81.885 27.520 62.837 1.00 19.43 45 VAL B C 1
ATOM 2877 O O . VAL B 1 64 ? 80.811 28.050 63.162 1.00 17.54 45 VAL B O 1
ATOM 2881 N N . LYS B 1 65 ? 82.004 26.238 62.476 1.00 19.79 46 LYS B N 1
ATOM 2882 C CA . LYS B 1 65 ? 80.894 25.305 62.528 1.00 20.67 46 LYS B CA 1
ATOM 2883 C C . LYS B 1 65 ? 81.188 24.379 63.715 1.00 20.22 46 LYS B C 1
ATOM 2884 O O . LYS B 1 65 ? 82.277 23.806 63.818 1.00 20.16 46 LYS B O 1
ATOM 2890 N N . ILE B 1 66 ? 80.199 24.219 64.576 1.00 19.66 47 ILE B N 1
ATOM 2891 C CA . ILE B 1 66 ? 80.293 23.428 65.778 1.00 20.33 47 ILE B CA 1
ATOM 2892 C C . ILE B 1 66 ? 79.122 22.434 65.890 1.00 22.24 47 ILE B C 1
ATOM 2893 O O . ILE B 1 66 ? 77.986 22.754 65.514 1.00 22.30 47 ILE B O 1
ATOM 2898 N N . ASN B 1 67 ? 79.394 21.249 66.442 1.00 22.53 48 ASN B N 1
ATOM 2899 C CA . ASN B 1 67 ? 78.366 20.237 66.673 1.00 22.63 48 ASN B CA 1
ATOM 2900 C C . ASN B 1 67 ? 78.942 19.287 67.731 1.00 22.96 48 ASN B C 1
ATOM 2901 O O . ASN B 1 67 ? 80.020 19.564 68.266 1.00 21.05 48 ASN B O 1
ATOM 2906 N N . GLU B 1 68 ? 78.247 18.185 68.040 1.00 23.97 49 GLU B N 1
ATOM 2907 C CA . GLU B 1 68 ? 78.716 17.246 69.065 1.00 24.12 49 GLU B CA 1
ATOM 2908 C C . GLU B 1 68 ? 80.062 16.614 68.653 1.00 25.04 49 GLU B C 1
ATOM 2909 O O . GLU B 1 68 ? 80.479 16.693 67.485 1.00 24.26 49 GLU B O 1
ATOM 2912 N N . ARG B 1 69 ? 80.755 16.030 69.627 1.00 25.77 50 ARG B N 1
ATOM 2913 C CA . ARG B 1 69 ? 82.107 15.477 69.396 1.00 25.81 50 ARG B CA 1
ATOM 2914 C C . ARG B 1 69 ? 82.144 14.438 68.290 1.00 25.43 50 ARG B C 1
ATOM 2915 O O . ARG B 1 69 ? 83.068 14.433 67.475 1.00 25.08 50 ARG B O 1
ATOM 2923 N N . SER B 1 70 ? 81.145 13.552 68.288 1.00 25.38 51 SER B N 1
ATOM 2924 C CA . SER B 1 70 ? 81.059 12.457 67.319 1.00 25.88 51 SER B CA 1
ATOM 2925 C C . SER B 1 70 ? 81.014 12.919 65.866 1.00 24.80 51 SER B C 1
ATOM 2926 O O . SER B 1 70 ? 81.260 12.117 64.973 1.00 25.10 51 SER B O 1
ATOM 2929 N N . TYR B 1 71 ? 80.722 14.203 65.620 1.00 24.61 52 TYR B N 1
ATOM 2930 C CA . TYR B 1 71 ? 80.735 14.753 64.251 1.00 23.35 52 TYR B CA 1
ATOM 2931 C C . TYR B 1 71 ? 82.114 15.121 63.720 1.00 22.76 52 TYR B C 1
ATOM 2932 O O . TYR B 1 71 ? 82.206 15.711 62.652 1.00 22.88 52 TYR B O 1
ATOM 2941 N N . ARG B 1 72 ? 83.190 14.782 64.418 1.00 22.44 53 ARG B N 1
ATOM 2942 C CA . ARG B 1 72 ? 84.525 15.147 63.916 1.00 23.60 53 ARG B CA 1
ATOM 2943 C C . ARG B 1 72 ? 84.854 14.524 62.523 1.00 23.20 53 ARG B C 1
ATOM 2944 O O . ARG B 1 72 ? 85.539 15.123 61.701 1.00 22.27 53 ARG B O 1
ATOM 2952 N N . SER B 1 73 ? 84.372 13.318 62.267 1.00 23.71 54 SER B N 1
ATOM 2953 C CA . SER B 1 73 ? 84.640 12.656 60.986 1.00 23.57 54 SER B CA 1
ATOM 2954 C C . SER B 1 73 ? 83.947 13.423 59.835 1.00 22.63 54 SER B C 1
ATOM 2955 O O . SER B 1 73 ? 84.562 13.677 58.778 1.00 21.15 54 SER B O 1
ATOM 2966 N N . PHE B 1 75 ? 83.103 16.612 59.884 1.00 17.09 56 PHE B N 1
ATOM 2967 C CA . PHE B 1 75 ? 83.849 17.859 59.728 1.00 15.58 56 PHE B CA 1
ATOM 2968 C C . PHE B 1 75 ? 85.188 17.640 59.023 1.00 16.70 56 PHE B C 1
ATOM 2969 O O . PHE B 1 75 ? 85.621 18.480 58.251 1.00 18.77 56 PHE B O 1
ATOM 2977 N N . ARG B 1 76 ? 85.841 16.505 59.238 1.00 18.67 57 ARG B N 1
ATOM 2978 C CA . ARG B 1 76 ? 87.076 16.189 58.479 1.00 18.74 57 ARG B CA 1
ATOM 2979 C C . ARG B 1 76 ? 86.762 15.999 56.995 1.00 19.88 57 ARG B C 1
ATOM 2980 O O . ARG B 1 76 ? 87.536 16.408 56.107 1.00 21.31 57 ARG B O 1
ATOM 2988 N N . ALA B 1 77 ? 85.656 15.307 56.733 1.00 20.35 58 ALA B N 1
ATOM 2989 C CA . ALA B 1 77 ? 85.202 15.077 55.367 1.00 20.88 58 ALA B CA 1
ATOM 2990 C C . ALA B 1 77 ? 85.013 16.425 54.675 1.00 19.83 58 ALA B C 1
ATOM 2991 O O . ALA B 1 77 ? 85.486 16.616 53.564 1.00 19.48 58 ALA B O 1
ATOM 2993 N N . GLU B 1 78 ? 84.360 17.372 55.336 1.00 20.53 59 GLU B N 1
ATOM 2994 C CA . GLU B 1 78 ? 84.128 18.682 54.698 1.00 22.07 59 GLU B CA 1
ATOM 2995 C C . GLU B 1 78 ? 85.431 19.401 54.389 1.00 23.24 59 GLU B C 1
ATOM 2996 O O . GLU B 1 78 ? 85.554 20.015 53.335 1.00 24.12 59 GLU B O 1
ATOM 3002 N N . ALA B 1 79 ? 86.410 19.292 55.295 1.00 24.52 60 ALA B N 1
ATOM 3003 C CA . ALA B 1 79 ? 87.733 19.910 55.110 1.00 23.25 60 ALA B CA 1
ATOM 3004 C C . ALA B 1 79 ? 88.455 19.282 53.936 1.00 21.74 60 ALA B C 1
ATOM 3005 O O . ALA B 1 79 ? 89.131 19.989 53.193 1.00 23.42 60 ALA B O 1
ATOM 3007 N N . ASP B 1 80 ? 88.338 17.962 53.776 1.00 21.16 61 ASP B N 1
ATOM 3008 C CA . ASP B 1 80 ? 88.990 17.267 52.638 1.00 21.21 61 ASP B CA 1
ATOM 3009 C C . ASP B 1 80 ? 88.355 17.644 51.302 1.00 20.53 61 ASP B C 1
ATOM 3010 O O . ASP B 1 80 ? 89.043 17.738 50.289 1.00 21.20 61 ASP B O 1
ATOM 3015 N N . GLN B 1 81 ? 87.047 17.868 51.307 1.00 19.86 62 GLN B N 1
ATOM 3016 C CA . GLN B 1 81 ? 86.351 18.291 50.093 1.00 19.71 62 GLN B CA 1
ATOM 3017 C C . GLN B 1 81 ? 86.864 19.660 49.665 1.00 18.84 62 GLN B C 1
ATOM 3018 O O . GLN B 1 81 ? 87.295 19.802 48.523 1.00 17.46 62 GLN B O 1
ATOM 3024 N N . LEU B 1 82 ? 86.851 20.631 50.594 1.00 18.94 63 LEU B N 1
ATOM 3025 C CA . LEU B 1 82 ? 87.335 22.005 50.343 1.00 18.81 63 LEU B CA 1
ATOM 3026 C C . LEU B 1 82 ? 88.792 22.046 49.916 1.00 19.93 63 LEU B C 1
ATOM 3027 O O . LEU B 1 82 ? 89.146 22.829 49.046 1.00 19.89 63 LEU B O 1
ATOM 3032 N N . ALA B 1 83 ? 89.644 21.207 50.515 1.00 21.39 64 ALA B N 1
ATOM 3033 C CA . ALA B 1 83 ? 91.048 21.143 50.080 1.00 21.94 64 ALA B CA 1
ATOM 3034 C C . ALA B 1 83 ? 91.171 20.624 48.637 1.00 23.03 64 ALA B C 1
ATOM 3035 O O . ALA B 1 83 ? 91.830 21.264 47.822 1.00 23.01 64 ALA B O 1
ATOM 3037 N N . LEU B 1 84 ? 90.539 19.473 48.325 1.00 24.05 65 LEU B N 1
ATOM 3038 C CA . LEU B 1 84 ? 90.606 18.879 46.968 1.00 23.34 65 LEU B CA 1
ATOM 3039 C C . LEU B 1 84 ? 89.987 19.806 45.909 1.00 23.15 65 LEU B C 1
ATOM 3040 O O . LEU B 1 84 ? 90.517 19.931 44.811 1.00 24.37 65 LEU B O 1
ATOM 3045 N N . LEU B 1 85 ? 88.890 20.480 46.242 1.00 22.89 66 LEU B N 1
ATOM 3046 C CA . LEU B 1 85 ? 88.293 21.448 45.309 1.00 22.43 66 LEU B CA 1
ATOM 3047 C C . LEU B 1 85 ? 89.259 22.616 45.047 1.00 24.22 66 LEU B C 1
ATOM 3048 O O . LEU B 1 85 ? 89.398 23.060 43.901 1.00 24.53 66 LEU B O 1
ATOM 3053 N N . ALA B 1 86 ? 89.943 23.092 46.096 1.00 25.22 67 ALA B N 1
ATOM 3054 C CA . ALA B 1 86 ? 90.888 24.209 45.945 1.00 26.24 67 ALA B CA 1
ATOM 3055 C C . ALA B 1 86 ? 92.114 23.824 45.129 1.00 26.17 67 ALA B C 1
ATOM 3056 O O . ALA B 1 86 ? 92.603 24.640 44.378 1.00 26.61 67 ALA B O 1
ATOM 3058 N N . LYS B 1 87 ? 92.605 22.590 45.252 1.00 27.54 68 LYS B N 1
ATOM 3059 C CA . LYS B 1 87 ? 93.759 22.161 44.430 1.00 28.40 68 LYS B CA 1
ATOM 3060 C C . LYS B 1 87 ? 93.460 22.081 42.932 1.00 28.00 68 LYS B C 1
ATOM 3061 O O . LYS B 1 87 ? 94.391 22.102 42.133 1.00 29.14 68 LYS B O 1
ATOM 3067 N N . THR B 1 88 ? 92.190 21.977 42.535 1.00 27.68 69 THR B N 1
ATOM 3068 C CA . THR B 1 88 ? 91.857 21.944 41.092 1.00 26.24 69 THR B CA 1
ATOM 3069 C C . THR B 1 88 ? 92.066 23.297 40.387 1.00 26.63 69 THR B C 1
ATOM 3070 O O . THR B 1 88 ? 92.080 23.332 39.165 1.00 28.13 69 THR B O 1
ATOM 3074 N N . ASN B 1 89 ? 92.250 24.390 41.142 1.00 26.15 70 ASN B N 1
ATOM 3075 C CA A ASN B 1 89 ? 92.473 25.721 40.554 0.50 26.54 70 ASN B CA 1
ATOM 3076 C CA B ASN B 1 89 ? 92.479 25.709 40.563 0.50 26.50 70 ASN B CA 1
ATOM 3077 C C . ASN B 1 89 ? 91.375 26.095 39.555 1.00 26.10 70 ASN B C 1
ATOM 3078 O O . ASN B 1 89 ? 91.654 26.535 38.436 1.00 24.45 70 ASN B O 1
ATOM 3087 N N . SER B 1 90 ? 90.128 25.886 39.966 1.00 25.68 71 SER B N 1
ATOM 3088 C CA . SER B 1 90 ? 88.954 26.187 39.156 1.00 25.05 71 SER B CA 1
ATOM 3089 C C . SER B 1 90 ? 88.062 27.111 39.965 1.00 23.14 71 SER B C 1
ATOM 3090 O O . SER B 1 90 ? 88.269 28.310 39.934 1.00 24.36 71 SER B O 1
ATOM 3093 N N . ILE B 1 91 ? 87.115 26.564 40.714 1.00 21.80 72 ILE B N 1
ATOM 3094 C CA . ILE B 1 91 ? 86.203 27.388 41.494 1.00 21.66 72 ILE B CA 1
ATOM 3095 C C . ILE B 1 91 ? 86.854 27.936 42.746 1.00 22.00 72 ILE B C 1
ATOM 3096 O O . ILE B 1 91 ? 87.780 27.334 43.296 1.00 22.52 72 ILE B O 1
ATOM 3101 N N . ASN B 1 92 ? 86.328 29.064 43.204 1.00 21.85 73 ASN B N 1
ATOM 3102 C CA . ASN B 1 92 ? 86.774 29.722 44.413 1.00 21.60 73 ASN B CA 1
ATOM 3103 C C . ASN B 1 92 ? 86.043 29.090 45.579 1.00 22.31 73 ASN B C 1
ATOM 3104 O O . ASN B 1 92 ? 84.816 29.029 45.548 1.00 22.73 73 ASN B O 1
ATOM 3109 N N . VAL B 1 93 ? 86.790 28.576 46.567 1.00 23.02 74 VAL B N 1
ATOM 3110 C CA . VAL B 1 93 ? 86.214 28.032 47.814 1.00 23.03 74 VAL B CA 1
ATOM 3111 C C . VAL B 1 93 ? 86.944 28.611 49.068 1.00 22.47 74 VAL B C 1
ATOM 3112 O O . VAL B 1 93 ? 88.092 29.074 48.969 1.00 21.47 74 VAL B O 1
ATOM 3116 N N . PRO B 1 94 ? 86.272 28.627 50.239 1.00 22.63 75 PRO B N 1
ATOM 3117 C CA . PRO B 1 94 ? 86.950 29.154 51.442 1.00 22.97 75 PRO B CA 1
ATOM 3118 C C . PRO B 1 94 ? 88.124 28.290 51.922 1.00 23.05 75 PRO B C 1
ATOM 3119 O O . PRO B 1 94 ? 88.066 27.057 51.829 1.00 22.98 75 PRO B O 1
ATOM 3123 N N . LEU B 1 95 ? 89.192 28.939 52.386 1.00 23.16 76 LEU B N 1
ATOM 3124 C CA . LEU B 1 95 ? 90.337 28.219 52.948 1.00 22.69 76 LEU B CA 1
ATOM 3125 C C . LEU B 1 95 ? 89.908 27.535 54.238 1.00 21.26 76 LEU B C 1
ATOM 3126 O O . LEU B 1 95 ? 88.952 27.966 54.926 1.00 20.79 76 LEU B O 1
ATOM 3131 N N . VAL B 1 96 ? 90.592 26.437 54.530 1.00 21.04 77 VAL B N 1
ATOM 3132 C CA . VAL B 1 96 ? 90.364 25.669 55.758 1.00 20.63 77 VAL B CA 1
ATOM 3133 C C . VAL B 1 96 ? 91.480 26.019 56.751 1.00 19.59 77 VAL B C 1
ATOM 3134 O O . VAL B 1 96 ? 92.650 25.948 56.385 1.00 18.05 77 VAL B O 1
ATOM 3138 N N . TYR B 1 97 ? 91.127 26.436 57.972 1.00 19.83 78 TYR B N 1
ATOM 3139 C CA . TYR B 1 97 ? 92.151 26.680 59.009 1.00 21.31 78 TYR B CA 1
ATOM 3140 C C . TYR B 1 97 ? 92.395 25.405 59.862 1.00 22.35 78 TYR B C 1
ATOM 3141 O O . TYR B 1 97 ? 93.515 25.170 60.310 1.00 23.06 78 TYR B O 1
ATOM 3150 N N . GLY B 1 98 ? 91.367 24.592 60.076 1.00 21.14 79 GLY B N 1
ATOM 3151 C CA . GLY B 1 98 ? 91.555 23.334 60.756 1.00 21.01 79 GLY B CA 1
ATOM 3152 C C . GLY B 1 98 ? 90.274 22.710 61.229 1.00 21.21 79 GLY B C 1
ATOM 3153 O O . GLY B 1 98 ? 89.180 23.275 61.063 1.00 20.62 79 GLY B O 1
ATOM 3154 N N . ILE B 1 99 ? 90.432 21.533 61.822 1.00 21.36 80 ILE B N 1
ATOM 3155 C CA . ILE B 1 99 ? 89.334 20.791 62.447 1.00 22.13 80 ILE B CA 1
ATOM 3156 C C . ILE B 1 99 ? 89.782 20.391 63.847 1.00 22.20 80 ILE B C 1
ATOM 3157 O O . ILE B 1 99 ? 90.973 20.486 64.180 1.00 21.63 80 ILE B O 1
ATOM 3162 N N . GLY B 1 100 ? 88.846 19.948 64.682 1.00 21.71 81 GLY B N 1
ATOM 3163 C CA . GLY B 1 100 ? 89.218 19.507 66.013 1.00 20.96 81 GLY B CA 1
ATOM 3164 C C . GLY B 1 100 ? 88.013 19.163 66.834 1.00 21.75 81 GLY B C 1
ATOM 3165 O O . GLY B 1 100 ? 86.875 19.244 66.340 1.00 22.11 81 GLY B O 1
ATOM 3166 N N . ASN B 1 101 ? 88.281 18.733 68.070 1.00 21.04 82 ASN B N 1
ATOM 3167 C CA . ASN B 1 101 ? 87.258 18.432 69.052 1.00 20.10 82 ASN B CA 1
ATOM 3168 C C . ASN B 1 101 ? 87.727 18.795 70.460 1.00 19.70 82 ASN B C 1
ATOM 3169 O O . ASN B 1 101 ? 88.898 18.973 70.707 1.00 18.18 82 ASN B O 1
ATOM 3174 N N . SER B 1 102 ? 86.750 18.912 71.349 1.00 20.89 83 SER B N 1
ATOM 3175 C CA . SER B 1 102 ? 86.924 19.143 72.757 1.00 20.74 83 SER B CA 1
ATOM 3176 C C . SER B 1 102 ? 86.176 17.967 73.415 1.00 20.39 83 SER B C 1
ATOM 3177 O O . SER B 1 102 ? 85.790 17.022 72.732 1.00 19.72 83 SER B O 1
ATOM 3180 N N . GLN B 1 103 ? 85.945 18.027 74.718 1.00 21.10 84 GLN B N 1
ATOM 3181 C CA . GLN B 1 103 ? 85.276 16.932 75.413 1.00 21.85 84 GLN B CA 1
ATOM 3182 C C . GLN B 1 103 ? 83.880 16.637 74.834 1.00 23.60 84 GLN B C 1
ATOM 3183 O O . GLN B 1 103 ? 83.562 15.487 74.544 1.00 24.37 84 GLN B O 1
ATOM 3189 N N . GLY B 1 104 ? 83.066 17.673 74.665 1.00 23.67 85 GLY B N 1
ATOM 3190 C CA . GLY B 1 104 ? 81.704 17.494 74.177 1.00 23.69 85 GLY B CA 1
ATOM 3191 C C . GLY B 1 104 ? 81.375 18.092 72.821 1.00 22.76 85 GLY B C 1
ATOM 3192 O O . GLY B 1 104 ? 80.211 18.127 72.449 1.00 24.25 85 GLY B O 1
ATOM 3193 N N . HIS B 1 105 ? 82.374 18.536 72.068 1.00 21.04 86 HIS B N 1
ATOM 3194 C CA . HIS B 1 105 ? 82.119 19.198 70.790 1.00 20.26 86 HIS B CA 1
ATOM 3195 C C . HIS B 1 105 ? 83.170 18.856 69.767 1.00 19.71 86 HIS B C 1
ATOM 3196 O O . HIS B 1 105 ? 84.240 18.337 70.126 1.00 19.78 86 HIS B O 1
ATOM 3203 N N . SER B 1 106 ? 82.821 19.110 68.498 1.00 18.38 87 SER B N 1
ATOM 3204 C CA . SER B 1 106 ? 83.713 18.995 67.353 1.00 17.73 87 SER B CA 1
ATOM 3205 C C . SER B 1 106 ? 83.463 20.246 66.515 1.00 17.95 87 SER B C 1
ATOM 3206 O O . SER B 1 106 ? 82.417 20.898 66.671 1.00 17.23 87 SER B O 1
ATOM 3209 N N . PHE B 1 107 ? 84.393 20.566 65.611 1.00 17.61 88 PHE B N 1
ATOM 3210 C CA . PHE B 1 107 ? 84.292 21.798 64.857 1.00 18.02 88 PHE B CA 1
ATOM 3211 C C . PHE B 1 107 ? 85.108 21.878 63.588 1.00 17.36 88 PHE B C 1
ATOM 3212 O O . PHE B 1 107 ? 86.062 21.131 63.407 1.00 17.03 88 PHE B O 1
ATOM 3220 N N . LEU B 1 108 ? 84.701 22.822 62.722 1.00 17.31 89 LEU B N 1
ATOM 3221 C CA A LEU B 1 108 ? 85.389 23.119 61.464 0.50 16.31 89 LEU B CA 1
ATOM 3222 C CA B LEU B 1 108 ? 85.401 23.102 61.483 0.50 17.00 89 LEU B CA 1
ATOM 3223 C C . LEU B 1 108 ? 85.681 24.595 61.550 1.00 16.69 89 LEU B C 1
ATOM 3224 O O . LEU B 1 108 ? 84.861 25.338 62.058 1.00 16.22 89 LEU B O 1
ATOM 3233 N N . LEU B 1 109 ? 86.841 25.011 61.042 1.00 18.45 90 LEU B N 1
ATOM 3234 C CA . LEU B 1 109 ? 87.281 26.404 61.121 1.00 19.06 90 LEU B CA 1
ATOM 3235 C C . LEU B 1 109 ? 87.738 26.863 59.757 1.00 19.53 90 LEU B C 1
ATOM 3236 O O . LEU B 1 109 ? 88.734 26.371 59.207 1.00 18.57 90 LEU B O 1
ATOM 3241 N N . LEU B 1 110 ? 87.000 27.828 59.224 1.00 20.45 91 LEU B N 1
ATOM 3242 C CA . LEU B 1 110 ? 87.206 28.290 57.884 1.00 21.16 91 LEU B CA 1
ATOM 3243 C C . LEU B 1 110 ? 87.419 29.776 57.826 1.00 21.32 91 LEU B C 1
ATOM 3244 O O . LEU B 1 110 ? 87.089 30.500 58.757 1.00 21.62 91 LEU B O 1
ATOM 3249 N N . GLU B 1 111 ? 87.959 30.199 56.695 1.00 22.46 92 GLU B N 1
ATOM 3250 C CA . GLU B 1 111 ? 88.109 31.603 56.328 1.00 23.05 92 GLU B CA 1
ATOM 3251 C C . GLU B 1 111 ? 86.746 32.264 56.420 1.00 24.03 92 GLU B C 1
ATOM 3252 O O . GLU B 1 111 ? 85.737 31.642 56.026 1.00 25.19 92 GLU B O 1
ATOM 3258 N N . ALA B 1 112 ? 86.680 33.476 56.968 1.00 23.77 93 ALA B N 1
ATOM 3259 C CA . ALA B 1 112 ? 85.401 34.211 57.031 1.00 25.79 93 ALA B CA 1
ATOM 3260 C C . ALA B 1 112 ? 85.367 35.124 55.803 1.00 26.67 93 ALA B C 1
ATOM 3261 O O . ALA B 1 112 ? 86.149 36.070 55.694 1.00 27.51 93 ALA B O 1
ATOM 3263 N N . LEU B 1 113 ? 84.495 34.795 54.859 1.00 27.45 94 LEU B N 1
ATOM 3264 C CA . LEU B 1 113 ? 84.374 35.534 53.608 1.00 27.33 94 LEU B CA 1
ATOM 3265 C C . LEU B 1 113 ? 83.517 36.788 53.820 1.00 27.55 94 LEU B C 1
ATOM 3266 O O . LEU B 1 113 ? 82.531 36.773 54.575 1.00 25.67 94 LEU B O 1
ATOM 3271 N N . ASN B 1 114 ? 83.912 37.876 53.168 1.00 28.41 95 ASN B N 1
ATOM 3272 C CA . ASN B 1 114 ? 83.172 39.139 53.275 1.00 31.21 95 ASN B CA 1
ATOM 3273 C C . ASN B 1 114 ? 82.173 39.314 52.097 1.00 31.32 95 ASN B C 1
ATOM 3274 O O . ASN B 1 114 ? 82.559 39.661 50.981 1.00 29.51 95 ASN B O 1
ATOM 3279 N N . LYS B 1 115 ? 80.897 39.047 52.380 1.00 32.47 96 LYS B N 1
ATOM 3280 C CA . LYS B 1 115 ? 79.800 39.110 51.405 1.00 34.18 96 LYS B CA 1
ATOM 3281 C C . LYS B 1 115 ? 79.560 40.526 50.871 1.00 34.17 96 LYS B C 1
ATOM 3282 O O . LYS B 1 115 ? 79.263 41.420 51.651 1.00 34.32 96 LYS B O 1
ATOM 3288 N N . SER B 1 116 ? 79.690 40.722 49.553 1.00 34.25 97 SER B N 1
ATOM 3289 C CA . SER B 1 116 ? 79.409 42.027 48.924 1.00 33.89 97 SER B CA 1
ATOM 3290 C C . SER B 1 116 ? 78.167 41.902 48.019 1.00 33.71 97 SER B C 1
ATOM 3291 O O . SER B 1 116 ? 77.617 40.799 47.872 1.00 34.62 97 SER B O 1
ATOM 3294 N N . LYS B 1 117 ? 77.700 43.024 47.464 1.00 33.02 98 LYS B N 1
ATOM 3295 C CA . LYS B 1 117 ? 76.483 43.044 46.636 1.00 32.50 98 LYS B CA 1
ATOM 3296 C C . LYS B 1 117 ? 76.643 42.223 45.361 1.00 31.88 98 LYS B C 1
ATOM 3297 O O . LYS B 1 117 ? 77.627 42.361 44.642 1.00 31.80 98 LYS B O 1
ATOM 3299 N N . ASN B 1 118 ? 75.651 41.391 45.085 1.00 31.67 99 ASN B N 1
ATOM 3300 C CA . ASN B 1 118 ? 75.667 40.482 43.928 1.00 32.24 99 ASN B CA 1
ATOM 3301 C C . ASN B 1 118 ? 75.886 41.114 42.552 1.00 30.14 99 ASN B C 1
ATOM 3302 O O . ASN B 1 118 ? 75.383 42.206 42.289 1.00 30.98 99 ASN B O 1
ATOM 3307 N N . LYS B 1 119 ? 76.684 40.442 41.715 1.00 27.73 100 LYS B N 1
ATOM 3308 C CA . LYS B 1 119 ? 76.976 40.885 40.332 1.00 26.70 100 LYS B CA 1
ATOM 3309 C C . LYS B 1 119 ? 76.663 39.766 39.328 1.00 25.55 100 LYS B C 1
ATOM 3310 O O . LYS B 1 119 ? 77.378 38.761 39.243 1.00 26.28 100 LYS B O 1
ATOM 3316 N N . GLN B 1 120 ? 75.608 39.951 38.553 1.00 23.71 101 GLN B N 1
ATOM 3317 C CA . GLN B 1 120 ? 75.226 38.978 37.565 1.00 22.73 101 GLN B CA 1
ATOM 3318 C C . GLN B 1 120 ? 76.409 38.518 36.688 1.00 21.72 101 GLN B C 1
ATOM 3319 O O . GLN B 1 120 ? 76.510 37.338 36.378 1.00 21.50 101 GLN B O 1
ATOM 3325 N N . SER B 1 121 ? 77.303 39.436 36.319 1.00 21.27 102 SER B N 1
ATOM 3326 C CA . SER B 1 121 ? 78.452 39.110 35.462 1.00 21.78 102 SER B CA 1
ATOM 3327 C C . SER B 1 121 ? 79.446 38.134 36.081 1.00 22.95 102 SER B C 1
ATOM 3328 O O . SER B 1 121 ? 80.250 37.510 35.361 1.00 22.95 102 SER B O 1
ATOM 3331 N N . SER B 1 122 ? 79.433 38.028 37.409 1.00 23.18 103 SER B N 1
ATOM 3332 C CA . SER B 1 122 ? 80.322 37.084 38.087 1.00 24.13 103 SER B CA 1
ATOM 3333 C C . SER B 1 122 ? 79.910 35.644 37.757 1.00 23.97 103 SER B C 1
ATOM 3334 O O . SER B 1 122 ? 80.748 34.740 37.782 1.00 24.84 103 SER B O 1
ATOM 3337 N N . PHE B 1 123 ? 78.637 35.435 37.417 1.00 23.45 104 PHE B N 1
ATOM 3338 C CA . PHE B 1 123 ? 78.172 34.101 37.032 1.00 23.47 104 PHE B CA 1
ATOM 3339 C C . PHE B 1 123 ? 78.700 33.573 35.699 1.00 23.09 104 PHE B C 1
ATOM 3340 O O . PHE B 1 123 ? 78.701 32.371 35.482 1.00 24.49 104 PHE B O 1
ATOM 3348 N N . THR B 1 124 ? 79.150 34.461 34.824 1.00 22.29 105 THR B N 1
ATOM 3349 C CA . THR B 1 124 ? 79.740 34.061 33.554 1.00 22.19 105 THR B CA 1
ATOM 3350 C C . THR B 1 124 ? 81.087 33.403 33.816 1.00 22.83 105 THR B C 1
ATOM 3351 O O . THR B 1 124 ? 81.418 32.344 33.246 1.00 22.12 105 THR B O 1
ATOM 3355 N N . ILE B 1 125 ? 81.862 34.053 34.681 1.00 23.00 106 ILE B N 1
ATOM 3356 C CA . ILE B 1 125 ? 83.163 33.556 35.110 1.00 22.54 106 ILE B CA 1
ATOM 3357 C C . ILE B 1 125 ? 82.947 32.259 35.899 1.00 22.86 106 ILE B C 1
ATOM 3358 O O . ILE B 1 125 ? 83.650 31.263 35.690 1.00 23.99 106 ILE B O 1
ATOM 3363 N N . PHE B 1 126 ? 81.934 32.246 36.757 1.00 22.68 107 PHE B N 1
ATOM 3364 C CA . PHE B 1 126 ? 81.612 31.052 37.536 1.00 22.76 107 PHE B CA 1
ATOM 3365 C C . PHE B 1 126 ? 81.314 29.860 36.629 1.00 23.54 107 PHE B C 1
ATOM 3366 O O . PHE B 1 126 ? 81.801 28.754 36.891 1.00 23.80 107 PHE B O 1
ATOM 3374 N N . ALA B 1 127 ? 80.533 30.077 35.569 1.00 23.01 108 ALA B N 1
ATOM 3375 C CA . ALA B 1 127 ? 80.249 28.992 34.619 1.00 23.16 108 ALA B CA 1
ATOM 3376 C C . ALA B 1 127 ? 81.546 28.472 34.006 1.00 23.53 108 ALA B C 1
ATOM 3377 O O . ALA B 1 127 ? 81.690 27.268 33.853 1.00 25.04 108 ALA B O 1
ATOM 3379 N N . GLU B 1 128 ? 82.486 29.356 33.670 1.00 23.19 109 GLU B N 1
ATOM 3380 C CA . GLU 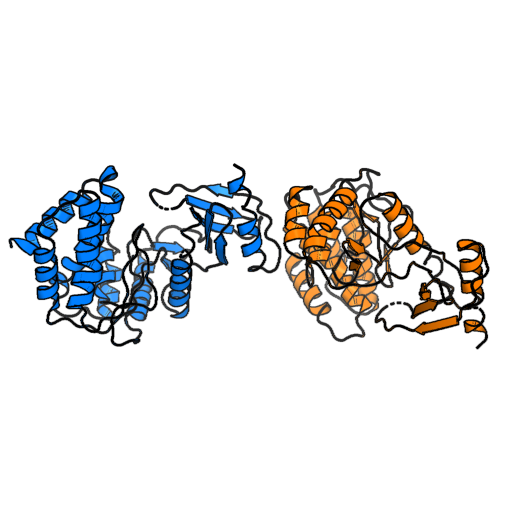B 1 128 ? 83.774 28.917 33.114 1.00 24.37 109 GLU B CA 1
ATOM 3381 C C . GLU B 1 128 ? 84.511 28.052 34.130 1.00 24.29 109 GLU B C 1
ATOM 3382 O O . GLU B 1 128 ? 85.160 27.071 33.752 1.00 23.57 109 GLU B O 1
ATOM 3388 N N . LYS B 1 129 ? 84.404 28.404 35.417 1.00 23.98 110 LYS B N 1
ATOM 3389 C CA . LYS B 1 129 ? 85.096 27.624 36.469 1.00 23.78 110 LYS B CA 1
ATOM 3390 C C . LYS B 1 129 ? 84.417 26.287 36.737 1.00 21.85 110 LYS B C 1
ATOM 3391 O O . LYS B 1 129 ? 85.111 25.287 36.914 1.00 22.79 110 LYS B O 1
ATOM 3397 N N . ILE B 1 130 ? 83.085 26.268 36.759 1.00 20.08 111 ILE B N 1
ATOM 3398 C CA . ILE B 1 130 ? 82.343 25.032 36.944 1.00 19.79 111 ILE B CA 1
ATOM 3399 C C . ILE B 1 130 ? 82.604 24.081 35.749 1.00 21.69 111 ILE B C 1
ATOM 3400 O O . ILE B 1 130 ? 82.769 22.870 35.942 1.00 21.11 111 ILE B O 1
ATOM 3405 N N . ALA B 1 131 ? 82.674 24.636 34.532 1.00 22.14 112 ALA B N 1
ATOM 3406 C CA . ALA B 1 131 ? 82.992 23.849 33.347 1.00 22.07 112 ALA B CA 1
ATOM 3407 C C . ALA B 1 131 ? 84.367 23.223 33.508 1.00 22.98 112 ALA B C 1
ATOM 3408 O O . ALA B 1 131 ? 84.534 22.023 33.322 1.00 24.26 112 ALA B O 1
ATOM 3410 N N . GLN B 1 132 ? 85.362 24.051 33.814 1.00 22.73 113 GLN B N 1
ATOM 3411 C CA . GLN B 1 132 ? 86.714 23.572 34.009 1.00 21.17 113 GLN B CA 1
ATOM 3412 C C . GLN B 1 132 ? 86.746 22.445 35.044 1.00 20.49 113 GLN B C 1
ATOM 3413 O O . GLN B 1 132 ? 87.419 21.426 34.837 1.00 18.67 113 GLN B O 1
ATOM 3419 N N . LEU B 1 133 ? 86.012 22.617 36.143 1.00 20.45 114 LEU B N 1
ATOM 3420 C CA . LEU B 1 133 ? 85.916 21.574 37.160 1.00 20.05 114 LEU B CA 1
ATOM 3421 C C . LEU B 1 133 ? 85.395 20.252 36.563 1.00 21.67 114 LEU B C 1
ATOM 3422 O O . LEU B 1 133 ? 85.980 19.179 36.773 1.00 22.76 114 LEU B O 1
ATOM 3427 N N . HIS B 1 134 ? 84.297 20.336 35.817 1.00 22.39 115 HIS B N 1
ATOM 3428 C CA . HIS B 1 134 ? 83.649 19.148 35.246 1.00 22.51 115 HIS B CA 1
ATOM 3429 C C . HIS B 1 134 ? 84.477 18.465 34.143 1.00 24.23 115 HIS B C 1
ATOM 3430 O O . HIS B 1 134 ? 84.310 17.263 33.894 1.00 24.48 115 HIS B O 1
ATOM 3437 N N . GLN B 1 135 ? 85.346 19.231 33.487 1.00 25.25 116 GLN B N 1
ATOM 3438 C CA . GLN B 1 135 ? 86.216 18.715 32.420 1.00 26.55 116 GLN B CA 1
ATOM 3439 C C . GLN B 1 135 ? 87.421 17.908 32.937 1.00 27.07 116 GLN B C 1
ATOM 3440 O O . GLN B 1 135 ? 88.063 17.201 32.157 1.00 27.72 116 GLN B O 1
ATOM 3446 N N . ILE B 1 136 ? 87.739 18.020 34.222 1.00 28.02 117 ILE B N 1
ATOM 3447 C CA . ILE B 1 136 ? 88.872 17.284 34.814 1.00 28.54 117 ILE B CA 1
ATOM 3448 C C . ILE B 1 136 ? 88.642 15.778 34.658 1.00 30.17 117 ILE B C 1
ATOM 3449 O O . ILE B 1 136 ? 87.566 15.272 34.994 1.00 29.89 117 ILE B O 1
ATOM 3454 N N . GLN B 1 137 ? 89.635 15.073 34.115 1.00 31.87 118 GLN B N 1
ATOM 3455 C CA . GLN B 1 137 ? 89.532 13.619 33.953 1.00 33.81 118 GLN B CA 1
ATOM 3456 C C . GLN B 1 137 ? 90.309 12.919 35.059 1.00 33.26 118 GLN B C 1
ATOM 3457 O O . GLN B 1 137 ? 91.471 13.233 35.306 1.00 33.87 118 GLN B O 1
ATOM 3463 N N . GLY B 1 138 ? 89.641 11.999 35.742 1.00 32.06 119 GLY B N 1
ATOM 3464 C CA . GLY B 1 138 ? 90.254 11.278 36.832 1.00 31.39 119 GLY B CA 1
ATOM 3465 C C . GLY B 1 138 ? 89.940 9.809 36.741 1.00 30.91 119 GLY B C 1
ATOM 3466 O O . GLY B 1 138 ? 90.348 9.149 35.793 1.00 32.08 119 GLY B O 1
ATOM 3467 N N . PRO B 1 139 ? 89.179 9.287 37.700 1.00 30.73 120 PRO B N 1
ATOM 3468 C CA . PRO B 1 139 ? 88.875 7.868 37.711 1.00 30.37 120 PRO B CA 1
ATOM 3469 C C . PRO B 1 139 ? 87.840 7.477 36.661 1.00 31.54 120 PRO B C 1
ATOM 3470 O O . PRO B 1 139 ? 87.173 8.350 36.118 1.00 32.24 120 PRO B O 1
ATOM 3474 N N . ASP B 1 140 ? 87.719 6.173 36.393 1.00 31.75 121 ASP B N 1
ATOM 3475 C CA . ASP B 1 140 ? 86.724 5.641 35.474 1.00 31.37 121 ASP B CA 1
ATOM 3476 C C . ASP B 1 140 ? 85.625 4.912 36.231 1.00 30.03 121 ASP B C 1
ATOM 3477 O O . ASP B 1 140 ? 85.059 3.970 35.729 1.00 31.61 121 ASP B O 1
ATOM 3482 N N . LYS B 1 141 ? 85.341 5.346 37.450 1.00 28.43 122 LYS B N 1
ATOM 3483 C CA . LYS B 1 141 ? 84.249 4.793 38.239 1.00 27.35 122 LYS B CA 1
ATOM 3484 C C . LYS B 1 141 ? 83.631 5.973 38.949 1.00 23.93 122 LYS B C 1
ATOM 3485 O O . LYS B 1 141 ? 84.201 7.048 38.970 1.00 21.43 122 LYS B O 1
ATOM 3491 N N . TYR B 1 142 ? 82.468 5.750 39.532 1.00 23.64 123 TYR B N 1
ATOM 3492 C CA . TYR B 1 142 ? 81.724 6.800 40.207 1.00 23.89 123 TYR B CA 1
ATOM 3493 C C . TYR B 1 142 ? 81.764 6.588 41.715 1.00 23.71 123 TYR B C 1
ATOM 3494 O O . TYR B 1 142 ? 81.608 5.464 42.192 1.00 24.70 123 TYR B O 1
ATOM 3503 N N . GLY B 1 143 ? 81.976 7.681 42.446 1.00 22.92 124 GLY B N 1
ATOM 3504 C CA . GLY B 1 143 ? 82.063 7.675 43.903 1.00 22.68 124 GLY B CA 1
ATOM 3505 C C . GLY B 1 143 ? 83.183 8.586 44.385 1.00 22.46 124 GLY B C 1
ATOM 3506 O O . GLY B 1 143 ? 83.392 9.656 43.806 1.00 21.61 124 GLY B O 1
ATOM 3507 N N . LEU B 1 144 ? 83.880 8.169 45.448 1.00 22.20 125 LEU B N 1
ATOM 3508 C CA . LEU B 1 144 ? 84.983 8.916 46.054 1.00 22.43 125 LEU B CA 1
ATOM 3509 C C . LEU B 1 144 ? 85.536 7.997 47.175 1.00 24.28 125 LEU B C 1
ATOM 3510 O O . LEU B 1 144 ? 84.826 7.093 47.652 1.00 24.60 125 LEU B O 1
ATOM 3515 N N . ASP B 1 145 ? 86.768 8.261 47.620 1.00 24.80 126 ASP B N 1
ATOM 3516 C CA . ASP B 1 145 ? 87.450 7.442 48.656 1.00 23.98 126 ASP B CA 1
ATOM 3517 C C . ASP B 1 145 ? 86.858 7.561 50.051 1.00 22.44 126 ASP B C 1
ATOM 3518 O O . ASP B 1 145 ? 87.155 6.738 50.907 1.00 22.70 126 ASP B O 1
ATOM 3523 N N . PHE B 1 146 ? 86.061 8.590 50.289 1.00 20.64 127 PHE B N 1
ATOM 3524 C CA . PHE B 1 146 ? 85.388 8.735 51.562 1.00 20.03 127 PHE B CA 1
ATOM 3525 C C . PHE B 1 146 ? 83.992 9.256 51.299 1.00 20.18 127 PHE B C 1
ATOM 3526 O O . PHE B 1 146 ? 83.736 9.848 50.253 1.00 20.73 127 PHE B O 1
ATOM 3534 N N . ASP B 1 147 ? 83.098 8.999 52.242 1.00 21.25 128 ASP B N 1
ATOM 3535 C CA . ASP B 1 147 ? 81.720 9.407 52.165 1.00 22.56 128 ASP B CA 1
ATOM 3536 C C . ASP B 1 147 ? 81.588 10.876 52.527 1.00 25.14 128 ASP B C 1
ATOM 3537 O O . ASP B 1 147 ? 82.206 11.323 53.498 1.00 26.89 128 ASP B O 1
ATOM 3542 N N . THR B 1 148 ? 80.807 11.626 51.740 1.00 24.38 129 THR B N 1
ATOM 3543 C CA . THR B 1 148 ? 80.589 13.052 51.989 1.00 24.32 129 THR B CA 1
ATOM 3544 C C . THR B 1 148 ? 79.153 13.253 52.502 1.00 24.22 129 THR B C 1
ATOM 3545 O O . THR B 1 148 ? 78.359 12.320 52.459 1.00 23.63 129 THR B O 1
ATOM 3549 N N . TRP B 1 149 ? 78.844 14.455 52.998 1.00 23.84 130 TRP B N 1
ATOM 3550 C CA . TRP B 1 149 ? 77.534 14.755 53.586 1.00 24.92 130 TRP B CA 1
ATOM 3551 C C . TRP B 1 149 ? 76.738 15.831 52.838 1.00 25.56 130 TRP B C 1
ATOM 3552 O O . TRP B 1 149 ? 77.316 16.795 52.333 1.00 25.81 130 TRP B O 1
ATOM 3563 N N . LEU B 1 150 ? 75.415 15.636 52.784 1.00 24.66 131 LEU B N 1
ATOM 3564 C CA . LEU B 1 150 ? 74.481 16.585 52.196 1.00 24.69 131 LEU B CA 1
ATOM 3565 C C . LEU B 1 150 ? 73.475 16.768 53.311 1.00 25.23 131 LEU B C 1
ATOM 3566 O O . LEU B 1 150 ? 72.582 15.929 53.503 1.00 23.96 131 LEU B O 1
ATOM 3571 N N . GLY B 1 151 ? 73.658 17.847 54.078 1.00 26.02 132 GLY B N 1
ATOM 3572 C CA . GLY B 1 151 ? 72.833 18.109 55.249 1.00 25.83 132 GLY B CA 1
ATOM 3573 C C . GLY B 1 151 ? 73.214 17.067 56.284 1.00 25.63 132 GLY B C 1
ATOM 3574 O O . GLY B 1 151 ? 74.368 16.662 56.343 1.00 24.85 132 GLY B O 1
ATOM 3575 N N . PRO B 1 152 ? 72.239 16.582 57.059 1.00 26.39 133 PRO B N 1
ATOM 3576 C CA . PRO B 1 152 ? 72.469 15.589 58.085 1.00 28.15 133 PRO B CA 1
ATOM 3577 C C . PRO B 1 152 ? 72.585 14.129 57.621 1.00 29.42 133 PRO B C 1
ATOM 3578 O O . PRO B 1 152 ? 72.531 13.255 58.464 1.00 30.79 133 PRO B O 1
ATOM 3582 N N . ILE B 1 153 ? 72.748 13.846 56.334 1.00 30.00 134 ILE B N 1
ATOM 3583 C CA . ILE B 1 153 ? 72.892 12.454 55.898 1.00 30.60 134 ILE B CA 1
ATOM 3584 C C . ILE B 1 153 ? 74.205 12.305 55.151 1.00 28.49 134 ILE B C 1
ATOM 3585 O O . ILE B 1 153 ? 74.622 13.215 54.443 1.00 29.92 134 ILE B O 1
ATOM 3590 N N . TYR B 1 154 ? 74.900 11.196 55.344 1.00 26.42 135 TYR B N 1
ATOM 3591 C CA . TYR B 1 154 ? 76.096 10.975 54.554 1.00 25.00 135 TYR B CA 1
ATOM 3592 C C . TYR B 1 154 ? 75.676 10.269 53.278 1.00 23.83 135 TYR B C 1
ATOM 3593 O O . TYR B 1 154 ? 74.613 9.657 53.205 1.00 23.32 135 TYR B O 1
ATOM 3602 N N . GLN B 1 155 ? 76.532 10.387 52.283 1.00 22.63 136 GLN B N 1
ATOM 3603 C CA . GLN B 1 155 ? 76.302 9.879 50.956 1.00 22.57 136 GLN B CA 1
ATOM 3604 C C . GLN B 1 155 ? 77.266 8.734 50.696 1.00 22.66 136 GLN B C 1
ATOM 3605 O O . GLN B 1 155 ? 78.486 8.965 50.624 1.00 20.71 136 GLN B O 1
ATOM 3611 N N . PRO B 1 156 ? 76.736 7.492 50.564 1.00 23.12 137 PRO B N 1
ATOM 3612 C CA . PRO B 1 156 ? 77.612 6.373 50.255 1.00 21.33 137 PRO B CA 1
ATOM 3613 C C . PRO B 1 156 ? 78.372 6.641 48.963 1.00 21.18 137 PRO B C 1
ATOM 3614 O O . PRO B 1 156 ? 77.760 6.929 47.934 1.00 21.78 137 PRO B O 1
ATOM 3618 N N . ASN B 1 157 ? 79.694 6.586 49.031 1.00 20.74 138 ASN B N 1
ATOM 3619 C CA . ASN B 1 157 ? 80.549 6.845 47.885 1.00 20.54 138 ASN B CA 1
ATOM 3620 C C . ASN B 1 157 ? 81.391 5.654 47.417 1.00 19.79 138 ASN B C 1
ATOM 3621 O O . ASN B 1 157 ? 82.360 5.849 46.673 1.00 18.99 138 ASN B O 1
ATOM 3626 N N . ASP B 1 158 ? 81.032 4.434 47.837 1.00 20.43 139 ASP B N 1
ATOM 3627 C CA . ASP B 1 158 ? 81.768 3.228 47.407 1.00 21.50 139 ASP B CA 1
ATOM 3628 C C . ASP B 1 158 ? 81.772 3.188 45.893 1.00 20.85 139 ASP B C 1
ATOM 3629 O O . ASP B 1 158 ? 80.759 3.472 45.269 1.00 19.97 139 ASP B O 1
ATOM 3634 N N . TRP B 1 159 ? 82.921 2.866 45.313 1.00 20.90 140 TRP B N 1
ATOM 3635 C CA . TRP B 1 159 ? 83.084 2.948 43.872 1.00 22.22 140 TRP B CA 1
ATOM 3636 C C . TRP B 1 159 ? 82.244 1.930 43.092 1.00 23.82 140 TRP B C 1
ATOM 3637 O O . TRP B 1 159 ? 82.057 0.788 43.534 1.00 24.41 140 TRP B O 1
ATOM 3648 N N . GLN B 1 160 ? 81.723 2.369 41.945 1.00 24.97 141 GLN B N 1
ATOM 3649 C CA . GLN B 1 160 ? 80.867 1.543 41.072 1.00 25.12 141 GLN B CA 1
ATOM 3650 C C . GLN B 1 160 ? 81.165 1.880 39.610 1.00 24.67 141 GLN B C 1
ATOM 3651 O O . GLN B 1 160 ? 81.310 3.065 39.260 1.00 25.19 141 GLN B O 1
ATOM 3657 N N . THR B 1 161 ? 81.247 0.869 38.747 1.00 23.82 142 THR B N 1
ATOM 3658 C CA . THR B 1 161 ? 81.455 1.118 37.307 1.00 23.40 142 THR B CA 1
ATOM 3659 C C . THR B 1 161 ? 80.137 1.541 36.604 1.00 21.75 142 THR B C 1
ATOM 3660 O O . THR B 1 161 ? 80.161 2.222 35.586 1.00 19.63 142 THR B O 1
ATOM 3664 N N . SER B 1 162 ? 78.991 1.143 37.150 1.00 22.22 143 SER B N 1
ATOM 3665 C CA . SER B 1 162 ? 77.698 1.520 36.565 1.00 21.40 143 SER B CA 1
ATOM 3666 C C . SER B 1 162 ? 77.072 2.757 37.214 1.00 21.37 143 SER B C 1
ATOM 3667 O O . SER B 1 162 ? 76.719 2.733 38.390 1.00 20.51 143 SER B O 1
ATOM 3670 N N . TRP B 1 163 ? 76.926 3.832 36.439 1.00 21.54 144 TRP B N 1
ATOM 3671 C CA . TRP B 1 163 ? 76.287 5.046 36.944 1.00 21.08 144 TRP B CA 1
ATOM 3672 C C . TRP B 1 163 ? 74.830 4.783 37.341 1.00 20.63 144 TRP B C 1
ATOM 3673 O O . TRP B 1 163 ? 74.372 5.248 38.382 1.00 21.77 144 TRP B O 1
ATOM 3684 N N . ALA B 1 164 ? 74.112 4.033 36.511 1.00 20.41 145 ALA B N 1
ATOM 3685 C CA . ALA B 1 164 ? 72.714 3.663 36.769 1.00 19.08 145 ALA B CA 1
ATOM 3686 C C . ALA B 1 164 ? 72.544 3.046 38.131 1.00 19.13 145 ALA B C 1
ATOM 3687 O O . ALA B 1 164 ? 71.623 3.382 38.845 1.00 20.82 145 ALA B O 1
ATOM 3689 N N . LYS B 1 165 ? 73.419 2.115 38.477 1.00 19.17 146 LYS B N 1
ATOM 3690 C CA . LYS B 1 165 ? 73.365 1.448 39.772 1.00 20.28 146 LYS B CA 1
ATOM 3691 C C . LYS B 1 165 ? 73.729 2.425 40.873 1.00 20.02 146 LYS B C 1
ATOM 3692 O O . LYS B 1 165 ? 73.030 2.499 41.890 1.00 18.38 146 LYS B O 1
ATOM 3698 N N . PHE B 1 166 ? 74.817 3.169 40.659 1.00 20.63 147 PHE B N 1
ATOM 3699 C CA . PHE B 1 166 ? 75.273 4.127 41.656 1.00 21.80 147 PHE B CA 1
ATOM 3700 C C . PHE B 1 166 ? 74.209 5.147 42.015 1.00 23.22 147 PHE B C 1
ATOM 3701 O O . PHE B 1 166 ? 73.878 5.282 43.187 1.00 25.38 147 PHE B O 1
ATOM 3709 N N . PHE B 1 167 ? 73.649 5.841 41.027 1.00 22.37 148 PHE B N 1
ATOM 3710 C CA . PHE B 1 167 ? 72.726 6.901 41.350 1.00 21.06 148 PHE B CA 1
ATOM 3711 C C . PHE B 1 167 ? 71.418 6.368 41.883 1.00 21.52 148 PHE B C 1
ATOM 3712 O O . PHE B 1 167 ? 70.865 6.917 42.819 1.00 21.93 148 PHE B O 1
ATOM 3720 N N . SER B 1 168 ? 70.927 5.318 41.239 1.00 21.10 149 SER B N 1
ATOM 3721 C CA . SER B 1 168 ? 69.708 4.610 41.599 1.00 20.45 149 SER B CA 1
ATOM 3722 C C . SER B 1 168 ? 69.667 4.129 43.057 1.00 19.94 149 SER B C 1
ATOM 3723 O O . SER B 1 168 ? 68.647 4.249 43.734 1.00 20.55 149 SER B O 1
ATOM 3726 N N . GLU B 1 169 ? 70.767 3.540 43.518 1.00 19.02 150 GLU B N 1
ATOM 3727 C CA . GLU B 1 169 ? 70.855 2.961 44.875 1.00 19.45 150 GLU B CA 1
ATOM 3728 C C . GLU B 1 169 ? 71.557 3.866 45.921 1.00 17.89 150 GLU B C 1
ATOM 3729 O O . GLU B 1 169 ? 70.986 4.181 46.959 1.00 16.76 150 GLU B O 1
ATOM 3735 N N . ASN B 1 170 ? 72.782 4.285 45.627 1.00 18.67 151 ASN B N 1
ATOM 3736 C CA . ASN B 1 170 ? 73.556 5.148 46.538 1.00 20.61 151 ASN B CA 1
ATOM 3737 C C . ASN B 1 170 ? 73.022 6.570 46.746 1.00 21.25 151 ASN B C 1
ATOM 3738 O O . ASN B 1 170 ? 73.504 7.256 47.643 1.00 20.28 151 ASN B O 1
ATOM 3743 N N . ARG B 1 171 ? 72.075 7.002 45.904 1.00 20.78 152 ARG B N 1
ATOM 3744 C CA . ARG B 1 171 ? 71.434 8.300 46.027 1.00 19.40 152 ARG B CA 1
ATOM 3745 C C . ARG B 1 171 ? 69.935 8.175 46.198 1.00 18.21 152 ARG B C 1
ATOM 3746 O O . ARG B 1 171 ? 69.428 8.446 47.271 1.00 15.72 152 ARG B O 1
ATOM 3754 N N . ILE B 1 172 ? 69.215 7.746 45.161 1.00 19.68 153 ILE B N 1
ATOM 3755 C CA . ILE B 1 172 ? 67.735 7.708 45.233 1.00 18.75 153 ILE B CA 1
ATOM 3756 C C . ILE B 1 172 ? 67.224 6.705 46.258 1.00 18.67 153 ILE B C 1
ATOM 3757 O O . ILE B 1 172 ? 66.400 7.048 47.128 1.00 20.19 153 ILE B O 1
ATOM 3762 N N . GLY B 1 173 ? 67.705 5.472 46.176 1.00 17.44 154 GLY B N 1
ATOM 3763 C CA . GLY B 1 173 ? 67.250 4.438 47.110 1.00 17.53 154 GLY B CA 1
ATOM 3764 C C . GLY B 1 173 ? 67.574 4.771 48.564 1.00 16.95 154 GLY B C 1
ATOM 3765 O O . GLY B 1 173 ? 66.718 4.669 49.456 1.00 13.90 154 GLY B O 1
ATOM 3766 N N . TRP B 1 174 ? 68.816 5.197 48.780 1.00 16.32 155 TRP B N 1
ATOM 3767 C CA . TRP B 1 174 ? 69.294 5.544 50.109 1.00 17.43 155 TRP B CA 1
ATOM 3768 C C . TRP B 1 174 ? 68.409 6.621 50.711 1.00 17.93 155 TRP B C 1
ATOM 3769 O O . TRP B 1 174 ? 67.879 6.445 51.826 1.00 17.64 155 TRP B O 1
ATOM 3780 N N . GLN B 1 175 ? 68.174 7.698 49.962 1.00 17.70 156 GLN B N 1
ATOM 3781 C CA . GLN B 1 175 ? 67.305 8.770 50.461 1.00 18.51 156 GLN B CA 1
ATOM 3782 C C . GLN B 1 175 ? 65.854 8.400 50.714 1.00 18.25 156 GLN B C 1
ATOM 3783 O O . GLN B 1 175 ? 65.225 8.959 51.621 1.00 17.22 156 GLN B O 1
ATOM 3789 N N . LEU B 1 176 ? 65.301 7.520 49.874 1.00 18.66 157 LEU B N 1
ATOM 3790 C CA . LEU B 1 176 ? 63.913 7.093 50.022 1.00 18.22 157 LEU B CA 1
ATOM 3791 C C . LEU B 1 176 ? 63.750 6.342 51.337 1.00 18.14 157 LEU B C 1
ATOM 3792 O O . LEU B 1 176 ? 62.775 6.559 52.065 1.00 17.88 157 LEU B O 1
ATOM 3797 N N . GLN B 1 177 ? 64.717 5.482 51.644 1.00 17.94 158 GLN B N 1
ATOM 3798 C CA . GLN B 1 177 ? 64.715 4.720 52.907 1.00 18.30 158 GLN B CA 1
ATOM 3799 C C . GLN B 1 177 ? 64.803 5.637 54.127 1.00 18.14 158 GLN B C 1
ATOM 3800 O O . GLN B 1 177 ? 64.093 5.442 55.133 1.00 17.16 158 GLN B O 1
ATOM 3806 N N . ILE B 1 178 ? 65.673 6.638 54.034 1.00 17.92 159 ILE B N 1
ATOM 3807 C CA . ILE B 1 178 ? 65.812 7.627 55.114 1.00 19.41 159 ILE B CA 1
ATOM 3808 C C . ILE B 1 178 ? 64.461 8.380 55.298 1.00 21.10 159 ILE B C 1
ATOM 3809 O O . ILE B 1 178 ? 63.975 8.560 56.436 1.00 21.03 159 ILE B O 1
ATOM 3814 N N . CYS B 1 179 ? 63.837 8.784 54.182 1.00 21.92 160 CYS B N 1
ATOM 3815 C CA . CYS B 1 179 ? 62.511 9.443 54.228 1.00 21.30 160 CYS B CA 1
ATOM 3816 C C . CYS B 1 179 ? 61.451 8.547 54.857 1.00 21.12 160 CYS B C 1
ATOM 3817 O O . CYS B 1 179 ? 60.587 9.042 55.593 1.00 20.08 160 CYS B O 1
ATOM 3820 N N . LYS B 1 180 ? 61.518 7.243 54.573 1.00 21.95 161 LYS B N 1
ATOM 3821 C CA . LYS B 1 180 ? 60.563 6.285 55.152 1.00 23.40 161 LYS B CA 1
ATOM 3822 C C . LYS B 1 180 ? 60.665 6.282 56.671 1.00 26.02 161 LYS B C 1
ATOM 3823 O O . LYS B 1 180 ? 59.640 6.166 57.357 1.00 26.59 161 LYS B O 1
ATOM 3827 N N . GLU B 1 181 ? 61.887 6.408 57.198 1.00 28.19 162 GLU B N 1
ATOM 3828 C CA . GLU B 1 181 ? 62.082 6.498 58.658 1.00 30.13 162 GLU B CA 1
ATOM 3829 C C . GLU B 1 181 ? 61.257 7.610 59.283 1.00 30.58 162 GLU B C 1
ATOM 3830 O O . GLU B 1 181 ? 60.670 7.424 60.345 1.00 31.89 162 GLU B O 1
ATOM 3836 N N . LYS B 1 182 ? 61.209 8.762 58.624 1.00 30.72 163 LYS B N 1
ATOM 3837 C CA . LYS B 1 182 ? 60.449 9.890 59.142 1.00 31.31 163 LYS B CA 1
ATOM 3838 C C . LYS B 1 182 ? 58.948 9.772 58.823 1.00 30.94 163 LYS B C 1
ATOM 3839 O O . LYS B 1 182 ? 58.151 10.523 59.366 1.00 31.92 163 LYS B O 1
ATOM 3845 N N . GLY B 1 183 ? 58.552 8.843 57.952 1.00 29.65 164 GLY B N 1
ATOM 3846 C CA . GLY B 1 183 ? 57.140 8.688 57.583 1.00 28.61 164 GLY B CA 1
ATOM 3847 C C . GLY B 1 183 ? 56.776 9.376 56.278 1.00 27.84 164 GLY B C 1
ATOM 3848 O O . GLY B 1 183 ? 55.600 9.573 55.985 1.00 29.20 164 GLY B O 1
ATOM 3849 N N . LEU B 1 184 ? 57.786 9.763 55.506 1.00 25.99 165 LEU B N 1
ATOM 3850 C CA . LEU B 1 184 ? 57.591 10.345 54.198 1.00 24.75 165 LEU B CA 1
ATOM 3851 C C . LEU B 1 184 ? 57.637 9.164 53.235 1.00 24.86 165 LEU B C 1
ATOM 3852 O O . LEU B 1 184 ? 58.726 8.672 52.886 1.00 24.45 165 LEU B O 1
ATOM 3857 N N . ILE B 1 185 ? 56.451 8.682 52.857 1.00 24.59 166 ILE B N 1
ATOM 3858 C CA . ILE B 1 185 ? 56.283 7.530 51.955 1.00 24.56 166 ILE B CA 1
ATOM 3859 C C . ILE B 1 185 ? 55.704 8.021 50.614 1.00 23.94 166 ILE B C 1
ATOM 3860 O O . ILE B 1 185 ? 54.553 8.446 50.547 1.00 21.16 166 ILE B O 1
ATOM 3865 N N . PHE B 1 186 ? 56.528 7.974 49.562 1.00 24.91 167 PHE B N 1
ATOM 3866 C CA . PHE B 1 186 ? 56.153 8.477 48.229 1.00 25.49 167 PHE B CA 1
ATOM 3867 C C . PHE B 1 186 ? 55.742 7.421 47.184 1.00 25.64 167 PHE B C 1
ATOM 3868 O O . PHE B 1 186 ? 55.242 7.778 46.118 1.00 26.15 167 PHE B O 1
ATOM 3876 N N . GLY B 1 187 ? 55.925 6.142 47.505 1.00 25.31 168 GLY B N 1
ATOM 3877 C CA . GLY B 1 187 ? 55.594 5.020 46.617 1.00 24.30 168 GLY B CA 1
ATOM 3878 C C . GLY B 1 187 ? 56.486 3.837 46.980 1.00 24.26 168 GLY B C 1
ATOM 3879 O O . GLY B 1 187 ? 57.262 3.925 47.939 1.00 25.22 168 GLY B O 1
ATOM 3880 N N . ASN B 1 188 ? 56.373 2.737 46.235 1.00 22.91 169 ASN B N 1
ATOM 3881 C CA . ASN B 1 188 ? 57.177 1.526 46.462 1.00 21.42 169 ASN B CA 1
ATOM 3882 C C . ASN B 1 188 ? 58.614 1.850 46.112 1.00 20.31 169 ASN B C 1
ATOM 3883 O O . ASN B 1 188 ? 58.871 2.362 45.027 1.00 21.24 169 ASN B O 1
ATOM 3888 N N . ILE B 1 189 ? 59.552 1.544 47.009 1.00 19.75 170 ILE B N 1
ATOM 3889 C CA . ILE B 1 189 ? 60.963 1.970 46.830 1.00 18.23 170 ILE B CA 1
ATOM 3890 C C . ILE B 1 189 ? 61.706 1.266 45.721 1.00 19.06 170 ILE B C 1
ATOM 3891 O O . ILE B 1 189 ? 62.461 1.904 44.992 1.00 20.41 170 ILE B O 1
ATOM 3896 N N . ASP B 1 190 ? 61.462 -0.023 45.545 1.00 20.60 171 ASP B N 1
ATOM 3897 C CA . ASP B 1 190 ? 62.073 -0.766 44.448 1.00 21.82 171 ASP B CA 1
ATOM 3898 C C . ASP B 1 190 ? 61.552 -0.259 43.095 1.00 22.19 171 ASP B C 1
ATOM 3899 O O . ASP B 1 190 ? 62.294 -0.169 42.113 1.00 21.86 171 ASP B O 1
ATOM 3904 N N . LEU B 1 191 ? 60.266 0.074 43.044 1.00 21.50 172 LEU B N 1
ATOM 3905 C CA . LEU B 1 191 ? 59.688 0.540 41.801 1.00 21.02 172 LEU B CA 1
ATOM 3906 C C . LEU B 1 191 ? 60.380 1.827 41.386 1.00 20.34 172 LEU B C 1
ATOM 3907 O O . LEU B 1 191 ? 60.897 1.922 40.277 1.00 21.36 172 LEU B O 1
ATOM 3912 N N . ILE B 1 192 ? 60.464 2.787 42.305 1.00 19.48 173 ILE B N 1
ATOM 3913 C CA . ILE B 1 192 ? 61.113 4.060 42.020 1.00 17.37 173 ILE B CA 1
ATOM 3914 C C . ILE B 1 192 ? 62.581 3.830 41.631 1.00 17.34 173 ILE B C 1
ATOM 3915 O O . ILE B 1 192 ? 63.058 4.357 40.637 1.00 17.37 173 ILE B O 1
ATOM 3920 N N . VAL B 1 193 ? 63.282 2.986 42.388 1.00 17.92 174 VAL B N 1
ATOM 3921 C CA . VAL B 1 193 ? 64.700 2.715 42.120 1.00 16.98 174 VAL B CA 1
ATOM 3922 C C . VAL B 1 193 ? 64.924 2.111 40.709 1.00 17.59 174 VAL B C 1
ATOM 3923 O O . VAL B 1 193 ? 65.778 2.584 39.949 1.00 19.28 174 VAL B O 1
ATOM 3927 N N . GLN B 1 194 ? 64.130 1.103 40.365 1.00 16.66 175 GLN B N 1
ATOM 3928 C CA . GLN B 1 194 ? 64.174 0.443 39.044 1.00 17.36 175 GLN B CA 1
ATOM 3929 C C . GLN B 1 194 ? 63.836 1.411 37.890 1.00 17.49 175 GLN B C 1
ATOM 3930 O O . GLN B 1 194 ? 64.508 1.396 36.850 1.00 15.63 175 GLN B O 1
ATOM 3936 N N . ILE B 1 195 ? 62.818 2.260 38.080 1.00 17.62 176 ILE B N 1
ATOM 3937 C CA . ILE B 1 195 ? 62.488 3.275 37.074 1.00 19.11 176 ILE B CA 1
ATOM 3938 C C . ILE B 1 195 ? 63.669 4.237 36.852 1.00 19.59 176 ILE B C 1
ATOM 3939 O O . ILE B 1 195 ? 63.995 4.579 35.704 1.00 20.53 176 ILE B O 1
ATOM 3944 N N . VAL B 1 196 ? 64.339 4.637 37.934 1.00 19.08 177 VAL B N 1
ATOM 3945 C CA . VAL B 1 196 ? 65.488 5.552 37.827 1.00 17.12 177 VAL B CA 1
ATOM 3946 C C . VAL B 1 196 ? 66.649 4.857 37.135 1.00 17.24 177 VAL B C 1
ATOM 3947 O O . VAL B 1 196 ? 67.336 5.463 36.294 1.00 17.97 177 VAL B O 1
ATOM 3951 N N . ALA B 1 197 ? 66.863 3.583 37.481 1.00 16.70 178 ALA B N 1
ATOM 3952 C CA . ALA B 1 197 ? 67.933 2.780 36.873 1.00 16.45 178 ALA B CA 1
ATOM 3953 C C . ALA B 1 197 ? 67.634 2.548 35.379 1.00 17.20 178 ALA B C 1
ATOM 3954 O O . ALA B 1 197 ? 68.542 2.598 34.544 1.00 17.04 178 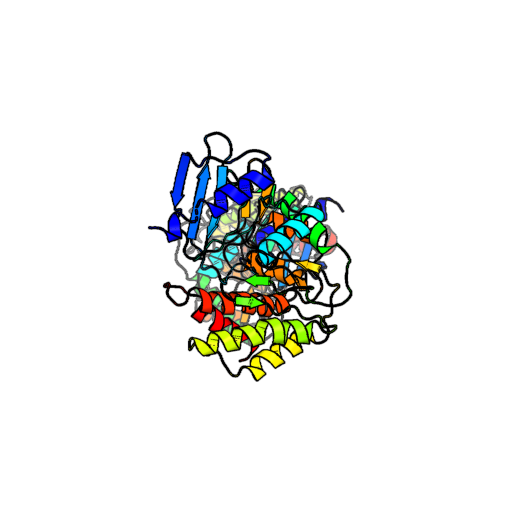ALA B O 1
ATOM 3956 N N . ASP B 1 198 ? 66.364 2.319 35.032 1.00 19.08 179 ASP B N 1
ATOM 3957 C CA . ASP B 1 198 ? 65.979 2.208 33.610 1.00 20.26 179 ASP B CA 1
ATOM 3958 C C . ASP B 1 198 ? 66.366 3.488 32.859 1.00 20.30 179 ASP B C 1
ATOM 3959 O O . ASP B 1 198 ? 66.988 3.410 31.812 1.00 19.98 179 ASP B O 1
ATOM 3964 N N . THR B 1 199 ? 66.035 4.660 33.413 1.00 20.39 180 THR B N 1
ATOM 3965 C CA . THR B 1 199 ? 66.361 5.945 32.762 1.00 20.12 180 THR B CA 1
ATOM 3966 C C . THR B 1 199 ? 67.839 6.109 32.496 1.00 21.52 180 THR B C 1
ATOM 3967 O O . THR B 1 199 ? 68.228 6.713 31.503 1.00 24.76 180 THR B O 1
ATOM 3971 N N . LEU B 1 200 ? 68.673 5.595 33.385 1.00 22.32 181 LEU B N 1
ATOM 3972 C CA . LEU B 1 200 ? 70.132 5.717 33.229 1.00 22.40 181 LEU B CA 1
ATOM 3973 C C . LEU B 1 200 ? 70.774 4.506 32.575 1.00 22.36 181 LEU B C 1
ATOM 3974 O O . LEU B 1 200 ? 71.990 4.436 32.448 1.00 22.48 181 LEU B O 1
ATOM 3979 N N . SER B 1 201 ? 69.932 3.580 32.142 1.00 23.32 182 SER B N 1
ATOM 3980 C CA . SER B 1 201 ? 70.318 2.331 31.516 1.00 24.46 182 SER B CA 1
ATOM 3981 C C . SER B 1 201 ? 71.458 2.392 30.529 1.00 23.84 182 SER B C 1
ATOM 3982 O O . SER B 1 201 ? 72.309 1.510 30.537 1.00 25.25 182 SER B O 1
ATOM 3985 N N . LYS B 1 202 ? 71.458 3.387 29.652 1.00 23.48 183 LYS B N 1
ATOM 3986 C CA . LYS B 1 202 ? 72.518 3.529 28.640 1.00 23.46 183 LYS B CA 1
ATOM 3987 C C . LYS B 1 202 ? 73.348 4.791 28.848 1.00 23.83 183 LYS B C 1
ATOM 3988 O O . LYS B 1 202 ? 74.004 5.276 27.914 1.00 25.21 183 LYS B O 1
ATOM 3992 N N . HIS B 1 203 ? 73.335 5.333 30.058 1.00 22.84 184 HIS B N 1
ATOM 3993 C CA . HIS B 1 203 ? 74.068 6.571 30.319 1.00 22.50 184 HIS B CA 1
ATOM 3994 C C . HIS B 1 203 ? 75.198 6.354 31.345 1.00 22.12 184 HIS B C 1
ATOM 3995 O O . HIS B 1 203 ? 74.948 6.258 32.551 1.00 21.54 184 HIS B O 1
ATOM 4002 N N . ASN B 1 204 ? 76.423 6.193 30.833 1.00 21.36 185 ASN B N 1
ATOM 4003 C CA . ASN B 1 204 ? 77.631 6.088 31.652 1.00 21.11 185 ASN B CA 1
ATOM 4004 C C . ASN B 1 204 ? 78.556 7.168 31.179 1.00 20.32 185 ASN B C 1
ATOM 4005 O O . ASN B 1 204 ? 79.453 6.919 30.353 1.00 22.04 185 ASN B O 1
ATOM 4010 N N . PRO B 1 205 ? 78.327 8.389 31.680 1.00 19.42 186 PRO B N 1
ATOM 4011 C CA . PRO B 1 205 ? 79.133 9.519 31.260 1.00 19.61 186 PRO B CA 1
ATOM 4012 C C . PRO B 1 205 ? 80.465 9.533 31.944 1.00 21.19 186 PRO B C 1
ATOM 4013 O O . PRO B 1 205 ? 80.612 8.867 32.978 1.00 19.95 186 PRO B O 1
ATOM 4017 N N . LYS B 1 206 ? 81.416 10.269 31.359 1.00 22.88 187 LYS B N 1
ATOM 4018 C CA A LYS B 1 206 ? 82.721 10.449 31.971 0.50 24.75 187 LYS B CA 1
ATOM 4019 C CA B LYS B 1 206 ? 82.723 10.489 31.966 0.50 24.22 187 LYS B CA 1
ATOM 4020 C C . LYS B 1 206 ? 82.492 10.857 33.425 1.00 25.19 187 LYS B C 1
ATOM 4021 O O . LYS B 1 206 ? 81.593 11.671 33.720 1.00 25.38 187 LYS B O 1
ATOM 4032 N N . PRO B 1 207 ? 83.268 10.268 34.349 1.00 25.46 188 PRO B N 1
ATOM 4033 C CA . PRO B 1 207 ? 83.021 10.737 35.699 1.00 24.67 188 PRO B CA 1
ATOM 4034 C C . PRO B 1 207 ? 83.583 12.145 35.851 1.00 23.83 188 PRO B C 1
ATOM 4035 O O . PRO B 1 207 ? 84.662 12.450 35.325 1.00 23.99 188 PRO B O 1
ATOM 4039 N N . SER B 1 208 ? 82.818 13.000 36.507 1.00 23.17 189 SER B N 1
ATOM 4040 C CA . SER B 1 208 ? 83.218 14.371 36.765 1.00 23.24 189 SER B CA 1
ATOM 4041 C C . SER B 1 208 ? 83.138 14.620 38.261 1.00 22.42 189 SER B C 1
ATOM 4042 O O . SER B 1 208 ? 82.178 14.196 38.922 1.00 21.17 189 SER B O 1
ATOM 4045 N N . ILE B 1 209 ? 84.133 15.329 38.790 1.00 22.50 190 ILE B N 1
ATOM 4046 C CA . ILE B 1 209 ? 84.138 15.679 40.201 1.00 22.38 190 ILE B CA 1
ATOM 4047 C C . ILE B 1 209 ? 83.121 16.785 40.394 1.00 22.69 190 ILE B C 1
ATOM 4048 O O . ILE B 1 209 ? 83.266 17.860 39.848 1.00 24.50 190 ILE B O 1
ATOM 4053 N N . LEU B 1 210 ? 82.085 16.498 41.166 1.00 21.93 191 LEU B N 1
ATOM 4054 C CA . LEU B 1 210 ? 81.015 17.429 41.397 1.00 21.09 191 LEU B CA 1
ATOM 4055 C C . LEU B 1 210 ? 81.147 18.193 42.698 1.00 22.26 191 LEU B C 1
ATOM 4056 O O . LEU B 1 210 ? 81.663 17.656 43.694 1.00 22.40 191 LEU B O 1
ATOM 4061 N N . HIS B 1 211 ? 80.631 19.421 42.705 1.00 20.61 192 HIS B N 1
ATOM 4062 C CA . HIS B 1 211 ? 80.499 20.146 43.933 1.00 20.46 192 HIS B CA 1
ATOM 4063 C C . HIS B 1 211 ? 79.518 19.351 44.793 1.00 19.42 192 HIS B C 1
ATOM 4064 O O . HIS B 1 211 ? 79.765 19.101 45.962 1.00 20.47 192 HIS B O 1
ATOM 4071 N N . GLY B 1 212 ? 78.401 18.961 44.205 1.00 19.67 193 GLY B N 1
ATOM 4072 C CA . GLY B 1 212 ? 77.398 18.138 44.892 1.00 18.54 193 GLY B CA 1
ATOM 4073 C C . GLY B 1 212 ? 76.337 18.856 45.688 1.00 17.87 193 GLY B C 1
ATOM 4074 O O . GLY B 1 212 ? 75.395 18.235 46.169 1.00 18.15 193 GLY B O 1
ATOM 4075 N N . ASN B 1 213 ? 76.456 20.166 45.829 1.00 19.07 194 ASN B N 1
ATOM 4076 C CA . ASN B 1 213 ? 75.463 20.924 46.577 1.00 19.38 194 ASN B CA 1
ATOM 4077 C C . ASN B 1 213 ? 75.375 22.313 45.951 1.00 20.86 194 ASN B C 1
ATOM 4078 O O . ASN B 1 213 ? 75.251 23.328 46.642 1.00 20.85 194 ASN B O 1
ATOM 4083 N N . LEU B 1 214 ? 75.397 22.330 44.618 1.00 21.72 195 LEU B N 1
ATOM 4084 C CA . LEU B 1 214 ? 75.491 23.566 43.841 1.00 22.46 195 LEU B CA 1
ATOM 4085 C C . LEU B 1 214 ? 74.182 24.281 43.571 1.00 23.97 195 LEU B C 1
ATOM 4086 O O . LEU B 1 214 ? 73.486 23.947 42.618 1.00 23.95 195 LEU B O 1
ATOM 4091 N N . TRP B 1 215 ? 73.840 25.244 44.422 1.00 24.16 196 TRP B N 1
ATOM 4092 C CA . TRP B 1 215 ? 72.680 26.072 44.204 1.00 24.03 196 TRP B CA 1
ATOM 4093 C C . TRP B 1 215 ? 72.928 27.428 44.835 1.00 24.93 196 TRP B C 1
ATOM 4094 O O . TRP B 1 215 ? 73.900 27.616 45.578 1.00 24.94 196 TRP B O 1
ATOM 4105 N N . ILE B 1 216 ? 72.038 28.366 44.540 1.00 24.05 197 ILE B N 1
ATOM 4106 C CA . ILE B 1 216 ? 72.254 29.747 44.910 1.00 23.53 197 ILE B CA 1
ATOM 4107 C C . ILE B 1 216 ? 72.554 30.006 46.399 1.00 24.73 197 ILE B C 1
ATOM 4108 O O . ILE B 1 216 ? 73.395 30.841 46.682 1.00 23.76 197 ILE B O 1
ATOM 4113 N N . GLU B 1 217 ? 71.911 29.288 47.327 1.00 25.75 198 GLU B N 1
ATOM 4114 C CA . GLU B 1 217 ? 72.133 29.533 48.766 1.00 26.63 198 GLU B CA 1
ATOM 4115 C C . GLU B 1 217 ? 73.558 29.279 49.253 1.00 25.49 198 GLU B C 1
ATOM 4116 O O . GLU B 1 217 ? 73.933 29.849 50.267 1.00 26.64 198 GLU B O 1
ATOM 4122 N N . ASN B 1 218 ? 74.324 28.439 48.551 1.00 23.05 199 ASN B N 1
ATOM 4123 C CA . ASN B 1 218 ? 75.718 28.184 48.874 1.00 21.26 199 ASN B CA 1
ATOM 4124 C C . ASN B 1 218 ? 76.693 29.011 48.057 1.00 21.12 199 ASN B C 1
ATOM 4125 O O . ASN B 1 218 ? 77.863 28.687 48.029 1.00 20.77 199 ASN B O 1
ATOM 4130 N N . CYS B 1 219 ? 76.234 30.053 47.378 1.00 22.14 200 CYS B N 1
ATOM 4131 C CA . CYS B 1 219 ? 77.125 30.920 46.593 1.00 22.75 200 CYS B CA 1
ATOM 4132 C C . CYS B 1 219 ? 77.289 32.226 47.340 1.00 22.44 200 CYS B C 1
ATOM 4133 O O . CYS B 1 219 ? 76.347 32.675 47.972 1.00 21.36 200 CYS B O 1
ATOM 4136 N N . ILE B 1 220 ? 78.482 32.813 47.296 1.00 22.73 201 ILE B N 1
ATOM 4137 C CA . ILE B 1 220 ? 78.736 34.073 48.009 1.00 23.45 201 ILE B CA 1
ATOM 4138 C C . ILE B 1 220 ? 79.532 35.012 47.129 1.00 22.56 201 ILE B C 1
ATOM 4139 O O . ILE B 1 220 ? 80.628 34.664 46.657 1.00 21.07 201 ILE B O 1
ATOM 4144 N N . GLN B 1 221 ? 78.976 36.198 46.905 1.00 21.28 202 GLN B N 1
ATOM 4145 C CA . GLN B 1 221 ? 79.649 37.188 46.114 1.00 21.13 202 GLN B CA 1
ATOM 4146 C C . GLN B 1 221 ? 80.721 37.818 47.014 1.00 21.79 202 GLN B C 1
ATOM 4147 O O . GLN B 1 221 ? 80.404 38.361 48.083 1.00 22.01 202 GLN B O 1
ATOM 4153 N N . VAL B 1 222 ? 81.982 37.735 46.598 1.00 22.26 203 VAL B N 1
ATOM 4154 C CA . VAL B 1 222 ? 83.073 38.354 47.350 1.00 23.30 203 VAL B CA 1
ATOM 4155 C C . VAL B 1 222 ? 83.823 39.263 46.386 1.00 24.99 203 VAL B C 1
ATOM 4156 O O . VAL B 1 222 ? 84.616 38.799 45.556 1.00 24.12 203 VAL B O 1
ATOM 4160 N N . ASP B 1 223 ? 83.555 40.565 46.496 1.00 27.29 204 ASP B N 1
ATOM 4161 C CA . ASP B 1 223 ? 84.092 41.553 45.567 1.00 28.77 204 ASP B CA 1
ATOM 4162 C C . ASP B 1 223 ? 83.669 41.157 44.139 1.00 27.95 204 ASP B C 1
ATOM 4163 O O . ASP B 1 223 ? 82.488 41.129 43.850 1.00 26.94 204 ASP B O 1
ATOM 4168 N N . ASP B 1 224 ? 84.617 40.772 43.293 1.00 28.87 205 ASP B N 1
ATOM 4169 C CA . ASP B 1 224 ? 84.363 40.458 41.880 1.00 30.43 205 ASP B CA 1
ATOM 4170 C C . ASP B 1 224 ? 84.112 38.972 41.532 1.00 30.17 205 ASP B C 1
ATOM 4171 O O . ASP B 1 224 ? 83.691 38.670 40.413 1.00 30.78 205 ASP B O 1
ATOM 4176 N N . LYS B 1 225 ? 84.364 38.056 42.471 1.00 29.27 206 LYS B N 1
ATOM 4177 C CA . LYS B 1 225 ? 84.221 36.622 42.224 1.00 27.55 206 LYS B CA 1
ATOM 4178 C C . LYS B 1 225 ? 83.130 36.012 43.074 1.00 25.53 206 LYS B C 1
ATOM 4179 O O . LYS B 1 225 ? 82.731 36.558 44.100 1.00 24.08 206 LYS B O 1
ATOM 4185 N N . ILE B 1 226 ? 82.649 34.866 42.613 1.00 24.70 207 ILE B N 1
ATOM 4186 C CA . ILE B 1 226 ? 81.689 34.058 43.340 1.00 23.61 207 ILE B CA 1
ATOM 4187 C C . ILE B 1 226 ? 82.484 32.932 44.027 1.00 22.85 207 ILE B C 1
ATOM 4188 O O . ILE B 1 226 ? 83.361 32.317 43.418 1.00 20.92 207 ILE B O 1
ATOM 4193 N N . PHE B 1 227 ? 82.203 32.713 45.307 1.00 23.75 208 PHE B N 1
ATOM 4194 C CA . PHE B 1 227 ? 82.764 31.592 46.087 1.00 23.94 208 PHE B CA 1
ATOM 4195 C C . PHE B 1 227 ? 81.607 30.650 46.361 1.00 23.36 208 PHE B C 1
ATOM 4196 O O . PHE B 1 227 ? 80.450 31.098 46.440 1.00 22.63 208 PHE B O 1
ATOM 4204 N N . VAL B 1 228 ? 81.910 29.364 46.514 1.00 23.14 209 VAL B N 1
ATOM 4205 C CA . VAL B 1 228 ? 80.873 28.366 46.809 1.00 23.04 209 VAL B CA 1
ATOM 4206 C C . VAL B 1 228 ? 81.270 27.546 48.047 1.00 23.65 209 VAL B C 1
ATOM 4207 O O . VAL B 1 228 ? 82.438 27.180 48.229 1.00 25.02 209 VAL B O 1
ATOM 4211 N N . CYS B 1 229 ? 80.290 27.311 48.910 1.00 24.56 210 CYS B N 1
ATOM 4212 C CA . CYS B 1 229 ? 80.462 26.637 50.202 1.00 25.74 210 CYS B CA 1
ATOM 4213 C C . CYS B 1 229 ? 79.685 25.324 50.261 1.00 24.24 210 CYS B C 1
ATOM 4214 O O . CYS B 1 229 ? 79.052 24.917 49.284 1.00 23.42 210 CYS B O 1
ATOM 4217 N N . ASN B 1 230 ? 79.762 24.704 51.437 1.00 22.93 211 ASN B N 1
ATOM 4218 C CA . ASN B 1 230 ? 79.013 23.527 51.811 1.00 23.25 211 ASN B CA 1
ATOM 4219 C C . ASN B 1 230 ? 78.984 22.387 50.780 1.00 21.15 211 ASN B C 1
ATOM 4220 O O . ASN B 1 230 ? 77.907 21.922 50.406 1.00 21.44 211 ASN B O 1
ATOM 4225 N N . PRO B 1 231 ? 80.166 21.912 50.358 1.00 19.00 212 PRO B N 1
ATOM 4226 C CA . PRO B 1 231 ? 80.255 20.825 49.390 1.00 19.50 212 PRO B CA 1
ATOM 4227 C C . PRO B 1 231 ? 79.708 19.465 49.871 1.00 19.63 212 PRO B C 1
ATOM 4228 O O . PRO B 1 231 ? 79.452 19.254 51.061 1.00 18.86 212 PRO B O 1
ATOM 4232 N N . ALA B 1 232 ? 79.421 18.613 48.886 1.00 20.68 213 ALA B N 1
ATOM 4233 C CA . ALA B 1 232 ? 78.913 17.250 49.079 1.00 20.74 213 ALA B CA 1
ATOM 4234 C C . ALA B 1 232 ? 79.451 16.460 47.880 1.00 21.26 213 ALA B C 1
ATOM 4235 O O . ALA B 1 232 ? 78.704 15.803 47.142 1.00 22.79 213 ALA B O 1
ATOM 4237 N N . CYS B 1 233 ? 80.768 16.536 47.712 1.00 20.11 214 CYS B N 1
ATOM 4238 C CA . CYS B 1 233 ? 81.440 15.970 46.568 1.00 21.88 214 CYS B CA 1
ATOM 4239 C C . CYS B 1 233 ? 81.326 14.468 46.338 1.00 21.12 214 CYS B C 1
ATOM 4240 O O . CYS B 1 233 ? 81.088 13.679 47.263 1.00 19.67 214 CYS B O 1
ATOM 4243 N N . TYR B 1 234 ? 81.522 14.135 45.066 1.00 20.87 215 TYR B N 1
ATOM 4244 C CA . TYR B 1 234 ? 81.677 12.783 44.565 1.00 22.39 215 TYR B CA 1
ATOM 4245 C C . TYR B 1 234 ? 81.904 12.866 43.068 1.00 23.80 215 TYR B C 1
ATOM 4246 O O . TYR B 1 234 ? 81.642 13.911 42.445 1.00 25.31 215 TYR B O 1
ATOM 4255 N N . TRP B 1 235 ? 82.456 11.789 42.510 1.00 23.28 216 TRP B N 1
ATOM 4256 C CA . TRP B 1 235 ? 82.637 11.679 41.073 1.00 23.44 216 TRP B CA 1
ATOM 4257 C C . TRP B 1 235 ? 81.353 11.063 40.526 1.00 23.87 216 TRP B C 1
ATOM 4258 O O . TRP B 1 235 ? 81.007 9.939 40.887 1.00 23.99 216 TRP B O 1
ATOM 4269 N N . GLY B 1 236 ? 80.644 11.810 39.681 1.00 23.87 217 GLY B N 1
ATOM 4270 C CA . GLY B 1 236 ? 79.363 11.374 39.094 1.00 23.66 217 GLY B CA 1
ATOM 4271 C C . GLY B 1 236 ? 79.140 12.085 37.755 1.00 23.91 217 GLY B C 1
ATOM 4272 O O . GLY B 1 236 ? 80.104 12.460 37.074 1.00 23.31 217 GLY B O 1
ATOM 4273 N N . ASP B 1 237 ? 77.867 12.242 37.388 1.00 23.56 218 ASP B N 1
ATOM 4274 C CA . ASP B 1 237 ? 77.434 12.943 36.174 1.00 23.25 218 ASP B CA 1
ATOM 4275 C C . ASP B 1 237 ? 77.415 14.458 36.456 1.00 22.49 218 ASP B C 1
ATOM 4276 O O . ASP B 1 237 ? 76.676 14.930 37.331 1.00 21.99 218 ASP B O 1
ATOM 4281 N N . ARG B 1 238 ? 78.212 15.205 35.703 1.00 20.70 219 ARG B N 1
ATOM 4282 C CA . ARG B 1 238 ? 78.214 16.657 35.816 1.00 21.49 219 ARG B CA 1
ATOM 4283 C C . ARG B 1 238 ? 76.806 17.254 35.829 1.00 21.23 219 ARG B C 1
ATOM 4284 O O . ARG B 1 238 ? 76.562 18.256 36.502 1.00 21.38 219 ARG B O 1
ATOM 4292 N N . GLU B 1 239 ? 75.882 16.629 35.101 1.00 20.45 220 GLU B N 1
ATOM 4293 C CA . GLU B 1 239 ? 74.490 17.096 35.021 1.00 20.18 220 GLU B CA 1
ATOM 4294 C C . GLU B 1 239 ? 73.783 17.208 36.376 1.00 19.60 220 GLU B C 1
ATOM 4295 O O . GLU B 1 239 ? 72.810 17.956 36.495 1.00 19.73 220 GLU B O 1
ATOM 4301 N N . CYS B 1 240 ? 74.243 16.463 37.382 1.00 19.01 221 CYS B N 1
ATOM 4302 C CA . CYS B 1 240 ? 73.685 16.572 38.725 1.00 20.24 221 CYS B CA 1
ATOM 4303 C C . CYS B 1 240 ? 73.839 17.995 39.289 1.00 20.05 221 CYS B C 1
ATOM 4304 O O . CYS B 1 240 ? 72.891 18.542 39.872 1.00 19.62 221 CYS B O 1
ATOM 4307 N N . ASP B 1 241 ? 75.030 18.570 39.113 1.00 19.75 222 ASP B N 1
ATOM 4308 C CA . ASP B 1 241 ? 75.324 19.944 39.537 1.00 20.79 222 ASP B CA 1
ATOM 4309 C C . ASP B 1 241 ? 74.412 20.971 38.822 1.00 20.09 222 ASP B C 1
ATOM 4310 O O . ASP B 1 241 ? 73.737 21.780 39.471 1.00 20.42 222 ASP B O 1
ATOM 4315 N N . ILE B 1 242 ? 74.384 20.911 37.495 1.00 19.51 223 ILE B N 1
ATOM 4316 C CA . ILE B 1 242 ? 73.552 21.830 36.687 1.00 18.77 223 ILE B CA 1
ATOM 4317 C C . ILE B 1 242 ? 72.065 21.687 37.049 1.00 18.20 223 ILE B C 1
ATOM 4318 O O . ILE B 1 242 ? 71.371 22.696 37.229 1.00 16.73 223 ILE B O 1
ATOM 4323 N N . ALA B 1 243 ? 71.604 20.440 37.222 1.00 18.40 224 ALA B N 1
ATOM 4324 C CA . ALA B 1 243 ? 70.193 20.160 37.536 1.00 17.84 224 ALA B CA 1
ATOM 4325 C C . ALA B 1 243 ? 69.769 20.769 38.850 1.00 18.59 224 ALA B C 1
ATOM 4326 O O . ALA B 1 243 ? 68.701 21.393 38.940 1.00 19.41 224 ALA B O 1
ATOM 4328 N N . PHE B 1 244 ? 70.610 20.622 39.869 1.00 19.45 225 PHE B N 1
ATOM 4329 C CA . PHE B 1 244 ? 70.293 21.184 41.185 1.00 18.47 225 PHE B CA 1
ATOM 4330 C C . PHE B 1 244 ? 70.281 22.702 41.166 1.00 17.21 225 PHE B C 1
ATOM 4331 O O . PHE B 1 244 ? 69.392 23.316 41.752 1.00 15.43 225 PHE B O 1
ATOM 4339 N N . SER B 1 245 ? 71.230 23.298 40.447 1.00 17.87 226 SER B N 1
ATOM 4340 C CA . SER B 1 245 ? 71.338 24.765 40.386 1.00 18.41 226 SER B CA 1
ATOM 4341 C C . SER B 1 245 ? 70.138 25.476 39.776 1.00 20.27 226 SER B C 1
ATOM 4342 O O . SER B 1 245 ? 69.972 26.687 39.987 1.00 19.83 226 SER B O 1
ATOM 4345 N N . SER B 1 246 ? 69.314 24.745 39.016 1.00 21.18 227 SER B N 1
ATOM 4346 C CA . SER B 1 246 ? 68.092 25.319 38.437 1.00 22.06 227 SER B CA 1
ATOM 4347 C C . SER B 1 246 ? 66.811 24.784 39.107 1.00 22.46 227 SER B C 1
ATOM 4348 O O . SER B 1 246 ? 65.716 25.116 38.670 1.00 22.86 227 SER B O 1
ATOM 4351 N N . LEU B 1 247 ? 66.938 24.001 40.185 1.00 21.90 228 LEU B N 1
ATOM 4352 C CA . LEU B 1 247 ? 65.767 23.425 40.844 1.00 22.11 228 LEU B CA 1
ATOM 4353 C C . LEU B 1 247 ? 64.869 24.467 41.510 1.00 22.91 228 LEU B C 1
ATOM 4354 O O . LEU B 1 247 ? 63.647 24.448 41.294 1.00 22.39 228 LEU B O 1
ATOM 4359 N N . PHE B 1 248 ? 65.448 25.372 42.300 1.00 23.45 229 PHE B N 1
ATOM 4360 C CA . PHE B 1 248 ? 64.651 26.434 42.952 1.00 25.19 229 PHE B CA 1
ATOM 4361 C C . PHE B 1 248 ? 64.935 27.787 42.282 1.00 26.52 229 PHE B C 1
ATOM 4362 O O . PHE B 1 248 ? 64.695 27.909 41.084 1.00 28.61 229 PHE B O 1
ATOM 4370 N N . GLU B 1 249 ? 65.382 28.804 43.015 1.00 26.05 230 GLU B N 1
ATOM 4371 C CA . GLU B 1 249 ? 65.747 30.073 42.392 1.00 26.63 230 GLU B CA 1
ATOM 4372 C C . GLU B 1 249 ? 67.042 29.761 41.614 1.00 25.15 230 GLU B C 1
ATOM 4373 O O . GLU B 1 249 ? 68.067 29.436 42.208 1.00 25.02 230 GLU B O 1
ATOM 4379 N N . PRO B 1 250 ? 67.002 29.854 40.285 1.00 23.99 231 PRO B N 1
ATOM 4380 C CA . PRO B 1 250 ? 68.155 29.432 39.504 1.00 23.50 231 PRO B CA 1
ATOM 4381 C C . PRO B 1 250 ? 69.243 30.455 39.270 1.00 23.57 231 PRO B C 1
ATOM 4382 O O . PRO B 1 250 ? 69.014 31.644 39.381 1.00 23.17 231 PRO B O 1
ATOM 4386 N N . PHE B 1 251 ? 70.426 29.965 38.918 1.00 23.90 232 PHE B N 1
ATOM 4387 C CA . PHE B 1 251 ? 71.532 30.822 38.525 1.00 23.55 232 PHE B CA 1
ATOM 4388 C C . PHE B 1 251 ? 71.015 31.640 37.355 1.00 23.99 232 PHE B C 1
ATOM 4389 O O . PHE B 1 251 ? 70.120 31.215 36.661 1.00 23.85 232 PHE B O 1
ATOM 4397 N N . PRO B 1 252 ? 71.584 32.820 37.119 1.00 24.10 233 PRO B N 1
ATOM 4398 C CA . PRO B 1 252 ? 71.078 33.594 36.003 1.00 23.46 233 PRO B CA 1
ATOM 4399 C C . PRO B 1 252 ? 71.370 32.943 34.644 1.00 22.55 233 PRO B C 1
ATOM 4400 O O . PRO B 1 252 ? 72.196 32.033 34.528 1.00 23.78 233 PRO B O 1
ATOM 4404 N N . THR B 1 253 ? 70.668 33.435 33.641 1.00 20.33 234 THR B N 1
ATOM 4405 C CA . THR B 1 253 ? 70.756 32.974 32.268 1.00 19.67 234 THR B CA 1
ATOM 4406 C C . THR B 1 253 ? 72.158 32.904 31.692 1.00 18.42 234 THR B C 1
ATOM 4407 O O . THR B 1 253 ? 72.493 31.942 31.015 1.00 17.83 234 THR B O 1
ATOM 4411 N N . ASN B 1 254 ? 72.969 33.920 31.943 1.00 16.96 235 ASN B N 1
ATOM 4412 C CA . ASN B 1 254 ? 74.324 33.911 31.433 1.00 17.14 235 ASN B CA 1
ATOM 4413 C C . ASN B 1 254 ? 75.171 32.738 31.959 1.00 19.05 235 ASN B C 1
ATOM 4414 O O . ASN B 1 254 ? 76.143 32.369 31.309 1.00 20.00 235 ASN B O 1
ATOM 4419 N N . PHE B 1 255 ? 74.816 32.141 33.105 1.00 18.92 236 PHE B N 1
ATOM 4420 C CA . PHE B 1 255 ? 75.568 30.979 33.581 1.00 20.23 236 PHE B CA 1
ATOM 4421 C C . PHE B 1 255 ? 75.355 29.798 32.639 1.00 20.24 236 PHE B C 1
ATOM 4422 O O . PHE B 1 255 ? 76.315 29.269 32.076 1.00 20.38 236 PHE B O 1
ATOM 4430 N N . TYR B 1 256 ? 74.089 29.410 32.458 1.00 19.87 237 TYR B N 1
ATOM 4431 C CA . TYR B 1 256 ? 73.744 28.248 31.629 1.00 18.99 237 TYR B CA 1
ATOM 4432 C C . TYR B 1 256 ? 74.204 28.439 30.197 1.00 19.66 237 TYR B C 1
ATOM 4433 O O . TYR B 1 256 ? 74.740 27.524 29.572 1.00 17.53 237 TYR B O 1
ATOM 4442 N N . GLN B 1 257 ? 74.034 29.664 29.713 1.00 21.72 238 GLN B N 1
ATOM 4443 C CA . GLN B 1 257 ? 74.479 30.044 28.378 1.00 23.26 238 GLN B CA 1
ATOM 4444 C C . GLN B 1 257 ? 75.955 29.750 28.201 1.00 22.35 238 GLN B C 1
ATOM 4445 O O . GLN B 1 257 ? 76.335 29.029 27.287 1.00 22.92 238 GLN B O 1
ATOM 4451 N N . ARG B 1 258 ? 76.780 30.290 29.085 1.00 22.94 239 ARG B N 1
ATOM 4452 C CA . ARG B 1 258 ? 78.239 30.110 28.982 1.00 23.22 239 ARG B CA 1
ATOM 4453 C C . ARG B 1 258 ? 78.702 28.671 29.222 1.00 23.68 239 ARG B C 1
ATOM 4454 O O . ARG B 1 258 ? 79.601 28.190 28.550 1.00 23.20 239 ARG B O 1
ATOM 4462 N N . TYR B 1 259 ? 78.119 27.998 30.209 1.00 24.34 240 TYR B N 1
ATOM 4463 C CA . TYR B 1 259 ? 78.532 26.642 30.519 1.00 25.01 240 TYR B CA 1
ATOM 4464 C C . TYR B 1 259 ? 78.297 25.727 29.315 1.00 26.77 240 TYR B C 1
ATOM 4465 O O . TYR B 1 259 ? 79.157 24.916 28.954 1.00 26.52 240 TYR B O 1
ATOM 4474 N N . ASN B 1 260 ? 77.135 25.882 28.686 1.00 28.27 241 ASN B N 1
ATOM 4475 C CA . ASN B 1 260 ? 76.758 25.076 27.527 1.00 29.34 241 ASN B CA 1
ATOM 4476 C C . ASN B 1 260 ? 77.649 25.371 26.308 1.00 29.64 241 ASN B C 1
ATOM 4477 O O . ASN B 1 260 ? 77.946 24.511 25.481 1.00 30.04 241 ASN B O 1
ATOM 4482 N N . GLU B 1 261 ? 78.089 26.604 26.232 1.00 29.61 242 GLU B N 1
ATOM 4483 C CA . GLU B 1 261 ? 78.984 27.028 25.204 1.00 30.58 242 GLU B CA 1
ATOM 4484 C C . GLU B 1 261 ? 80.342 26.335 25.366 1.00 30.32 242 GLU B C 1
ATOM 4485 O O . GLU B 1 261 ? 80.981 26.020 24.372 1.00 31.05 242 GLU B O 1
ATOM 4491 N N . ILE B 1 262 ? 80.783 26.082 26.602 1.00 29.80 243 ILE B N 1
ATOM 4492 C CA . ILE B 1 262 ? 82.110 25.497 26.838 1.00 28.97 243 ILE B CA 1
ATOM 4493 C C . ILE B 1 262 ? 82.071 23.989 26.858 1.00 28.17 243 ILE B C 1
ATOM 4494 O O . ILE B 1 262 ? 82.915 23.348 26.251 1.00 27.60 243 ILE B O 1
ATOM 4499 N N . TYR B 1 263 ? 81.082 23.440 27.548 1.00 28.00 244 TYR B N 1
ATOM 4500 C CA . TYR B 1 263 ? 80.931 22.006 27.702 1.00 28.57 244 TYR B CA 1
ATOM 4501 C C . TYR B 1 263 ? 79.462 21.631 27.397 1.00 28.59 244 TYR B C 1
ATOM 4502 O O . TYR B 1 263 ? 78.650 21.425 28.308 1.00 26.77 244 TYR B O 1
ATOM 4511 N N . PRO B 1 264 ? 79.119 21.534 26.103 1.00 29.00 245 PRO B N 1
ATOM 4512 C CA . PRO B 1 264 ? 77.736 21.295 25.698 1.00 28.71 245 PRO B CA 1
ATOM 4513 C C . PRO B 1 264 ? 77.037 20.119 26.392 1.00 29.04 245 PRO B C 1
ATOM 4514 O O . PRO B 1 264 ? 77.592 19.027 26.442 1.00 29.15 245 PRO B O 1
ATOM 4518 N N . LEU B 1 265 ? 75.838 20.359 26.929 1.00 28.66 246 LEU B N 1
ATOM 4519 C CA . LEU B 1 265 ? 75.043 19.315 27.561 1.00 29.80 246 LEU B CA 1
ATOM 4520 C C . LEU B 1 265 ? 74.618 18.253 26.528 1.00 30.49 246 LEU B C 1
ATOM 4521 O O . LEU B 1 265 ? 74.195 18.593 25.445 1.00 32.21 246 LEU B O 1
ATOM 4526 N N . GLU B 1 266 ? 74.737 16.980 26.878 1.00 31.22 247 GLU B N 1
ATOM 4527 C CA . GLU B 1 266 ? 74.426 15.859 25.983 1.00 32.00 247 GLU B CA 1
ATOM 4528 C C . GLU B 1 266 ? 72.937 15.568 25.800 1.00 32.32 247 GLU B C 1
ATOM 4529 O O . GLU B 1 266 ? 72.089 15.957 26.605 1.00 32.40 247 GLU B O 1
ATOM 4535 N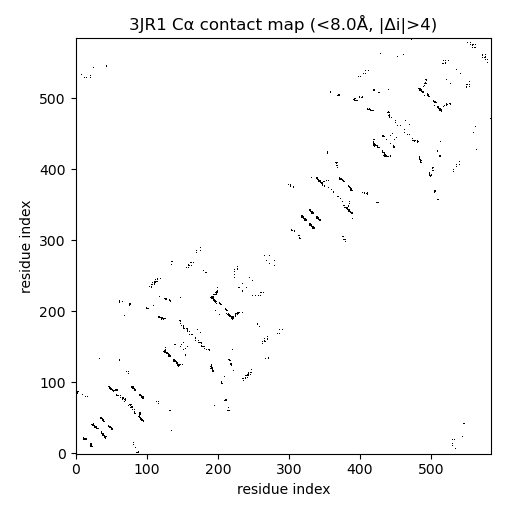 N . GLU B 1 267 ? 72.661 14.802 24.751 1.00 32.14 248 GLU B N 1
ATOM 4536 C CA . GLU B 1 267 ? 71.317 14.385 24.405 1.00 31.88 248 GLU B CA 1
ATOM 4537 C C . GLU B 1 267 ? 70.749 13.632 25.610 1.00 29.79 248 GLU B C 1
ATOM 4538 O O . GLU B 1 267 ? 71.409 12.748 26.137 1.00 29.36 248 GLU B O 1
ATOM 4544 N N . GLY B 1 268 ? 69.543 13.994 26.045 1.00 28.42 249 GLY B N 1
ATOM 4545 C CA . GLY B 1 268 ? 68.879 13.347 27.171 1.00 27.54 249 GLY B CA 1
ATOM 4546 C C . GLY B 1 268 ? 68.890 14.113 28.497 1.00 27.07 249 GLY B C 1
ATOM 4547 O O . GLY B 1 268 ? 68.313 13.633 29.475 1.00 24.55 249 GLY B O 1
ATOM 4548 N N . TYR B 1 269 ? 69.511 15.299 28.533 1.00 28.27 250 TYR B N 1
ATOM 4549 C CA . TYR B 1 269 ? 69.573 16.097 29.769 1.00 28.96 250 TYR B CA 1
ATOM 4550 C C . TYR B 1 269 ? 68.214 16.394 30.421 1.00 28.53 250 TYR B C 1
ATOM 4551 O O . TYR B 1 269 ? 68.077 16.165 31.614 1.00 28.80 250 TYR B O 1
ATOM 4560 N N . LEU B 1 270 ? 67.206 16.854 29.680 1.00 28.64 251 LEU B N 1
ATOM 4561 C CA . LEU B 1 270 ? 65.907 17.183 30.329 1.00 28.35 251 LEU B CA 1
ATOM 4562 C C . LEU B 1 270 ? 65.237 16.028 31.045 1.00 28.42 251 LEU B C 1
ATOM 4563 O O . LEU B 1 270 ? 64.635 16.220 32.094 1.00 28.96 251 LEU B O 1
ATOM 4568 N N . GLU B 1 271 ? 65.320 14.836 30.480 1.00 28.41 252 GLU B N 1
ATOM 4569 C CA . GLU B 1 271 ? 64.714 13.672 31.114 1.00 28.38 252 GLU B CA 1
ATOM 4570 C C . GLU B 1 271 ? 65.508 13.330 32.369 1.00 27.29 252 GLU B C 1
ATOM 4571 O O . GLU B 1 271 ? 64.930 13.059 33.422 1.00 27.22 252 GLU B O 1
ATOM 4577 N N . ARG B 1 272 ? 66.833 13.351 32.254 1.00 26.28 253 ARG B N 1
ATOM 4578 C CA . ARG B 1 272 ? 67.705 13.060 33.395 1.00 25.19 253 ARG B CA 1
ATOM 4579 C C . ARG B 1 272 ? 67.627 14.123 34.492 1.00 25.69 253 ARG B C 1
ATOM 4580 O O . ARG B 1 272 ? 67.687 13.801 35.684 1.00 26.13 253 ARG B O 1
ATOM 4588 N N . LYS B 1 273 ? 67.419 15.370 34.093 1.00 26.03 254 LYS B N 1
ATOM 4589 C CA . LYS B 1 273 ? 67.288 16.469 35.043 1.00 27.38 254 LYS B CA 1
ATOM 4590 C C . LYS B 1 273 ? 66.242 16.135 36.102 1.00 26.66 254 LYS B C 1
ATOM 4591 O O . LYS B 1 273 ? 66.460 16.429 37.273 1.00 27.93 254 LYS B O 1
ATOM 4597 N N . LEU B 1 274 ? 65.134 15.499 35.715 1.00 25.55 255 LEU B N 1
ATOM 4598 C CA . LEU B 1 274 ? 64.056 15.199 36.685 1.00 25.20 255 LEU B CA 1
ATOM 4599 C C . LEU B 1 274 ? 64.404 14.156 37.759 1.00 23.82 255 LEU B C 1
ATOM 4600 O O . LEU B 1 274 ? 63.948 14.282 38.879 1.00 22.99 255 LEU B O 1
ATOM 4605 N N . ILE B 1 275 ? 65.143 13.102 37.409 1.00 23.47 256 ILE B N 1
ATOM 4606 C CA . ILE B 1 275 ? 65.566 12.100 38.414 1.00 23.21 256 ILE B CA 1
ATOM 4607 C C . ILE B 1 275 ? 66.686 12.687 39.284 1.00 22.61 256 ILE B C 1
ATOM 4608 O O . ILE B 1 275 ? 66.769 12.369 40.469 1.00 23.57 256 ILE B O 1
ATOM 4613 N N . TYR B 1 276 ? 67.548 13.519 38.691 1.00 21.10 257 TYR B N 1
ATOM 4614 C CA . TYR B 1 276 ? 68.622 14.170 39.441 1.00 20.07 257 TYR B CA 1
ATOM 4615 C C . TYR B 1 276 ? 68.064 15.155 40.462 1.00 20.15 257 TYR B C 1
ATOM 4616 O O . TYR B 1 276 ? 68.551 15.216 41.591 1.00 20.88 257 TYR B O 1
ATOM 4625 N N . GLN B 1 277 ? 67.039 15.912 40.076 1.00 19.25 258 GLN B N 1
ATOM 4626 C CA . GLN B 1 277 ? 66.382 16.835 41.003 1.00 18.63 258 GLN B CA 1
ATOM 4627 C C . GLN B 1 277 ? 65.605 16.114 42.082 1.00 18.29 258 GLN B C 1
ATOM 4628 O O . GLN B 1 277 ? 65.475 16.640 43.193 1.00 19.01 258 GLN B O 1
ATOM 4634 N N . LEU B 1 278 ? 65.099 14.921 41.774 1.00 18.31 259 LEU B N 1
ATOM 4635 C CA . LEU B 1 278 ? 64.319 14.136 42.754 1.00 19.57 259 LEU B CA 1
ATOM 4636 C C . LEU B 1 278 ? 65.135 13.836 44.005 1.00 20.78 259 LEU B C 1
ATOM 4637 O O . LEU B 1 278 ? 64.595 13.828 45.113 1.00 22.28 259 LEU B O 1
ATOM 4642 N N . TYR B 1 279 ? 66.426 13.581 43.816 1.00 21.29 260 TYR B N 1
ATOM 4643 C CA . TYR B 1 279 ? 67.355 13.317 44.920 1.00 21.50 260 TYR B CA 1
ATOM 4644 C C . TYR B 1 279 ? 67.387 14.472 45.926 1.00 21.16 260 TYR B C 1
ATOM 4645 O O . TYR B 1 279 ? 67.215 14.258 47.137 1.00 21.23 260 TYR B O 1
ATOM 4654 N N . TYR B 1 280 ? 67.590 15.685 45.413 1.00 20.30 261 TYR B N 1
ATOM 4655 C CA . TYR B 1 280 ? 67.635 16.870 46.250 1.00 19.84 261 TYR B CA 1
ATOM 4656 C C . TYR B 1 280 ? 66.301 17.144 46.928 1.00 19.83 261 TYR B C 1
ATOM 4657 O O . TYR B 1 280 ? 66.294 17.532 48.079 1.00 21.81 261 TYR B O 1
ATOM 4666 N N . LEU B 1 281 ? 65.178 16.918 46.253 1.00 19.84 262 LEU B N 1
ATOM 4667 C CA . LEU B 1 281 ? 63.864 17.117 46.885 1.00 19.56 262 LEU B CA 1
ATOM 4668 C C . LEU B 1 281 ? 63.593 16.077 47.982 1.00 19.36 262 LEU B C 1
ATOM 4669 O O . LEU B 1 281 ? 62.999 16.389 49.018 1.00 19.17 262 LEU B O 1
ATOM 4674 N N . LEU B 1 282 ? 63.986 14.832 47.751 1.00 18.94 263 LEU B N 1
ATOM 4675 C CA . LEU B 1 282 ? 63.851 13.826 48.802 1.00 19.45 263 LEU B CA 1
ATOM 4676 C C . LEU B 1 282 ? 64.660 14.316 50.044 1.00 18.83 263 LEU B C 1
ATOM 4677 O O . LEU B 1 282 ? 64.152 14.375 51.154 1.00 17.56 263 LEU B O 1
ATOM 4682 N N . ASN B 1 283 ? 65.890 14.736 49.798 1.00 19.69 264 ASN B N 1
ATOM 4683 C CA . ASN B 1 283 ? 66.790 15.245 50.823 1.00 21.20 264 ASN B CA 1
ATOM 4684 C C . ASN B 1 283 ? 66.220 16.456 51.565 1.00 22.86 264 ASN B C 1
ATOM 4685 O O . ASN B 1 283 ? 66.299 16.517 52.794 1.00 23.53 264 ASN B O 1
ATOM 4690 N N . PHE B 1 284 ? 65.638 17.407 50.823 1.00 23.40 265 PHE B N 1
ATOM 4691 C CA . PHE B 1 284 ? 65.025 18.590 51.422 1.00 22.37 265 PHE B CA 1
ATOM 4692 C C . PHE B 1 284 ? 63.794 18.202 52.206 1.00 22.96 265 PHE B C 1
ATOM 4693 O O . PHE B 1 284 ? 63.541 18.760 53.268 1.00 23.46 265 PHE B O 1
ATOM 4701 N N . SER B 1 285 ? 63.018 17.252 51.697 1.00 23.76 266 SER B N 1
ATOM 4702 C CA . SER B 1 285 ? 61.805 16.824 52.409 1.00 24.25 266 SER B CA 1
ATOM 4703 C C . SER B 1 285 ? 62.155 16.268 53.781 1.00 23.73 266 SER B C 1
ATOM 4704 O O . SER B 1 285 ? 61.462 16.529 54.761 1.00 21.43 266 SER B O 1
ATOM 4707 N N . TYR B 1 286 ? 63.251 15.514 53.824 1.00 25.55 267 TYR B N 1
ATOM 4708 C CA . TYR B 1 286 ? 63.745 14.927 55.055 1.00 26.60 267 TYR B CA 1
ATOM 4709 C C . TYR B 1 286 ? 64.293 15.979 56.031 1.00 27.58 267 TYR B C 1
ATOM 4710 O O . TYR B 1 286 ? 63.853 16.067 57.183 1.00 26.64 267 TYR B O 1
ATOM 4719 N N . ARG B 1 287 ? 65.246 16.766 55.541 1.00 28.45 268 ARG B N 1
ATOM 4720 C CA . ARG B 1 287 ? 65.930 17.792 56.341 1.00 30.64 268 ARG B CA 1
ATOM 4721 C C . ARG B 1 287 ? 65.058 18.823 56.974 1.00 31.73 268 ARG B C 1
ATOM 4722 O O . ARG B 1 287 ? 65.254 19.144 58.133 1.00 32.18 268 ARG B O 1
ATOM 4730 N N . TYR B 1 288 ? 64.122 19.358 56.195 1.00 32.78 269 TYR B N 1
ATOM 4731 C CA . TYR B 1 288 ? 63.283 20.455 56.653 1.00 33.27 269 TYR B CA 1
ATOM 4732 C C . TYR B 1 288 ? 61.869 20.073 57.008 1.00 34.55 269 TYR B C 1
ATOM 4733 O O . TYR B 1 288 ? 61.009 20.939 57.020 1.00 33.84 269 TYR B O 1
ATOM 4742 N N . TYR B 1 289 ? 61.638 18.802 57.339 1.00 37.52 270 TYR B N 1
ATOM 4743 C CA . TYR B 1 289 ? 60.295 18.322 57.688 1.00 40.64 270 TYR B CA 1
ATOM 4744 C C . TYR B 1 289 ? 59.675 19.124 58.845 1.00 42.47 270 TYR B C 1
ATOM 4745 O O . TYR B 1 289 ? 58.453 19.215 58.935 1.00 43.27 270 TYR B O 1
ATOM 4754 N N . ASN B 1 290 ? 60.503 19.683 59.732 1.00 44.63 271 ASN B N 1
ATOM 4755 C CA . ASN B 1 290 ? 60.000 20.482 60.864 1.00 46.42 271 ASN B CA 1
ATOM 4756 C C . ASN B 1 290 ? 59.710 21.953 60.539 1.00 46.84 271 ASN B C 1
ATOM 4757 O O . ASN B 1 290 ? 59.210 22.680 61.399 1.00 48.21 271 ASN B O 1
ATOM 4762 N N . LYS B 1 291 ? 60.043 22.392 59.326 1.00 46.36 272 LYS B N 1
ATOM 4763 C CA . LYS B 1 291 ? 59.742 23.746 58.864 1.00 45.95 272 LYS B CA 1
ATOM 4764 C C . LYS B 1 291 ? 58.531 23.640 57.917 1.00 45.97 272 LYS B C 1
ATOM 4765 O O . LYS B 1 291 ? 58.288 22.581 57.338 1.00 46.07 272 LYS B O 1
ATOM 4767 N N . LYS B 1 292 ? 57.748 24.710 57.784 1.00 45.71 273 LYS B N 1
ATOM 4768 C CA . LYS B 1 292 ? 56.573 24.703 56.898 1.00 44.95 273 LYS B CA 1
ATOM 4769 C C . LYS B 1 292 ? 57.087 24.979 55.496 1.00 44.46 273 LYS B C 1
ATOM 4770 O O . LYS B 1 292 ? 57.719 26.001 55.263 1.00 45.64 273 LYS B O 1
ATOM 4774 N N . GLN B 1 293 ? 56.864 24.051 54.572 1.00 43.00 274 GLN B N 1
ATOM 4775 C CA . GLN B 1 293 ? 57.344 24.211 53.194 1.00 41.24 274 GLN B CA 1
ATOM 4776 C C . GLN B 1 293 ? 56.569 23.350 52.199 1.00 39.58 274 GLN B C 1
ATOM 4777 O O . GLN B 1 293 ? 55.685 22.583 52.573 1.00 39.68 274 GLN B O 1
ATOM 4783 N N . SER B 1 294 ? 56.916 23.493 50.931 1.00 37.84 275 SER B N 1
ATOM 4784 C CA . SER B 1 294 ? 56.223 22.833 49.853 1.00 37.04 275 SER B CA 1
ATOM 4785 C C . SER B 1 294 ? 57.010 21.635 49.255 1.00 35.03 275 SER B C 1
ATOM 4786 O O . SER B 1 294 ? 56.620 21.094 48.222 1.00 34.87 275 SER B O 1
ATOM 4789 N N . TYR B 1 295 ? 58.069 21.185 49.925 1.00 32.65 276 TYR B N 1
ATOM 4790 C CA . TYR B 1 295 ? 58.922 20.135 49.359 1.00 31.40 276 TYR B CA 1
ATOM 4791 C C . TYR B 1 295 ? 58.278 18.752 49.191 1.00 29.65 276 TYR B C 1
ATOM 4792 O O . TYR B 1 295 ? 58.633 18.037 48.270 1.00 29.32 276 TYR B O 1
ATOM 4801 N N . VAL B 1 296 ? 57.372 18.363 50.077 1.00 28.78 277 VAL B N 1
ATOM 4802 C CA . VAL B 1 296 ? 56.731 17.062 49.949 1.00 28.49 277 VAL B CA 1
ATOM 4803 C C . VAL B 1 296 ? 55.797 17.028 48.733 1.00 28.02 277 VAL B C 1
ATOM 4804 O O . VAL B 1 296 ? 55.863 16.097 47.930 1.00 26.88 277 VAL B O 1
ATOM 4808 N N . SER B 1 297 ? 54.945 18.042 48.595 1.00 27.80 278 SER B N 1
ATOM 4809 C CA . SER B 1 297 ? 54.076 18.141 47.433 1.00 27.79 278 SER B CA 1
ATOM 4810 C C . SER B 1 297 ? 54.891 18.100 46.156 1.00 27.16 278 SER B C 1
ATOM 4811 O O . SER B 1 297 ? 54.590 17.303 45.282 1.00 27.66 278 SER B O 1
ATOM 4814 N N . LEU B 1 298 ? 55.925 18.939 46.055 1.00 26.70 279 LEU B N 1
ATOM 4815 C CA . LEU B 1 298 ? 56.790 18.944 44.875 1.00 26.57 279 LEU B CA 1
ATOM 4816 C C . LEU B 1 298 ? 57.416 17.563 44.618 1.00 27.33 279 LEU B C 1
ATOM 4817 O O . LEU B 1 298 ? 57.564 17.160 43.462 1.00 28.39 279 LEU B O 1
ATOM 4822 N N . THR B 1 299 ? 57.779 16.845 45.686 1.00 27.60 280 THR B N 1
ATOM 4823 C CA . THR B 1 299 ? 58.387 15.517 45.560 1.00 26.95 280 THR B CA 1
ATOM 4824 C C . THR B 1 299 ? 57.351 14.545 45.017 1.00 26.59 280 THR B C 1
ATOM 4825 O O . THR B 1 299 ? 57.611 13.835 44.051 1.00 25.63 280 THR B O 1
ATOM 4829 N N . GLN B 1 300 ? 56.172 14.540 45.631 1.00 27.39 281 GLN B N 1
ATOM 4830 C CA . GLN B 1 300 ? 55.109 13.629 45.232 1.00 27.81 281 GLN B CA 1
ATOM 4831 C C . GLN B 1 300 ? 54.701 13.892 43.779 1.00 28.73 281 GLN B C 1
ATOM 4832 O O . GLN B 1 300 ? 54.586 12.935 43.003 1.00 29.84 281 GLN B O 1
ATOM 4838 N N . LYS B 1 301 ? 54.505 15.161 43.400 1.00 27.94 282 LYS B N 1
ATOM 4839 C CA . LYS B 1 301 ? 54.174 15.485 42.008 1.00 27.75 282 LYS B CA 1
ATOM 4840 C C . LYS B 1 301 ? 55.254 14.880 41.093 1.00 28.20 282 LYS B C 1
ATOM 4841 O O . LYS B 1 301 ? 54.936 14.099 40.193 1.00 28.49 282 LYS B O 1
ATOM 4844 N N . LEU B 1 302 ? 56.522 15.193 41.356 1.00 28.69 283 LEU B N 1
ATOM 4845 C CA . LEU B 1 302 ? 57.625 14.675 40.539 1.00 29.30 283 LEU B CA 1
ATOM 4846 C C . LEU B 1 302 ? 57.681 13.128 40.502 1.00 30.80 283 LEU B C 1
ATOM 4847 O O . LEU B 1 302 ? 58.028 12.539 39.465 1.00 32.25 283 LEU B O 1
ATOM 4852 N N . ILE B 1 303 ? 57.325 12.482 41.615 1.00 30.28 284 ILE B N 1
ATOM 4853 C CA . ILE B 1 303 ? 57.303 11.026 41.685 1.00 30.43 284 ILE B CA 1
ATOM 4854 C C . ILE B 1 303 ? 56.164 10.482 40.835 1.00 31.19 284 ILE B C 1
ATOM 4855 O O . ILE B 1 303 ? 56.354 9.555 40.064 1.00 30.03 284 ILE B O 1
ATOM 4860 N N . ASN B 1 304 ? 54.981 11.060 40.983 1.00 32.98 285 ASN B N 1
ATOM 4861 C CA . ASN B 1 304 ? 53.829 10.646 40.176 1.00 34.09 285 ASN B CA 1
ATOM 4862 C C . ASN B 1 304 ? 54.119 10.773 38.680 1.00 35.81 285 ASN B C 1
ATOM 4863 O O . ASN B 1 304 ? 53.744 9.898 37.913 1.00 37.22 285 ASN B O 1
ATOM 4868 N N . GLN B 1 305 ? 54.804 11.835 38.267 1.00 37.21 286 GLN B N 1
ATOM 4869 C CA . GLN B 1 305 ? 55.116 12.015 36.853 1.00 39.29 286 GLN B CA 1
ATOM 4870 C C . GLN B 1 305 ? 55.957 10.855 36.313 1.00 41.70 286 GLN B C 1
ATOM 4871 O O . GLN B 1 305 ? 55.504 10.076 35.464 1.00 42.10 286 GLN B O 1
ATOM 4877 N N . ILE B 1 306 ? 57.162 10.726 36.859 1.00 43.44 287 ILE B N 1
ATOM 4878 C CA . ILE B 1 306 ? 58.122 9.690 36.467 1.00 44.31 287 ILE B CA 1
ATOM 4879 C C . ILE B 1 306 ? 57.540 8.262 36.508 1.00 45.36 287 ILE B C 1
ATOM 4880 O O . ILE B 1 306 ? 57.899 7.420 35.689 1.00 44.76 287 ILE B O 1
ATOM 4885 N N . LEU B 1 307 ? 56.628 8.022 37.450 1.00 47.07 288 LEU B N 1
ATOM 4886 C CA . LEU B 1 307 ? 55.996 6.723 37.673 1.00 48.72 288 LEU B CA 1
ATOM 4887 C C . LEU B 1 307 ? 54.608 6.629 36.988 1.00 51.02 288 LEU B C 1
ATOM 4888 O O . LEU B 1 307 ? 54.497 6.027 35.920 1.00 51.58 288 LEU B O 1
ATOM 4893 N N . HIS B 1 308 ? 53.572 7.251 37.572 1.00 52.74 289 HIS B N 1
ATOM 4894 C CA . HIS B 1 308 ? 52.185 7.182 37.065 1.00 52.75 289 HIS B CA 1
ATOM 4895 C C . HIS B 1 308 ? 51.924 8.161 35.921 1.00 53.00 289 HIS B C 1
ATOM 4896 O O . HIS B 1 308 ? 52.319 7.927 34.777 1.00 53.42 289 HIS B O 1
#

CATH classification: 3.30.200.20 (+1 more: 3.90.1200.10)

Sequence (585 aa):
NLYFQGWKSISQVLAEEQFGAYYFIKHHKEKLYSGENEIWLINDEVQTVFVKINERSYRSFRAEADQLALLAKTNNSINVPLVYGIGNSQGHSFLLLEALNKSKNKQSSFTIFAEKIAQLHQIQGPDKYGLDFDTWLGPIYQPNDWQTSWAKFFSENRIGWQLQICKEKGLIFGNIDLIVQIVADTLSKHNPKPSILLHGNLWIENCIQVDDKIFVCNPACYWGDRECDIAFSSLFEPFPTNFYQRYNEIYPLEEGYLERKKLIYQLYYLLNFSYRYYNKKQSYVSLTQKLINQILHKNLYFQGWKSISQVLAEQFGAYYFIKHKEKLYSGENEIWLINDEVQTVFVKINERSYRSFRAEADQLALLAKTNNSINVPLVYGIGNSQGHSFLLLLEALNKSKNKQSSFTIFAEKIAQLHQIQGPDKYGLDFDTWLGPIYQPNDWQTSWAKFFSENRIGWQLQICKEKGLIFGNIDLIVQIVADTLSKHNPKKPSILHGNLWIENCIQVDDKIFVCNPACYWGDRECDIAFSSLFEPFPTNFYQRYNEIYPLEEGYLERKLIYQLYYLLNFSYRYYNKKQSYVSLTQKLINQILH

Secondary structure (DSSP, 8-state):
-HHHH--HHHHHHHHHHHSS-----EEEEEP----EEEEEESSS-EEEEEEEEGGGG--HHHHHHHHHHHHTTSSB-PPEEEEEE-SSEEEEEEE--------TTHHHHHHHHHHHHHH----SSBB-SS-EEETTEEE----BS-HHHHHIIIIIIHHHHHHHHHT---S-HHHHHHHHHHHHTT--PPPEEE-SS-SGGGEEEETTEEEE-S---EEE-THHHHHHHTTSSPPPHHHHHHHHHHSPPPTTHHHHHHHHHHHHHHHHHHHHTTTT-HHHHHHHHHHHHHHT-/-HHHH--HHHHHHHHHHHTS-----EEEEE-----EEEEEESSS-EEEEEEEEGGGG--HHHHHHHHHHHHTTSSB-PPEEEEEE-SSEEEEEEE--------TTHHHHHHHHHHHHHH----SSBB-SS-EEETTEEE----BS-HHHHHIIIIIIHHHHHHHHHT---S-HHHHHHHHHHHTTT--PPPEEE-SS-SGGGEEEETTEEEE-----EEE-THHHHHHHTTSSPPPHHHHHHHHHHSPPPTTHHHHHHHHHHHHHHHHHHHTTTS--SHHHHHHHHHHHHH-

B-factor: mean 26.01, std 7.71, range [6.11, 66.17]

Solvent-accessible surface area: 27034 Å² total

Radius of gyration: 33.68 Å; Cα contacts (8 Å, |Δi|>4): 1069; chains: 2; bounding box: 80×61×98 Å

Foldseek 3Di:
DVQVVLVVFVQVLLCVQVVHGFDWDDKAWDDDLAATWMWIHRVPFIKIKGKDFQVPQVLVQQQVLLVVLVVLVFAAAWHWSDWAAGPTMIMTITHDFDFDDDDLVLLLSNLVSLLSQQPDADDQWKFDPDWFDDGPDTFDGPTDNQLLQRCLCRFQLVLQVLCVVVPLHQDDSVLLSVLSSVLCVVPRDRWGKAQDQAEDVQWGDHPSHIYGHDGRIITHDSLLNVLCQVLPPHRDPSSVVNNCVSPNDDPSSVVNSLSSNLRVLSVCCSSACVPDVVSSVVNNVSSCVSRVD/DVQVVLVVFVQVLLCVQVVHGQDWDDKDFDDDLAATWIWIHRVPAIKIKGKDFQVPQVLVQQQVLQVVLVVLVFAAAWHWSDWAHGPTMTMTITHDFDFDDDDLVQLLSNLRRLLSQQPDADDQWKFDPDWFDDGPDTFHRPTDNQQLLCCLPRFQLVLQVLCVVVPLHQDDSVLLSVLSSVLCVPPRDRWGKDQDQAADVQWGDHPRHIYGHDGRIMTHDSLLNVLCQVLPPHRDPSSVVNNCVSPNDDDSSVVNSLSSVLRVLSVCCNNCVVPDDCSSVVNNVSSVVSRD